Protein 8TQ2 (pdb70)

Sequence (672 aa):
AFGILSYEHRPLKRPRLGPPDVYPQDPKQKEDELTALNVKQGFNNQPAVSGDEHGSAKNVSFNPAKISSNFSSIIAEKLRCNTMDRDKVGIPTDGDSHMDYDFKVKLSSERERVEDLFEYEGCKVGRGTYGHVYKAKRKDYALKQIEGTGISMSACREIALLRELKHPNVISLQKVFLSHADRKVWLLFDYAEHDLWHIIKFHRLPRGMVKSLLYQILDGIHYLHANWVLHRDLKPANILVMGEGPERGRVKIADMGFARLFNSPLKPLADLDPVVVTFWYRAPELLLGARHYTKAIDIWAIGCIFAELLTSEPIFHCHDQLDRIFNVMGFPADMPEHSTLMCSLIKYMEKHKVKPDSKAFHLLQKLLTMDPIKRITSEQAMQDPYFLEDPLPTSDVFAGCQIPYPKREFLMAGNFWQSSHYLQWILDKQDLLKERQKDLKFLSEEEYWKLQIFFTNVIQALGEHLKLRQQVIATATVYFKFYARYSLKSIDPVLMAPTCVFLASKVEEFGVVSNTRLIAAATSVLKTRFSYAFPKEFPYRMNHILECEFYLLELMDCCLIVYHPYRPLLQYVVQDMGQEDMLLPLAWRIVNDTYRTDLCLLYPPFMIALACLHVACVVQQKDARQWFAELSVDMEKILEIIRVILKLYEQWKNFDERKEMATILSKMPKPKP

Foldseek 3Di:
DVVDDDQQQPADPVVPTGGDPDDDDDPDDPVPDDDPCCVVVNDDDDDPDPDDPPDDDDPDDDDVVVVVVVVVVVVVVVVVVD/DDDPVCPVDDDPDPDD/DDDVVVVVVVVVDDDPVQFKPQPDQWQDDDQQATWGQIDTCGKTKGWGDDAAADLLNVCQCVPLVPDDDLQAWHWDDKDADDVRRTIMTITHDFFFAQVLVLVVVCDDPLLLLQVLVSVLVVVVSVVVVQKALLEDDSRQWTAHPPDPAGGRIYGDPSSLMGGVPDDPDFPCVVPLRRYDPLQAALCSVQVDRHDDRLSVLSNSLQVSVCNVLSHRQQDWLRRVVSVCQQPHDDPVDPPPVVVVVNVLVSCVVSVHDCDDQVNVLSVLSHDNDRVSHDGSVVSNVRCNCVPPPHHDSHSCVPPDDPRDTRGGD/DDDDPCPAPCNVPLQDAVVLLVVQCVVVCVLPPPVLVLVVLLVLLVVLVLLCVLLVHDDQLSLLLLVLLVVCSNDPCQPDPSLLSRLLSSQLSCVLVPVDGDDFVRSQVSSQVSCVPPVCLLPVDTDPDHVVVSVVVNVVSCVPVVNRRDADALPVLLVVVCVVVPDDPQQPVQLVVLSVLLSSDCVSSHDDSNLLSVLSSVVSCVVVPHPCCVVVVPDDDDPVVSVVSNVVSVVSVVVVPPDDCNVPSNVSSVSDNHYDD

GO terms:
  GO:0005634 nucleus (C, IDA)
  GO:0005730 nucleolus (C, IDA)
  GO:0016592 mediator complex (C, IDA)
  GO:0032991 protein-containing complex (C, IDA)
  GO:0004672 protein kinase activity (F, IMP)
  GO:0016592 mediator complex (C, IMP)
  GO:0004672 protein kinase activity (F, TAS)
  GO:0005654 nucleoplasm (C, TAS)
  GO:0005515 protein binding (F, IPI)
  GO:0045944 positive regulation of transcription by RNA polymerase II (P, IDA)

Structure (mmCIF, N/CA/C/O backbone):
data_8TQ2
#
_entry.id   8TQ2
#
_cell.length_a   1.00
_cell.length_b   1.00
_cell.length_c   1.00
_cell.angle_alpha   90.00
_cell.angle_beta   90.00
_cell.angle_gamma   90.00
#
_symmetry.space_group_name_H-M   'P 1'
#
loop_
_entity.id
_entity.type
_entity.pdbx_description
1 polymer 'Mediator of RNA polymerase II transcription subunit 12'
2 polymer 'Mediator of RNA polymerase II transcription subunit 13'
3 polymer 'Cyclin-dependent kinase 8'
4 polymer Cyclin-C
#
loop_
_atom_site.group_PDB
_atom_site.id
_atom_site.type_symbol
_atom_site.label_atom_id
_atom_site.label_alt_id
_atom_site.label_comp_id
_atom_site.label_asym_id
_atom_site.label_entity_id
_atom_site.label_seq_id
_atom_site.pdbx_PDB_ins_code
_atom_site.Cartn_x
_atom_site.Cartn_y
_atom_site.Cartn_z
_atom_site.occupancy
_atom_site.B_iso_or_equiv
_atom_site.auth_seq_id
_atom_site.auth_comp_id
_atom_site.auth_asym_id
_atom_site.auth_atom_id
_atom_site.pdbx_PDB_model_num
ATOM 1 N N . ALA A 1 3 ? 189.880 178.916 236.024 1.00 57.77 3 ALA C N 1
ATOM 2 C CA . ALA A 1 3 ? 188.433 178.744 236.091 1.00 57.77 3 ALA C CA 1
ATOM 3 C C . ALA A 1 3 ? 187.775 179.163 234.781 1.00 57.77 3 ALA C C 1
ATOM 4 O O . ALA A 1 3 ? 186.651 179.664 234.773 1.00 57.77 3 ALA C O 1
ATOM 6 N N . PHE A 1 4 ? 188.486 178.952 233.672 1.00 56.73 4 PHE C N 1
ATOM 7 C CA . PHE A 1 4 ? 187.971 179.350 232.367 1.00 56.73 4 PHE C CA 1
ATOM 8 C C . PHE A 1 4 ? 186.900 178.397 231.847 1.00 56.73 4 PHE C C 1
ATOM 9 O O . PHE A 1 4 ? 186.019 178.819 231.090 1.00 56.73 4 PHE C O 1
ATOM 17 N N . GLY A 1 5 ? 186.960 177.122 232.233 1.00 50.01 5 GLY C N 1
ATOM 18 C CA . GLY A 1 5 ? 186.008 176.155 231.709 1.00 50.01 5 GLY C CA 1
ATOM 19 C C . GLY A 1 5 ? 184.584 176.406 232.167 1.00 50.01 5 GLY C C 1
ATOM 20 O O . GLY A 1 5 ? 183.632 176.159 231.423 1.00 50.01 5 GLY C O 1
ATOM 21 N N . ILE A 1 6 ? 184.414 176.886 233.399 1.00 43.63 6 ILE C N 1
ATOM 22 C CA . ILE A 1 6 ? 183.075 177.103 233.929 1.00 43.63 6 ILE C CA 1
ATOM 23 C C . ILE A 1 6 ? 182.522 178.427 233.410 1.00 43.63 6 ILE C C 1
ATOM 24 O O . ILE A 1 6 ? 183.242 179.427 233.289 1.00 43.63 6 ILE C O 1
ATOM 29 N N . LEU A 1 7 ? 181.230 178.433 233.094 1.00 35.92 7 LEU C N 1
ATOM 30 C CA . LEU A 1 7 ? 180.545 179.618 232.599 1.00 35.92 7 LEU C CA 1
ATOM 31 C C . LEU A 1 7 ? 179.817 180.312 233.743 1.00 35.92 7 LEU C C 1
ATOM 32 O O . LEU A 1 7 ? 179.211 179.657 234.596 1.00 35.92 7 LEU C O 1
ATOM 37 N N . SER A 1 8 ? 179.881 181.641 233.757 1.00 32.25 8 SER C N 1
ATOM 38 C CA . SER A 1 8 ? 179.300 182.451 234.818 1.00 32.25 8 SER C CA 1
ATOM 39 C C . SER A 1 8 ? 178.164 183.296 234.260 1.00 32.25 8 SER C C 1
ATOM 40 O O . SER A 1 8 ? 178.314 183.933 233.212 1.00 32.25 8 SER C O 1
ATOM 43 N N . TYR A 1 9 ? 177.032 183.303 234.966 1.00 31.61 9 TYR C N 1
ATOM 44 C CA . TYR A 1 9 ? 175.870 184.103 234.600 1.00 31.61 9 TYR C CA 1
ATOM 45 C C . TYR A 1 9 ? 175.791 185.401 235.396 1.00 31.61 9 TYR C C 1
ATOM 46 O O . TYR A 1 9 ? 174.696 185.931 235.611 1.00 31.61 9 TYR C O 1
ATOM 55 N N . GLU A 1 10 ? 176.936 185.920 235.845 1.00 37.05 10 GLU C N 1
ATOM 56 C CA . GLU A 1 10 ? 176.935 187.105 236.698 1.00 37.05 10 GLU C CA 1
ATOM 57 C C . GLU A 1 10 ? 176.365 188.316 235.969 1.00 37.05 10 GLU C C 1
ATOM 58 O O . GLU A 1 10 ? 175.561 189.070 236.529 1.00 37.05 10 GLU C O 1
ATOM 64 N N . HIS A 1 11 ? 176.767 188.516 234.717 1.00 36.55 11 HIS C N 1
ATOM 65 C CA . HIS A 1 11 ? 176.360 189.681 233.945 1.00 36.55 11 HIS C CA 1
ATOM 66 C C . HIS A 1 11 ? 175.206 189.390 232.995 1.00 36.55 11 HIS C C 1
ATOM 67 O O . HIS A 1 11 ? 174.851 190.253 232.186 1.00 36.55 11 HIS C O 1
ATOM 74 N N . ARG A 1 12 ? 174.611 188.201 233.074 1.00 32.77 12 ARG C N 1
ATOM 75 C CA . ARG A 1 12 ? 173.490 187.837 232.215 1.00 32.77 12 ARG C CA 1
ATOM 76 C C . ARG A 1 12 ? 172.214 187.777 233.042 1.00 32.77 12 ARG C C 1
ATOM 77 O O . ARG A 1 12 ? 172.003 186.808 233.787 1.00 32.77 12 ARG C O 1
ATOM 85 N N . PRO A 1 13 ? 171.340 188.779 232.957 1.00 27.74 13 PRO C N 1
ATOM 86 C CA . PRO A 1 13 ? 170.099 188.739 233.738 1.00 27.74 13 PRO C CA 1
ATOM 87 C C . PRO A 1 13 ? 169.195 187.599 233.296 1.00 27.74 13 PRO C C 1
ATOM 88 O O . PRO A 1 13 ? 169.147 187.230 232.121 1.00 27.74 13 PRO C O 1
ATOM 92 N N . LEU A 1 14 ? 168.471 187.043 234.262 1.00 26.20 14 LEU C N 1
ATOM 93 C CA . LEU A 1 14 ? 167.510 185.977 234.016 1.00 26.20 14 LEU C CA 1
ATOM 94 C C . LEU A 1 14 ? 166.108 186.565 234.104 1.00 26.20 14 LEU C C 1
ATOM 95 O O . LEU A 1 14 ? 165.739 187.133 235.137 1.00 26.20 14 LEU C O 1
ATOM 100 N N . LYS A 1 15 ? 165.337 186.427 233.028 1.00 29.06 15 LYS C N 1
ATOM 101 C CA . LYS A 1 15 ? 163.987 186.983 232.941 1.00 29.06 15 LYS C CA 1
ATOM 102 C C . LYS A 1 15 ? 164.001 188.485 233.227 1.00 29.06 15 LYS C C 1
ATOM 103 O O . LYS A 1 15 ? 163.450 188.968 234.217 1.00 29.06 15 LYS C O 1
ATOM 109 N N . ARG A 1 16 ? 164.655 189.218 232.322 1.00 31.45 16 ARG C N 1
ATOM 110 C CA . ARG A 1 16 ? 164.923 190.650 232.487 1.00 31.45 16 ARG C CA 1
ATOM 111 C C . ARG A 1 16 ? 163.714 191.494 232.884 1.00 31.45 16 ARG C C 1
ATOM 112 O O . ARG A 1 16 ? 163.871 192.366 233.749 1.00 31.45 16 ARG C O 1
ATOM 120 N N . PRO A 1 17 ? 162.514 191.320 232.307 1.00 31.17 17 PRO C N 1
ATOM 121 C CA . PRO A 1 17 ? 161.392 192.186 232.717 1.00 31.17 17 PRO C CA 1
ATOM 122 C C . PRO A 1 17 ? 161.079 192.142 234.205 1.00 31.17 17 PRO C C 1
ATOM 123 O O . PRO A 1 17 ? 160.718 193.175 234.782 1.00 31.17 17 PRO C O 1
ATOM 127 N N . ARG A 1 18 ? 161.207 190.980 234.849 1.00 29.71 18 ARG C N 1
ATOM 128 C CA . ARG A 1 18 ? 160.842 190.847 236.252 1.00 29.71 18 ARG C CA 1
ATOM 129 C C . ARG A 1 18 ? 161.997 190.498 237.179 1.00 29.71 18 ARG C C 1
ATOM 130 O O . ARG A 1 18 ? 161.937 190.856 238.360 1.00 29.71 18 ARG C O 1
ATOM 138 N N . LEU A 1 19 ? 163.036 189.822 236.693 1.00 27.75 19 LEU C N 1
ATOM 139 C CA . LEU A 1 19 ? 164.144 189.397 237.535 1.00 27.75 19 LEU C CA 1
ATOM 140 C C . LEU A 1 19 ? 165.465 189.822 236.912 1.00 27.75 19 LEU C C 1
ATOM 141 O O . LEU A 1 19 ? 165.583 189.957 235.692 1.00 27.75 19 LEU C O 1
ATOM 146 N N . GLY A 1 20 ? 166.460 190.036 237.769 1.00 24.36 20 GLY C N 1
ATOM 147 C CA . GLY A 1 20 ? 167.767 190.462 237.332 1.00 24.36 20 GLY C CA 1
ATOM 148 C C . GLY A 1 20 ? 168.735 189.306 237.194 1.00 24.36 20 GLY C C 1
ATOM 149 O O . GLY A 1 20 ? 168.420 188.267 236.605 1.00 24.36 20 GLY C O 1
ATOM 150 N N . PRO A 1 21 ? 169.945 189.476 237.724 1.00 23.74 21 PRO C N 1
ATOM 151 C CA . PRO A 1 21 ? 170.913 188.385 237.693 1.00 23.74 21 PRO C CA 1
ATOM 152 C C . PRO A 1 21 ? 170.384 187.184 238.449 1.00 23.74 21 PRO C C 1
ATOM 153 O O . PRO A 1 21 ? 169.584 187.325 239.393 1.00 23.74 21 PRO C O 1
ATOM 157 N N . PRO A 1 22 ? 170.790 185.971 238.055 1.00 23.76 22 PRO C N 1
ATOM 158 C CA . PRO A 1 22 ? 170.170 184.759 238.612 1.00 23.76 22 PRO C CA 1
ATOM 159 C C . PRO A 1 22 ? 170.260 184.644 240.126 1.00 23.76 22 PRO C C 1
ATOM 160 O O . PRO A 1 22 ? 169.230 184.547 240.801 1.00 23.76 22 PRO C O 1
ATOM 164 N N . ASP A 1 23 ? 171.474 184.658 240.675 1.00 27.40 23 ASP C N 1
ATOM 165 C CA . ASP A 1 23 ? 171.666 184.461 242.104 1.00 27.40 23 ASP C CA 1
ATOM 166 C C . ASP A 1 23 ? 172.391 185.630 242.766 1.00 27.40 23 ASP C C 1
ATOM 167 O O . ASP A 1 23 ? 172.728 185.545 243.951 1.00 27.40 23 ASP C O 1
ATOM 172 N N . VAL A 1 24 ? 172.621 186.724 242.049 1.00 29.92 24 VAL C N 1
ATOM 173 C CA . VAL A 1 24 ? 173.243 187.904 242.639 1.00 29.92 24 VAL C CA 1
ATOM 174 C C . VAL A 1 24 ? 172.156 188.763 243.270 1.00 29.92 24 VAL C C 1
ATOM 175 O O . VAL A 1 24 ? 171.161 189.104 242.618 1.00 29.92 24 VAL C O 1
ATOM 179 N N . TYR A 1 25 ? 172.343 189.121 244.543 1.00 34.84 25 TYR C N 1
ATOM 180 C CA . TYR A 1 25 ? 171.307 189.805 245.311 1.00 34.84 25 TYR C CA 1
ATOM 181 C C . TYR A 1 25 ? 171.703 191.254 245.566 1.00 34.84 25 TYR C C 1
ATOM 182 O O . TYR A 1 25 ? 172.532 191.524 246.449 1.00 34.84 25 TYR C O 1
ATOM 191 N N . PRO A 1 26 ? 171.148 192.221 244.829 1.00 45.25 26 PRO C N 1
ATOM 192 C CA . PRO A 1 26 ? 171.437 193.633 245.118 1.00 45.25 26 PRO C CA 1
ATOM 193 C C . PRO A 1 26 ? 170.858 194.090 246.448 1.00 45.25 26 PRO C C 1
ATOM 194 O O . PRO A 1 26 ? 170.165 193.329 247.131 1.00 45.25 26 PRO C O 1
ATOM 198 N N . GLN A 1 27 ? 171.132 195.339 246.818 1.00 58.21 27 GLN C N 1
ATOM 199 C CA . GLN A 1 27 ? 170.663 195.909 248.080 1.00 58.21 27 GLN C CA 1
ATOM 200 C C . GLN A 1 27 ? 169.291 196.531 247.853 1.00 58.21 27 GLN C C 1
ATOM 201 O O . GLN A 1 27 ? 169.181 197.680 247.418 1.00 58.21 27 GLN C O 1
ATOM 207 N N . ASP A 1 28 ? 168.240 195.774 248.145 1.00 76.24 28 ASP C N 1
ATOM 208 C CA . ASP A 1 28 ? 166.889 196.311 248.026 1.00 76.24 28 ASP C CA 1
ATOM 209 C C . ASP A 1 28 ? 166.654 197.358 249.110 1.00 76.24 28 ASP C C 1
ATOM 210 O O . ASP A 1 28 ? 167.064 197.156 250.260 1.00 76.24 28 ASP C O 1
ATOM 215 N N . PRO A 1 29 ? 166.001 198.478 248.793 1.00 80.38 29 PRO C N 1
ATOM 216 C CA . PRO A 1 29 ? 165.745 199.507 249.808 1.00 80.38 29 PRO C CA 1
ATOM 217 C C . PRO A 1 29 ? 164.469 199.297 250.608 1.00 80.38 29 PRO C C 1
ATOM 218 O O . PRO A 1 29 ? 164.212 200.070 251.538 1.00 80.38 29 PRO C O 1
ATOM 222 N N . LYS A 1 30 ? 163.668 198.288 250.281 1.00 82.73 30 LYS C N 1
ATOM 223 C CA . LYS A 1 30 ? 162.382 198.050 250.924 1.00 82.73 30 LYS C CA 1
ATOM 224 C C . LYS A 1 30 ? 162.258 196.602 251.382 1.00 82.73 30 LYS C C 1
ATOM 225 O O . LYS A 1 30 ? 161.238 195.945 251.162 1.00 82.73 30 LYS C O 1
ATOM 231 N N . GLN A 1 31 ? 163.299 196.090 252.027 1.00 84.29 31 GLN C N 1
ATOM 232 C CA . GLN A 1 31 ? 163.328 194.718 252.509 1.00 84.29 31 GLN C CA 1
ATOM 233 C C . GLN A 1 31 ? 162.943 194.658 253.984 1.00 84.29 31 GLN C C 1
ATOM 234 O O . GLN A 1 31 ? 162.694 195.676 254.634 1.00 84.29 31 GLN C O 1
ATOM 240 N N . LYS A 1 32 ? 162.898 193.434 254.512 1.00 91.10 32 LYS C N 1
ATOM 241 C CA . LYS A 1 32 ? 162.466 193.208 255.886 1.00 91.10 32 LYS C CA 1
ATOM 242 C C . LYS A 1 32 ? 163.588 193.359 256.904 1.00 91.10 32 LYS C C 1
ATOM 243 O O . LYS A 1 32 ? 163.312 193.334 258.109 1.00 91.10 32 LYS C O 1
ATOM 249 N N . GLU A 1 33 ? 164.832 193.513 256.462 1.00 88.19 33 GLU C N 1
ATOM 250 C CA . GLU A 1 33 ? 165.965 193.638 257.369 1.00 88.19 33 GLU C CA 1
ATOM 251 C C . GLU A 1 33 ? 166.301 195.085 257.705 1.00 88.19 33 GLU C C 1
ATOM 252 O O . GLU A 1 33 ? 167.272 195.327 258.430 1.00 88.19 33 GLU C O 1
ATOM 258 N N . ASP A 1 34 ? 165.530 196.045 257.202 1.00 92.87 34 ASP C N 1
ATOM 259 C CA . ASP A 1 34 ? 165.753 197.455 257.488 1.00 92.87 34 ASP C CA 1
ATOM 260 C C . ASP A 1 34 ? 164.602 198.119 258.227 1.00 92.87 34 ASP C C 1
ATOM 261 O O . ASP A 1 34 ? 164.839 199.070 258.975 1.00 92.87 34 ASP C O 1
ATOM 266 N N . GLU A 1 35 ? 163.371 197.651 258.039 1.00 101.18 35 GLU C N 1
ATOM 267 C CA . GLU A 1 35 ? 162.232 198.227 258.739 1.00 101.18 35 GLU C CA 1
ATOM 268 C C . GLU A 1 35 ? 162.311 197.932 260.234 1.00 101.18 35 GLU C C 1
ATOM 269 O O . GLU A 1 35 ? 162.797 196.881 260.660 1.00 101.18 35 GLU C O 1
ATOM 275 N N . LEU A 1 36 ? 161.835 198.885 261.035 1.00 97.03 36 LEU C N 1
ATOM 276 C CA . LEU A 1 36 ? 161.871 198.798 262.496 1.00 97.03 36 LEU C CA 1
ATOM 277 C C . LEU A 1 36 ? 160.475 199.096 263.036 1.00 97.03 36 LEU C C 1
ATOM 278 O O . LEU A 1 36 ? 160.131 200.254 263.283 1.00 97.03 36 LEU C O 1
ATOM 283 N N . THR A 1 37 ? 159.675 198.050 263.219 1.00 98.39 37 THR C N 1
ATOM 284 C CA . THR A 1 37 ? 158.375 198.216 263.847 1.00 98.39 37 THR C CA 1
ATOM 285 C C . THR A 1 37 ? 158.528 198.275 265.365 1.00 98.39 37 THR C C 1
ATOM 286 O O . THR A 1 37 ? 159.609 198.057 265.919 1.00 98.39 37 THR C O 1
ATOM 290 N N . ALA A 1 38 ? 157.422 198.588 266.042 1.00 99.94 38 ALA C N 1
ATOM 291 C CA . ALA A 1 38 ? 157.441 198.634 267.500 1.00 99.94 38 ALA C CA 1
ATOM 292 C C . ALA A 1 38 ? 157.740 197.262 268.090 1.00 99.94 38 ALA C C 1
ATOM 293 O O . ALA A 1 38 ? 158.500 197.146 269.058 1.00 99.94 38 ALA C O 1
ATOM 295 N N . LEU A 1 39 ? 157.153 196.210 267.518 1.00 98.91 39 LEU C N 1
ATOM 296 C CA . LEU A 1 39 ? 157.381 194.861 268.021 1.00 98.91 39 LEU C CA 1
ATOM 297 C C . LEU A 1 39 ? 158.747 194.317 267.619 1.00 98.91 39 LEU C C 1
ATOM 298 O O . LEU A 1 39 ? 159.325 193.508 268.353 1.00 98.91 39 LEU C O 1
ATOM 303 N N . ASN A 1 40 ? 159.276 194.742 266.468 1.00 96.62 40 ASN C N 1
ATOM 304 C CA . ASN A 1 40 ? 160.567 194.234 266.013 1.00 96.62 40 ASN C CA 1
ATOM 305 C C . ASN A 1 40 ? 161.689 194.634 266.963 1.00 96.62 40 ASN C C 1
ATOM 306 O O . ASN A 1 40 ? 162.599 193.842 267.227 1.00 96.62 40 ASN C O 1
ATOM 311 N N . VAL A 1 41 ? 161.653 195.866 267.473 1.00 93.37 41 VAL C N 1
ATOM 312 C CA . VAL A 1 41 ? 162.701 196.318 268.382 1.00 93.37 41 VAL C CA 1
ATOM 313 C C . VAL A 1 41 ? 162.592 195.605 269.725 1.00 93.37 41 VAL C C 1
ATOM 314 O O . VAL A 1 41 ? 163.605 195.215 270.320 1.00 93.37 41 VAL C O 1
ATOM 318 N N . LYS A 1 42 ? 161.369 195.418 270.223 1.00 92.60 42 LYS C N 1
ATOM 319 C CA . LYS A 1 42 ? 161.185 194.849 271.554 1.00 92.60 42 LYS C CA 1
ATOM 320 C C . LYS A 1 42 ? 161.445 193.346 271.558 1.00 92.60 42 LYS C C 1
ATOM 321 O O . LYS A 1 42 ? 162.300 192.853 272.303 1.00 92.60 42 LYS C O 1
ATOM 327 N N . GLN A 1 43 ? 160.715 192.600 270.733 1.00 90.67 43 GLN C N 1
ATOM 328 C CA . GLN A 1 43 ? 160.812 191.146 270.714 1.00 90.67 43 GLN C CA 1
ATOM 329 C C . GLN A 1 43 ? 161.903 190.635 269.779 1.00 90.67 43 GLN C C 1
ATOM 330 O O . GLN A 1 43 ? 162.090 189.419 269.672 1.00 90.67 43 GLN C O 1
ATOM 336 N N . GLY A 1 44 ? 162.630 191.526 269.110 1.00 87.79 44 GLY C N 1
ATOM 337 C CA . GLY A 1 44 ? 163.669 191.109 268.192 1.00 87.79 44 GLY C CA 1
ATOM 338 C C . GLY A 1 44 ? 163.117 190.752 266.827 1.00 87.79 44 GLY C C 1
ATOM 339 O O . GLY A 1 44 ? 161.935 190.924 266.523 1.00 87.79 44 GLY C O 1
ATOM 340 N N . PHE A 1 45 ? 164.010 190.248 265.979 1.00 80.84 45 PHE C N 1
ATOM 341 C CA . PHE A 1 45 ? 163.601 189.798 264.657 1.00 80.84 45 PHE C CA 1
ATOM 342 C C . PHE A 1 45 ? 162.681 188.592 264.781 1.00 80.84 45 PHE C C 1
ATOM 343 O O . PHE A 1 45 ? 163.004 187.616 265.464 1.00 80.84 45 PHE C O 1
ATOM 351 N N . ASN A 1 46 ? 161.533 188.661 264.115 1.00 83.69 46 ASN C N 1
ATOM 352 C CA . ASN A 1 46 ? 160.549 187.586 264.135 1.00 83.69 46 ASN C CA 1
ATOM 353 C C . ASN A 1 46 ? 160.720 186.756 262.870 1.00 83.69 46 ASN C C 1
ATOM 354 O O . ASN A 1 46 ? 160.330 187.186 261.779 1.00 83.69 46 ASN C O 1
ATOM 359 N N . ASN A 1 47 ? 161.301 185.570 263.017 1.00 76.82 47 ASN C N 1
ATOM 360 C CA . ASN A 1 47 ? 161.527 184.660 261.905 1.00 76.82 47 ASN C CA 1
ATOM 361 C C . ASN A 1 47 ? 160.581 183.478 262.040 1.00 76.82 47 ASN C C 1
ATOM 362 O O . ASN A 1 47 ? 160.577 182.792 263.068 1.00 76.82 47 ASN C O 1
ATOM 367 N N . GLN A 1 48 ? 159.785 183.248 261.007 1.00 73.53 48 GLN C N 1
ATOM 368 C CA . GLN A 1 48 ? 158.850 182.142 260.959 1.00 73.53 48 GLN C CA 1
ATOM 369 C C . GLN A 1 48 ? 159.249 181.148 259.871 1.00 73.53 48 GLN C C 1
ATOM 370 O O . GLN A 1 48 ? 159.843 181.533 258.858 1.00 73.53 48 GLN C O 1
ATOM 376 N N . PRO A 1 49 ? 158.984 179.857 260.075 1.00 64.14 49 PRO C N 1
ATOM 377 C CA . PRO A 1 49 ? 159.452 178.849 259.115 1.00 64.14 49 PRO C CA 1
ATOM 378 C C . PRO A 1 49 ? 158.865 179.078 257.731 1.00 64.14 49 PRO C C 1
ATOM 379 O O . PRO A 1 49 ? 157.687 179.407 257.583 1.00 64.14 49 PRO C O 1
ATOM 383 N N . ALA A 1 50 ? 159.702 178.875 256.710 1.00 53.99 50 ALA C N 1
ATOM 384 C CA . ALA A 1 50 ? 159.286 179.158 255.340 1.00 53.99 50 ALA C CA 1
ATOM 385 C C . ALA A 1 50 ? 158.085 178.312 254.941 1.00 53.99 50 ALA C C 1
ATOM 386 O O . ALA A 1 50 ? 157.199 178.780 254.216 1.00 53.99 50 ALA C O 1
ATOM 388 N N . VAL A 1 51 ? 158.033 177.068 255.407 1.00 54.40 51 VAL C N 1
ATOM 389 C CA . VAL A 1 51 ? 156.915 176.169 255.153 1.00 54.40 51 VAL C CA 1
ATOM 390 C C . VAL A 1 51 ? 156.255 175.843 256.484 1.00 54.40 51 VAL C C 1
ATOM 391 O O . VAL A 1 51 ? 156.932 175.440 257.437 1.00 54.40 51 VAL C O 1
ATOM 395 N N . SER A 1 52 ? 154.939 176.026 256.549 1.00 65.12 52 SER C N 1
ATOM 396 C CA . SER A 1 52 ? 154.202 175.720 257.766 1.00 65.12 52 SER C CA 1
ATOM 397 C C . SER A 1 52 ? 154.254 174.225 258.060 1.00 65.12 52 SER C C 1
ATOM 398 O O . SER A 1 52 ? 154.195 173.387 257.157 1.00 65.12 52 SER C O 1
ATOM 401 N N . GLY A 1 53 ? 154.362 173.897 259.344 1.00 62.14 53 GLY C N 1
ATOM 402 C CA . GLY A 1 53 ? 154.490 172.514 259.756 1.00 62.14 53 GLY C CA 1
ATOM 403 C C . GLY A 1 53 ? 155.933 172.073 259.886 1.00 62.14 53 GLY C C 1
ATOM 404 O O . GLY A 1 53 ? 156.740 172.751 260.528 1.00 62.14 53 GLY C O 1
ATOM 405 N N . ASP A 1 54 ? 156.271 170.938 259.279 1.00 58.27 54 ASP C N 1
ATOM 406 C CA . ASP A 1 54 ? 157.611 170.368 259.363 1.00 58.27 54 ASP C CA 1
ATOM 407 C C . ASP A 1 54 ? 158.402 170.776 258.125 1.00 58.27 54 ASP C C 1
ATOM 408 O O . ASP A 1 54 ? 158.182 170.240 257.034 1.00 58.27 54 ASP C O 1
ATOM 413 N N . GLU A 1 55 ? 159.323 171.728 258.296 1.00 46.61 55 GLU C N 1
ATOM 414 C CA . GLU A 1 55 ? 160.192 172.119 257.191 1.00 46.61 55 GLU C CA 1
ATOM 415 C C . GLU A 1 55 ? 161.293 171.090 256.965 1.00 46.61 55 GLU C C 1
ATOM 416 O O . GLU A 1 55 ? 161.710 170.860 255.824 1.00 46.61 55 GLU C O 1
ATOM 422 N N . HIS A 1 56 ? 161.782 170.469 258.041 1.00 44.87 56 HIS C N 1
ATOM 423 C CA . HIS A 1 56 ? 162.835 169.468 257.905 1.00 44.87 56 HIS C CA 1
ATOM 424 C C . HIS A 1 56 ? 162.344 168.250 257.135 1.00 44.87 56 HIS C C 1
ATOM 425 O O . HIS A 1 56 ? 163.074 167.694 256.306 1.00 44.87 56 HIS C O 1
ATOM 432 N N . GLY A 1 57 ? 161.114 167.817 257.401 1.00 50.34 57 GLY C N 1
ATOM 433 C CA . GLY A 1 57 ? 160.568 166.621 256.791 1.00 50.34 57 GLY C CA 1
ATOM 434 C C . GLY A 1 57 ? 160.544 166.641 255.278 1.00 50.34 57 GLY C C 1
ATOM 435 O O . GLY A 1 57 ? 160.122 167.626 254.665 1.00 50.34 57 GLY C O 1
ATOM 436 N N . SER A 1 58 ? 161.001 165.552 254.666 1.00 47.34 58 SER C N 1
ATOM 437 C CA . SER A 1 58 ? 160.995 165.390 253.220 1.00 47.34 58 SER C CA 1
ATOM 438 C C . SER A 1 58 ? 160.168 164.163 252.868 1.00 47.34 58 SER C C 1
ATOM 439 O O . SER A 1 58 ? 160.381 163.085 253.433 1.00 47.34 58 SER C O 1
ATOM 442 N N . ALA A 1 59 ? 159.233 164.327 251.938 1.00 47.95 59 ALA C N 1
ATOM 443 C CA . ALA A 1 59 ? 158.304 163.268 251.566 1.00 47.95 59 ALA C CA 1
ATOM 444 C C . ALA A 1 59 ? 158.794 162.585 250.296 1.00 47.95 59 ALA C C 1
ATOM 445 O O . ALA A 1 59 ? 159.036 163.247 249.281 1.00 47.95 59 ALA C O 1
ATOM 447 N N . LYS A 1 60 ? 158.943 161.263 250.359 1.00 50.83 60 LYS C N 1
ATOM 448 C CA . LYS A 1 60 ? 159.292 160.457 249.201 1.00 50.83 60 LYS C CA 1
ATOM 449 C C . LYS A 1 60 ? 158.256 159.386 248.896 1.00 50.83 60 LYS C C 1
ATOM 450 O O . LYS A 1 60 ? 158.424 158.642 247.923 1.00 50.83 60 LYS C O 1
ATOM 456 N N . ASN A 1 61 ? 157.191 159.287 249.695 1.00 54.34 61 ASN C N 1
ATOM 457 C CA . ASN A 1 61 ? 156.173 158.270 249.464 1.00 54.34 61 ASN C CA 1
ATOM 458 C C . ASN A 1 61 ? 155.189 158.669 248.374 1.00 54.34 61 ASN C C 1
ATOM 459 O O . ASN A 1 61 ? 154.449 157.811 247.882 1.00 54.34 61 ASN C O 1
ATOM 464 N N . VAL A 1 62 ? 155.157 159.946 247.990 1.00 56.15 62 VAL C N 1
ATOM 465 C CA . VAL A 1 62 ? 154.271 160.381 246.919 1.00 56.15 62 VAL C CA 1
ATOM 466 C C . VAL A 1 62 ? 154.788 159.853 245.586 1.00 56.15 62 VAL C C 1
ATOM 467 O O . VAL A 1 62 ? 156.000 159.816 245.335 1.00 56.15 62 VAL C O 1
ATOM 471 N N . SER A 1 63 ? 153.866 159.407 244.736 1.00 58.73 63 SER C N 1
ATOM 472 C CA . SER A 1 63 ? 154.245 158.767 243.484 1.00 58.73 63 SER C CA 1
ATOM 473 C C . SER A 1 63 ? 154.766 159.786 242.479 1.00 58.73 63 SER C C 1
ATOM 474 O O . SER A 1 63 ? 154.295 160.925 242.419 1.00 58.73 63 SER C O 1
ATOM 477 N N . PHE A 1 64 ? 155.747 159.364 241.683 1.00 56.87 64 PHE C N 1
ATOM 478 C CA . PHE A 1 64 ? 156.290 160.162 240.593 1.00 56.87 64 PHE C CA 1
ATOM 479 C C . PHE A 1 64 ? 156.152 159.390 239.291 1.00 56.87 64 PHE C C 1
ATOM 480 O O . PHE A 1 64 ? 156.325 158.168 239.264 1.00 56.87 64 PHE C O 1
ATOM 488 N N . ASN A 1 65 ? 155.838 160.106 238.214 1.00 57.10 65 ASN C N 1
ATOM 489 C CA . ASN A 1 65 ? 155.749 159.505 236.887 1.00 57.10 65 ASN C CA 1
ATOM 490 C C . ASN A 1 65 ? 156.828 160.105 235.996 1.00 57.10 65 ASN C C 1
ATOM 491 O O . ASN A 1 65 ? 156.635 161.196 235.438 1.00 57.10 65 ASN C O 1
ATOM 496 N N . PRO A 1 66 ? 157.978 159.445 235.840 1.00 52.94 66 PRO C N 1
ATOM 497 C CA . PRO A 1 66 ? 159.056 160.031 235.021 1.00 52.94 66 PRO C CA 1
ATOM 498 C C . PRO A 1 66 ? 158.660 160.280 233.577 1.00 52.94 66 PRO C C 1
ATOM 499 O O . PRO A 1 66 ? 159.148 161.242 232.971 1.00 52.94 66 PRO C O 1
ATOM 503 N N . ALA A 1 67 ? 157.798 159.438 233.002 1.00 51.71 67 ALA C N 1
ATOM 504 C CA . ALA A 1 67 ? 157.395 159.631 231.613 1.00 51.71 67 ALA C CA 1
ATOM 505 C C . ALA A 1 67 ? 156.631 160.936 231.433 1.00 51.71 67 ALA C C 1
ATOM 506 O O . ALA A 1 67 ? 156.867 161.676 230.470 1.00 51.71 67 ALA C O 1
ATOM 508 N N . LYS A 1 68 ? 155.710 161.237 232.352 1.00 49.44 68 LYS C N 1
ATOM 509 C CA . LYS A 1 68 ? 154.956 162.483 232.262 1.00 49.44 68 LYS C CA 1
ATOM 510 C C . LYS A 1 68 ? 155.871 163.693 232.399 1.00 49.44 68 LYS C C 1
ATOM 511 O O . LYS A 1 68 ? 155.726 164.677 231.664 1.00 49.44 68 LYS C O 1
ATOM 517 N N . ILE A 1 69 ? 156.820 163.638 233.337 1.00 48.06 69 ILE C N 1
ATOM 518 C CA . ILE A 1 69 ? 157.752 164.747 233.523 1.00 48.06 69 ILE C CA 1
ATOM 519 C C . ILE A 1 69 ? 158.606 164.942 232.278 1.00 48.06 69 ILE C C 1
ATOM 520 O O . ILE A 1 69 ? 158.847 166.075 231.843 1.00 48.06 69 ILE C O 1
ATOM 525 N N . SER A 1 70 ? 159.085 163.842 231.691 1.00 50.46 70 SER C N 1
ATOM 526 C CA . SER A 1 70 ? 159.882 163.942 230.473 1.00 50.46 70 SER C CA 1
ATOM 527 C C . SER A 1 70 ? 159.070 164.535 229.329 1.00 50.46 70 SER C C 1
ATOM 528 O O . SER A 1 70 ? 159.571 165.375 228.573 1.00 50.46 70 SER C O 1
ATOM 531 N N . SER A 1 71 ? 157.813 164.107 229.184 1.00 51.44 71 SER C N 1
ATOM 532 C CA . SER A 1 71 ? 156.964 164.654 228.130 1.00 51.44 71 SER C CA 1
ATOM 533 C C . SER A 1 71 ? 156.723 166.145 228.332 1.00 51.44 71 SER C C 1
ATOM 534 O O . SER A 1 71 ? 156.772 166.925 227.373 1.00 51.44 71 SER C O 1
ATOM 537 N N . ASN A 1 72 ? 156.464 166.561 229.575 1.00 47.18 72 ASN C N 1
ATOM 538 C CA . ASN A 1 72 ? 156.249 167.979 229.845 1.00 47.18 72 ASN C CA 1
ATOM 539 C C . ASN A 1 72 ? 157.507 168.794 229.571 1.00 47.18 72 ASN C C 1
ATOM 540 O O . ASN A 1 72 ? 157.428 169.893 229.011 1.00 47.18 72 ASN C O 1
ATOM 545 N N . PHE A 1 73 ? 158.676 168.278 229.956 1.00 40.10 73 PHE C N 1
ATOM 546 C CA . PHE A 1 73 ? 159.917 168.996 229.685 1.00 40.10 73 PHE C CA 1
ATOM 547 C C . PHE A 1 73 ? 160.183 169.097 228.188 1.00 40.10 73 PHE C C 1
ATOM 548 O O . PHE A 1 73 ? 160.654 170.134 227.702 1.00 40.10 73 PHE C O 1
ATOM 556 N N . SER A 1 74 ? 159.896 168.027 227.442 1.00 44.09 74 SER C N 1
ATOM 557 C CA . SER A 1 74 ? 160.040 168.081 225.992 1.00 44.09 74 SER C CA 1
ATOM 558 C C . SER A 1 74 ? 159.098 169.113 225.389 1.00 44.09 74 SER C C 1
ATOM 559 O O . SER A 1 74 ? 159.479 169.857 224.478 1.00 44.09 74 SER C O 1
ATOM 562 N N . SER A 1 75 ? 157.862 169.176 225.889 1.00 42.68 75 SER C N 1
ATOM 563 C CA . SER A 1 75 ? 156.928 170.193 225.417 1.00 42.68 75 SER C CA 1
ATOM 564 C C . SER A 1 75 ? 157.449 171.594 225.709 1.00 42.68 75 SER C C 1
ATOM 565 O O . SER A 1 75 ? 157.363 172.486 224.857 1.00 42.68 75 SER C O 1
ATOM 568 N N . ILE A 1 76 ? 158.001 171.804 226.907 1.00 39.64 76 ILE C N 1
ATOM 569 C CA . ILE A 1 76 ? 158.517 173.122 227.274 1.00 39.64 76 ILE C CA 1
ATOM 570 C C . ILE A 1 76 ? 159.664 173.523 226.355 1.00 39.64 76 ILE C C 1
ATOM 571 O O . ILE A 1 76 ? 159.709 174.650 225.847 1.00 39.64 76 ILE C O 1
ATOM 576 N N . ILE A 1 77 ? 160.610 172.610 226.127 1.00 38.99 77 ILE C N 1
ATOM 577 C CA . ILE A 1 77 ? 161.770 172.964 225.313 1.00 38.99 77 ILE C CA 1
ATOM 578 C C . ILE A 1 77 ? 161.360 173.173 223.857 1.00 38.99 77 ILE C C 1
ATOM 579 O O . ILE A 1 77 ? 161.873 174.074 223.181 1.00 38.99 77 ILE C O 1
ATOM 584 N N . ALA A 1 78 ? 160.416 172.370 223.356 1.00 39.82 78 ALA C N 1
ATOM 585 C CA . ALA A 1 78 ? 159.941 172.559 221.989 1.00 39.82 78 ALA C CA 1
ATOM 586 C C . ALA A 1 78 ? 159.230 173.896 221.831 1.00 39.82 78 ALA C C 1
ATOM 587 O O . ALA A 1 78 ? 159.432 174.602 220.836 1.00 39.82 78 ALA C O 1
ATOM 589 N N . GLU A 1 79 ? 158.391 174.263 222.803 1.00 40.14 79 GLU C N 1
ATOM 590 C CA . GLU A 1 79 ? 157.696 175.542 222.732 1.00 40.14 79 GLU C CA 1
ATOM 591 C C . GLU A 1 79 ? 158.678 176.704 222.822 1.00 40.14 79 GLU C C 1
ATOM 592 O O . GLU A 1 79 ? 158.512 177.718 222.134 1.00 40.14 79 GLU C O 1
ATOM 598 N N . LYS A 1 80 ? 159.704 176.580 223.669 1.00 38.10 80 LYS C N 1
ATOM 599 C CA . LYS A 1 80 ? 160.708 177.634 223.765 1.00 38.10 80 LYS C CA 1
ATOM 600 C C . LYS A 1 80 ? 161.482 177.777 222.461 1.00 38.10 80 LYS C C 1
ATOM 601 O O . LYS A 1 80 ? 161.790 178.895 222.032 1.00 38.10 80 LYS C O 1
ATOM 607 N N . LEU A 1 81 ? 161.815 176.653 221.820 1.00 41.18 81 LEU C N 1
ATOM 608 C CA . LEU A 1 81 ? 162.478 176.714 220.522 1.00 41.18 81 LEU C CA 1
ATOM 609 C C . LEU A 1 81 ? 161.577 177.364 219.478 1.00 41.18 81 LEU C C 1
ATOM 610 O O . LEU A 1 81 ? 162.043 178.156 218.651 1.00 41.18 81 LEU C O 1
ATOM 615 N N . ARG A 1 82 ? 160.284 177.031 219.497 1.00 41.61 82 ARG C N 1
ATOM 616 C CA . ARG A 1 82 ? 159.349 177.624 218.546 1.00 41.61 82 ARG C CA 1
ATOM 617 C C . ARG A 1 82 ? 159.231 179.130 218.747 1.00 41.61 82 ARG C C 1
ATOM 618 O O . ARG A 1 82 ? 159.197 179.893 217.775 1.00 41.61 82 ARG C O 1
ATOM 626 N N . CYS A 1 83 ? 159.161 179.575 220.004 1.00 43.19 83 CYS C N 1
ATOM 627 C CA . CYS A 1 83 ? 159.006 181.001 220.279 1.00 43.19 83 CYS C CA 1
ATOM 628 C C . CYS A 1 83 ? 160.219 181.795 219.808 1.00 43.19 83 CYS C C 1
ATOM 629 O O . CYS A 1 83 ? 160.071 182.873 219.221 1.00 43.19 83 CYS C O 1
ATOM 632 N N . ASN A 1 84 ? 161.419 181.282 220.052 1.00 41.85 84 ASN C N 1
ATOM 633 C CA . ASN A 1 84 ? 162.638 181.975 219.654 1.00 41.85 84 ASN C CA 1
ATOM 634 C C . ASN A 1 84 ? 162.889 181.826 218.157 1.00 41.85 84 ASN C C 1
ATOM 635 O O . ASN A 1 84 ? 164.010 181.551 217.731 1.00 41.85 84 ASN C O 1
ATOM 640 N N . THR B 2 1616 ? 196.773 212.977 240.675 1.00 112.00 1616 THR D N 1
ATOM 641 C CA . THR B 2 1616 ? 195.871 212.207 241.523 1.00 112.00 1616 THR D CA 1
ATOM 642 C C . THR B 2 1616 ? 194.473 212.822 241.539 1.00 112.00 1616 THR D C 1
ATOM 643 O O . THR B 2 1616 ? 193.664 212.527 242.419 1.00 112.00 1616 THR D O 1
ATOM 647 N N . MET B 2 1617 ? 194.198 213.680 240.560 1.00 116.98 1617 MET D N 1
ATOM 648 C CA . MET B 2 1617 ? 192.889 214.306 240.439 1.00 116.98 1617 MET D CA 1
ATOM 649 C C . MET B 2 1617 ? 191.954 213.426 239.619 1.00 116.98 1617 MET D C 1
ATOM 650 O O . MET B 2 1617 ? 192.290 213.015 238.504 1.00 116.98 1617 MET D O 1
ATOM 655 N N . ASP B 2 1618 ? 190.774 213.144 240.172 1.00 104.75 1618 ASP D N 1
ATOM 656 C CA . ASP B 2 1618 ? 189.731 212.370 239.497 1.00 104.75 1618 ASP D CA 1
ATOM 657 C C . ASP B 2 1618 ? 188.398 213.100 239.673 1.00 104.75 1618 ASP D C 1
ATOM 658 O O . ASP B 2 1618 ? 187.646 212.841 240.615 1.00 104.75 1618 ASP D O 1
ATOM 663 N N . ARG B 2 1619 ? 188.106 214.014 238.745 1.00 99.73 1619 ARG D N 1
ATOM 664 C CA . ARG B 2 1619 ? 186.916 214.852 238.868 1.00 99.73 1619 ARG D CA 1
ATOM 665 C C . ARG B 2 1619 ? 185.639 214.030 238.731 1.00 99.73 1619 ARG D C 1
ATOM 666 O O . ARG B 2 1619 ? 184.735 214.126 239.569 1.00 99.73 1619 ARG D O 1
ATOM 674 N N . ASP B 2 1620 ? 185.545 213.217 237.679 1.00 101.74 1620 ASP D N 1
ATOM 675 C CA . ASP B 2 1620 ? 184.309 212.490 237.412 1.00 101.74 1620 ASP D CA 1
ATOM 676 C C . ASP B 2 1620 ? 184.146 211.278 238.322 1.00 101.74 1620 ASP D C 1
ATOM 677 O O . ASP B 2 1620 ? 183.030 210.768 238.474 1.00 101.74 1620 ASP D O 1
ATOM 682 N N . LYS B 2 1621 ? 185.232 210.810 238.937 1.00 96.74 1621 LYS D N 1
ATOM 683 C CA . LYS B 2 1621 ? 185.187 209.579 239.717 1.00 96.74 1621 LYS D CA 1
ATOM 684 C C . LYS B 2 1621 ? 184.649 209.782 241.128 1.00 96.74 1621 LYS D C 1
ATOM 685 O O . LYS B 2 1621 ? 184.397 208.793 241.825 1.00 96.74 1621 LYS D O 1
ATOM 691 N N . VAL B 2 1622 ? 184.472 211.031 241.566 1.00 86.81 1622 VAL D N 1
ATOM 692 C CA . VAL B 2 1622 ? 184.014 211.280 242.930 1.00 86.81 1622 VAL D CA 1
ATOM 693 C C . VAL B 2 1622 ? 182.595 210.769 243.138 1.00 86.81 1622 VAL D C 1
ATOM 694 O O . VAL B 2 1622 ? 182.271 210.236 244.207 1.00 86.81 1622 VAL D O 1
ATOM 698 N N . GLY B 2 1623 ? 181.729 210.916 242.135 1.00 83.70 1623 GLY D N 1
ATOM 699 C CA . GLY B 2 1623 ? 180.329 210.568 242.320 1.00 83.70 1623 GLY D CA 1
ATOM 700 C C . GLY B 2 1623 ? 180.101 209.084 242.537 1.00 83.70 1623 GLY D C 1
ATOM 701 O O . GLY B 2 1623 ? 179.267 208.690 243.356 1.00 83.70 1623 GLY D O 1
ATOM 702 N N . ILE B 2 1624 ? 180.833 208.242 241.814 1.00 75.89 1624 ILE D N 1
ATOM 703 C CA . ILE B 2 1624 ? 180.602 206.801 241.857 1.00 75.89 1624 ILE D CA 1
ATOM 704 C C . ILE B 2 1624 ? 181.620 206.129 242.773 1.00 75.89 1624 ILE D C 1
ATOM 705 O O . ILE B 2 1624 ? 182.816 206.451 242.723 1.00 75.89 1624 ILE D O 1
ATOM 710 N N . PRO B 2 1625 ? 181.189 205.220 243.644 1.00 69.71 1625 PRO D N 1
ATOM 711 C CA . PRO B 2 1625 ? 182.145 204.450 244.443 1.00 69.71 1625 PRO D CA 1
ATOM 712 C C . PRO B 2 1625 ? 182.817 203.370 243.610 1.00 69.71 1625 PRO D C 1
ATOM 713 O O . PRO B 2 1625 ? 182.293 202.910 242.593 1.00 69.71 1625 PRO D O 1
ATOM 717 N N . THR B 2 1626 ? 184.002 202.966 244.060 1.00 74.41 1626 THR D N 1
ATOM 718 C CA . THR B 2 1626 ? 184.725 201.896 243.388 1.00 74.41 1626 THR D CA 1
ATOM 719 C C . THR B 2 1626 ? 183.987 200.571 243.546 1.00 74.41 1626 THR D C 1
ATOM 720 O O . THR B 2 1626 ? 183.450 200.261 244.614 1.00 74.41 1626 THR D O 1
ATOM 724 N N . ASP B 2 1627 ? 183.944 199.795 242.462 1.00 78.37 1627 ASP D N 1
ATOM 725 C CA . ASP B 2 1627 ? 183.230 198.522 242.490 1.00 78.37 1627 ASP D CA 1
ATOM 726 C C . ASP B 2 1627 ? 183.947 197.507 243.372 1.00 78.37 1627 ASP D C 1
ATOM 727 O O . ASP B 2 1627 ? 183.312 196.789 244.153 1.00 78.37 1627 ASP D O 1
ATOM 732 N N . GLY B 2 1628 ? 185.260 197.430 243.259 1.00 78.10 1628 GLY D N 1
ATOM 733 C CA . GLY B 2 1628 ? 186.035 196.501 244.056 1.00 78.10 1628 GLY D CA 1
ATOM 734 C C . GLY B 2 1628 ? 187.133 195.873 243.222 1.00 78.10 1628 GLY D C 1
ATOM 735 O O . GLY B 2 1628 ? 187.289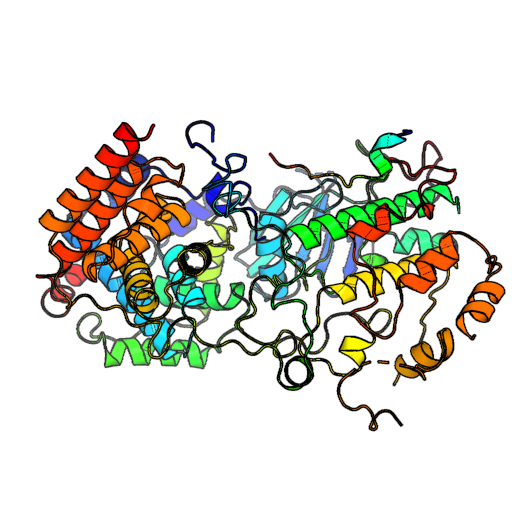 196.156 242.038 1.00 78.10 1628 GLY D O 1
ATOM 736 N N . ASP B 2 1629 ? 187.903 195.006 243.883 1.00 76.17 1629 ASP D N 1
ATOM 737 C CA . ASP B 2 1629 ? 188.972 194.293 243.191 1.00 76.17 1629 ASP D CA 1
ATOM 738 C C . ASP B 2 1629 ? 188.409 193.312 242.171 1.00 76.17 1629 ASP D C 1
ATOM 739 O O . ASP B 2 1629 ? 189.007 193.103 241.108 1.00 76.17 1629 ASP D O 1
ATOM 744 N N . SER B 2 1630 ? 187.266 192.701 242.479 1.00 80.37 1630 SER D N 1
ATOM 745 C CA . SER B 2 1630 ? 186.577 191.743 241.601 1.00 80.37 1630 SER D CA 1
ATOM 746 C C . SER B 2 1630 ? 187.529 190.574 241.356 1.00 80.37 1630 SER D C 1
ATOM 747 O O . SER B 2 1630 ? 188.148 190.087 242.315 1.00 80.37 1630 SER D O 1
ATOM 750 N N . HIS B 2 1631 ? 187.682 190.099 240.124 1.00 84.29 1631 HIS D N 1
ATOM 751 C CA . HIS B 2 1631 ? 188.552 188.965 239.841 1.00 84.29 1631 HIS D CA 1
ATOM 752 C C . HIS B 2 1631 ? 189.713 189.379 238.943 1.00 84.29 1631 HIS D C 1
ATOM 753 O O . HIS B 2 1631 ? 189.595 189.376 237.718 1.00 84.29 1631 HIS D O 1
ATOM 760 N N . MET C 3 1 ? 190.970 157.886 261.804 1.00 73.14 1 MET A N 1
ATOM 761 C CA . MET C 3 1 ? 192.011 158.742 262.357 1.00 73.14 1 MET A CA 1
ATOM 762 C C . MET C 3 1 ? 193.255 157.913 262.662 1.00 73.14 1 MET A C 1
ATOM 763 O O . MET C 3 1 ? 193.416 157.405 263.771 1.00 73.14 1 MET A O 1
ATOM 768 N N . ASP C 3 2 ? 194.133 157.781 261.671 1.00 81.91 2 ASP A N 1
ATOM 769 C CA . ASP C 3 2 ? 195.289 156.903 261.755 1.00 81.91 2 ASP A CA 1
ATOM 770 C C . ASP C 3 2 ? 196.587 157.686 261.589 1.00 81.91 2 ASP A C 1
ATOM 771 O O . ASP C 3 2 ? 196.591 158.853 261.189 1.00 81.91 2 ASP A O 1
ATOM 776 N N . TYR C 3 3 ? 197.697 157.013 261.908 1.00 82.23 3 TYR A N 1
ATOM 777 C CA . TYR C 3 3 ? 198.997 157.678 261.967 1.00 82.23 3 TYR A CA 1
ATOM 778 C C . TYR C 3 3 ? 199.446 158.175 260.597 1.00 82.23 3 TYR A C 1
ATOM 779 O O . TYR C 3 3 ? 200.043 159.254 260.490 1.00 82.23 3 TYR A O 1
ATOM 788 N N . ASP C 3 4 ? 199.194 157.394 259.543 1.00 81.97 4 ASP A N 1
ATOM 789 C CA . ASP C 3 4 ? 199.713 157.748 258.225 1.00 81.97 4 ASP A CA 1
ATOM 790 C C . ASP C 3 4 ? 199.109 159.052 257.720 1.00 81.97 4 ASP A C 1
ATOM 791 O O . ASP C 3 4 ? 199.807 159.876 257.119 1.00 81.97 4 ASP A O 1
ATOM 796 N N . PHE C 3 5 ? 197.810 159.257 257.949 1.00 75.97 5 PHE A N 1
ATOM 797 C CA . PHE C 3 5 ? 197.185 160.512 257.545 1.00 75.97 5 PHE A CA 1
ATOM 798 C C . PHE C 3 5 ? 197.811 161.696 258.271 1.00 75.97 5 PHE A C 1
ATOM 799 O O . PHE C 3 5 ? 198.094 162.732 257.656 1.00 75.97 5 PHE A O 1
ATOM 807 N N . LYS C 3 6 ? 198.047 161.555 259.578 1.00 78.43 6 LYS A N 1
ATOM 808 C CA . LYS C 3 6 ? 198.657 162.639 260.341 1.00 78.43 6 LYS A CA 1
ATOM 809 C C . LYS C 3 6 ? 200.067 162.940 259.849 1.00 78.43 6 LYS A C 1
ATOM 810 O O . LYS C 3 6 ? 200.446 164.109 259.712 1.00 78.43 6 LYS A O 1
ATOM 816 N N . VAL C 3 7 ? 200.862 161.901 259.582 1.00 81.11 7 VAL A N 1
ATOM 817 C CA . VAL C 3 7 ? 202.236 162.135 259.146 1.00 81.11 7 VAL A CA 1
ATOM 818 C C . VAL C 3 7 ? 202.259 162.744 257.747 1.00 81.11 7 VAL A C 1
ATOM 819 O O . VAL C 3 7 ? 203.096 163.603 257.446 1.00 81.11 7 VAL A O 1
ATOM 823 N N . LYS C 3 8 ? 201.333 162.331 256.876 1.00 79.42 8 LYS A N 1
ATOM 824 C CA . LYS C 3 8 ? 201.250 162.936 255.551 1.00 79.42 8 LYS A CA 1
ATOM 825 C C . LYS C 3 8 ? 200.856 164.405 255.640 1.00 79.42 8 LYS A C 1
ATOM 826 O O . LYS C 3 8 ? 201.420 165.251 254.936 1.00 79.42 8 LYS A O 1
ATOM 832 N N . LEU C 3 9 ? 199.891 164.729 256.505 1.00 81.53 9 LEU A N 1
ATOM 833 C CA . LEU C 3 9 ? 199.506 166.125 256.689 1.00 81.53 9 LEU A CA 1
ATOM 834 C C . LEU C 3 9 ? 200.661 166.946 257.250 1.00 81.53 9 LEU A C 1
ATOM 835 O O . LEU C 3 9 ? 200.882 168.088 256.830 1.00 81.53 9 LEU A O 1
ATOM 840 N N . SER C 3 10 ? 201.407 166.381 258.203 1.00 83.48 10 SER A N 1
ATOM 841 C CA . SER C 3 10 ? 202.560 167.084 258.756 1.00 83.48 10 SER A CA 1
ATOM 842 C C . SER C 3 10 ? 203.623 167.321 257.691 1.00 83.48 10 SER A C 1
ATOM 843 O O . SER C 3 10 ? 204.256 168.383 257.660 1.00 83.48 10 SER A O 1
ATOM 846 N N . SER C 3 11 ? 203.841 166.337 256.816 1.00 83.22 11 SER A N 1
ATOM 847 C CA . SER C 3 11 ? 204.775 166.525 255.711 1.00 83.22 11 SER A CA 1
ATOM 848 C C . SER C 3 11 ? 204.298 167.625 254.771 1.00 83.22 11 SER A C 1
ATOM 849 O O . SER C 3 11 ? 205.099 168.441 254.300 1.00 83.22 11 SER A O 1
ATOM 852 N N . GLU C 3 12 ? 202.995 167.661 254.483 1.00 81.61 12 GLU A N 1
ATOM 853 C CA . GLU C 3 12 ? 202.460 168.702 253.611 1.00 81.61 12 GLU A CA 1
ATOM 854 C C . GLU C 3 12 ? 202.472 170.069 254.285 1.00 81.61 12 GLU A C 1
ATOM 855 O O . GLU C 3 12 ? 202.647 171.089 253.610 1.00 81.61 12 GLU A O 1
ATOM 861 N N . ARG C 3 13 ? 202.285 170.111 255.601 1.00 75.04 13 ARG A N 1
ATOM 862 C CA . ARG C 3 13 ? 202.236 171.375 256.317 1.00 75.04 13 ARG A CA 1
ATOM 863 C C . ARG C 3 13 ? 203.617 172.020 256.387 1.00 75.04 13 ARG A C 1
ATOM 864 O O . ARG C 3 13 ? 204.650 171.380 256.173 1.00 75.04 13 ARG A O 1
ATOM 872 N N . GLU C 3 14 ? 203.620 173.315 256.693 1.00 72.48 14 GLU A N 1
ATOM 873 C CA . GLU C 3 14 ? 204.840 174.069 256.938 1.00 72.48 14 GLU A CA 1
ATOM 874 C C . GLU C 3 14 ? 204.701 174.821 258.253 1.00 72.48 14 GLU A C 1
ATOM 875 O O . GLU C 3 14 ? 203.632 175.355 258.564 1.00 72.48 14 GLU A O 1
ATOM 881 N N . ARG C 3 15 ? 205.780 174.846 259.030 1.00 72.42 15 ARG A N 1
ATOM 882 C CA . ARG C 3 15 ? 205.749 175.469 260.345 1.00 72.42 15 ARG A CA 1
ATOM 883 C C . ARG C 3 15 ? 205.908 176.980 260.231 1.00 72.42 15 ARG A C 1
ATOM 884 O O . ARG C 3 15 ? 206.711 177.478 259.437 1.00 72.42 15 ARG A O 1
ATOM 892 N N . VAL C 3 16 ? 205.128 177.708 261.033 1.00 67.65 16 VAL A N 1
ATOM 893 C CA . VAL C 3 16 ? 205.190 179.166 261.005 1.00 67.65 16 VAL A CA 1
ATOM 894 C C . VAL C 3 16 ? 206.519 179.661 261.565 1.00 67.65 16 VAL A C 1
ATOM 895 O O . VAL C 3 16 ? 207.121 180.600 261.030 1.00 67.65 16 VAL A O 1
ATOM 899 N N . GLU C 3 17 ? 207.004 179.039 262.642 1.00 73.17 17 GLU A N 1
ATOM 900 C CA . GLU C 3 17 ? 208.278 179.446 263.223 1.00 73.17 17 GLU A CA 1
ATOM 901 C C . GLU C 3 17 ? 209.461 179.054 262.349 1.00 73.17 17 GLU A C 1
ATOM 902 O O . GLU C 3 17 ? 210.556 179.596 262.531 1.00 73.17 17 GLU A O 1
ATOM 908 N N . ASP C 3 18 ? 209.268 178.131 261.410 1.00 74.03 18 ASP A N 1
ATOM 909 C CA . ASP C 3 18 ? 210.318 177.717 260.490 1.00 74.03 18 ASP A CA 1
ATOM 910 C C . ASP C 3 18 ? 210.383 178.583 259.239 1.00 74.03 18 ASP A C 1
ATOM 911 O O . ASP C 3 18 ? 211.243 178.345 258.385 1.00 74.03 18 ASP A O 1
ATOM 916 N N . LEU C 3 19 ? 209.503 179.574 259.109 1.00 70.28 19 LEU A N 1
ATOM 917 C CA . LEU C 3 19 ? 209.460 180.398 257.907 1.00 70.28 19 LEU A CA 1
ATOM 918 C C . LEU C 3 19 ? 209.535 181.882 258.243 1.00 70.28 19 LEU A C 1
ATOM 919 O O . LEU C 3 19 ? 210.046 182.677 257.448 1.00 70.28 19 LEU A O 1
ATOM 924 N N . PHE C 3 20 ? 209.037 182.266 259.415 1.00 67.40 20 PHE A N 1
ATOM 925 C CA . PHE C 3 20 ? 208.959 183.664 259.807 1.00 67.40 20 PHE A CA 1
ATOM 926 C C . PHE C 3 20 ? 209.664 183.886 261.139 1.00 67.40 20 PHE A C 1
ATOM 927 O O . PHE C 3 20 ? 209.666 183.015 262.014 1.00 67.40 20 PHE A O 1
ATOM 935 N N . GLU C 3 21 ? 210.264 185.066 261.281 1.00 74.16 21 GLU A N 1
ATOM 936 C CA . GLU C 3 21 ? 210.923 185.464 262.525 1.00 74.16 21 GLU A CA 1
ATOM 937 C C . GLU C 3 21 ? 209.944 186.218 263.427 1.00 74.16 21 GLU A C 1
ATOM 938 O O . GLU C 3 21 ? 210.172 187.354 263.843 1.00 74.16 21 GLU A O 1
ATOM 944 N N . TYR C 3 22 ? 208.827 185.551 263.725 1.00 73.48 22 TYR A N 1
ATOM 945 C CA . TYR C 3 22 ? 207.783 186.162 264.538 1.00 73.48 22 TYR A CA 1
ATOM 946 C C . TYR C 3 22 ? 208.201 186.340 265.991 1.00 73.48 22 TYR A C 1
ATOM 947 O O . TYR C 3 22 ? 207.570 187.122 266.710 1.00 73.48 22 TYR A O 1
ATOM 956 N N . GLU C 3 23 ? 209.235 185.633 266.440 1.00 80.47 23 GLU A N 1
ATOM 957 C CA . GLU C 3 23 ? 209.657 185.728 267.831 1.00 80.47 23 GLU A CA 1
ATOM 958 C C . GLU C 3 23 ? 210.168 187.129 268.145 1.00 80.47 23 GLU A C 1
ATOM 959 O O . GLU C 3 23 ? 210.880 187.745 267.348 1.00 80.47 23 GLU A O 1
ATOM 965 N N . GLY C 3 24 ? 209.788 187.634 269.315 1.00 85.09 24 GLY A N 1
ATOM 966 C CA . GLY C 3 24 ? 210.202 188.956 269.729 1.00 85.09 24 GLY A CA 1
ATOM 967 C C . GLY C 3 24 ? 209.544 190.053 268.905 1.00 85.09 24 GLY A C 1
ATOM 968 O O . GLY C 3 24 ? 208.628 189.826 268.114 1.00 85.09 24 GLY A O 1
ATOM 969 N N . CYS C 3 25 ? 210.045 191.271 269.124 1.00 84.92 25 CYS A N 1
ATOM 970 C CA . CYS C 3 25 ? 209.627 192.479 268.404 1.00 84.92 25 CYS A CA 1
ATOM 971 C C . CYS C 3 25 ? 208.106 192.568 268.269 1.00 84.92 25 CYS A C 1
ATOM 972 O O . CYS C 3 25 ? 207.565 192.855 267.198 1.00 84.92 25 CYS A O 1
ATOM 975 N N . LYS C 3 26 ? 207.412 192.317 269.378 1.00 82.88 26 LYS A N 1
ATOM 976 C CA . LYS C 3 26 ? 205.966 192.489 269.404 1.00 82.88 26 LYS A CA 1
ATOM 977 C C . LYS C 3 26 ? 205.612 193.944 269.134 1.00 82.88 26 LYS A C 1
ATOM 978 O O . LYS C 3 26 ? 206.188 194.856 269.734 1.00 82.88 26 LYS A O 1
ATOM 984 N N . VAL C 3 27 ? 204.657 194.164 268.233 1.00 79.56 27 VAL A N 1
ATOM 985 C CA . VAL C 3 27 ? 204.311 195.513 267.796 1.00 79.56 27 VAL A CA 1
ATOM 986 C C . VAL C 3 27 ? 202.917 195.935 268.239 1.00 79.56 27 VAL A C 1
ATOM 987 O O . VAL C 3 27 ? 202.620 197.142 268.226 1.00 79.56 27 VAL A O 1
ATOM 991 N N . GLY C 3 28 ? 202.064 195.003 268.657 1.00 83.79 28 GLY A N 1
ATOM 992 C CA . GLY C 3 28 ? 200.742 195.384 269.116 1.00 83.79 28 GLY A CA 1
ATOM 993 C C . GLY C 3 28 ? 200.098 194.393 270.064 1.00 83.79 28 GLY A C 1
ATOM 994 O O . GLY C 3 28 ? 200.102 193.186 269.809 1.00 83.79 28 GLY A O 1
ATOM 995 N N . ARG C 3 29 ? 199.533 194.893 271.159 1.00 89.98 29 ARG A N 1
ATOM 996 C CA . ARG C 3 29 ? 198.829 194.071 272.133 1.00 89.98 29 ARG A CA 1
ATOM 997 C C . ARG C 3 29 ? 197.409 194.592 272.291 1.00 89.98 29 ARG A C 1
ATOM 998 O O . ARG C 3 29 ? 197.194 195.807 272.365 1.00 89.98 29 ARG A O 1
ATOM 1006 N N . GLY C 3 30 ? 196.446 193.677 272.339 1.00 82.62 30 GLY A N 1
ATOM 1007 C CA . GLY C 3 30 ? 195.055 194.055 272.492 1.00 82.62 30 GLY A CA 1
ATOM 1008 C C . GLY C 3 30 ? 194.218 192.850 272.860 1.00 82.62 30 GLY A C 1
ATOM 1009 O O . GLY C 3 30 ? 194.717 191.729 272.976 1.00 82.62 30 GLY A O 1
ATOM 1010 N N . THR C 3 31 ? 192.920 193.100 273.047 1.00 81.91 31 THR A N 1
ATOM 1011 C CA . THR C 3 31 ? 192.001 192.021 273.386 1.00 81.91 31 THR A CA 1
ATOM 1012 C C . THR C 3 31 ? 191.790 191.056 272.227 1.00 81.91 31 THR A C 1
ATOM 1013 O O . THR C 3 31 ? 191.401 189.906 272.458 1.00 81.91 31 THR A O 1
ATOM 1017 N N . TYR C 3 32 ? 192.034 191.494 270.989 1.00 73.18 32 TYR A N 1
ATOM 1018 C CA . TYR C 3 32 ? 191.903 190.595 269.847 1.00 73.18 32 TYR A CA 1
ATOM 1019 C C . TYR C 3 32 ? 193.025 189.565 269.824 1.00 73.18 32 TYR A C 1
ATOM 1020 O O . TYR C 3 32 ? 192.799 188.399 269.483 1.00 73.18 32 TYR A O 1
ATOM 1029 N N . GLY C 3 33 ? 194.235 189.975 270.182 0.00 71.24 33 GLY A N 1
ATOM 1030 C CA . GLY C 3 33 ? 195.372 189.075 270.161 1.00 71.24 33 GLY A CA 1
ATOM 1031 C C . GLY C 3 33 ? 196.670 189.864 270.156 1.00 71.24 33 GLY A C 1
ATOM 1032 O O . GLY C 3 33 ? 196.707 191.026 270.553 1.00 71.24 33 GLY A O 1
ATOM 1033 N N . HIS C 3 34 ? 197.725 189.198 269.695 1.00 65.45 34 HIS A N 1
ATOM 1034 C CA . HIS C 3 34 ? 199.054 189.791 269.616 1.00 65.45 34 HIS A CA 1
ATOM 1035 C C . HIS C 3 34 ? 199.459 189.943 268.158 1.00 65.45 34 HIS A C 1
ATOM 1036 O O . HIS C 3 34 ? 199.357 188.990 267.380 1.00 65.45 34 HIS A O 1
ATOM 1043 N N . VAL C 3 35 ? 199.929 191.132 267.792 1.00 65.67 35 VAL A N 1
ATOM 1044 C CA . VAL C 3 35 ? 200.390 191.425 266.440 1.00 65.67 35 VAL A CA 1
ATOM 1045 C C . VAL C 3 35 ? 201.896 191.638 266.483 1.00 65.67 35 VAL A C 1
ATOM 1046 O O . VAL C 3 35 ? 202.391 192.458 267.266 1.00 65.67 35 VAL A O 1
ATOM 1050 N N . TYR C 3 36 ? 202.618 190.902 265.641 1.00 63.89 36 TYR A N 1
ATOM 1051 C CA . TYR C 3 36 ? 204.065 191.000 265.532 1.00 63.89 36 TYR A CA 1
ATOM 1052 C C . TYR C 3 36 ? 204.454 191.363 264.106 1.00 63.89 36 TYR A C 1
ATOM 1053 O O . TYR C 3 36 ? 203.724 191.074 263.153 1.00 63.89 36 TYR A O 1
ATOM 1062 N N . LYS C 3 37 ? 205.609 192.006 263.967 1.00 61.65 37 LYS A N 1
ATOM 1063 C CA . LYS C 3 37 ? 206.210 192.199 262.656 1.00 61.65 37 LYS A CA 1
ATOM 1064 C C . LYS C 3 37 ? 207.009 190.959 262.279 1.00 61.65 37 LYS A C 1
ATOM 1065 O O . LYS C 3 37 ? 207.803 190.452 263.076 1.00 61.65 37 LYS A O 1
ATOM 1071 N N . ALA C 3 38 ? 206.800 190.469 261.059 1.00 61.46 38 ALA A N 1
ATOM 1072 C CA . ALA C 3 38 ? 207.430 189.231 260.629 1.00 61.46 38 ALA A CA 1
ATOM 1073 C C . ALA C 3 38 ? 207.931 189.372 259.200 1.00 61.46 38 ALA A C 1
ATOM 1074 O O . ALA C 3 38 ? 207.448 190.201 258.425 1.00 61.46 38 ALA A O 1
ATOM 1076 N N . LYS C 3 39 ? 208.917 188.542 258.864 1.00 66.84 39 LYS A N 1
ATOM 1077 C CA . LYS C 3 39 ? 209.474 188.497 257.521 1.00 66.84 39 LYS A CA 1
ATOM 1078 C C . LYS C 3 39 ? 209.938 187.076 257.237 1.00 66.84 39 LYS A C 1
ATOM 1079 O O . LYS C 3 39 ? 210.175 186.285 258.153 1.00 66.84 39 LYS A O 1
ATOM 1085 N N . ARG C 3 40 ? 210.061 186.760 255.951 1.00 68.48 40 ARG A N 1
ATOM 1086 C CA . ARG C 3 40 ? 210.453 185.418 255.545 1.00 68.48 40 ARG A CA 1
ATOM 1087 C C . ARG C 3 40 ? 211.889 185.122 255.963 1.00 68.48 40 ARG A C 1
ATOM 1088 O O . ARG C 3 40 ? 212.746 186.009 256.010 1.00 68.48 40 ARG A O 1
ATOM 1096 N N . LYS C 3 41 ? 212.146 183.854 256.269 1.00 70.83 41 LYS A N 1
ATOM 1097 C CA . LYS C 3 41 ? 213.475 183.416 256.677 1.00 70.83 41 LYS A CA 1
ATOM 1098 C C . LYS C 3 41 ? 214.303 182.987 255.471 1.00 70.83 41 LYS A C 1
ATOM 1099 O O . LYS C 3 41 ? 214.049 181.942 254.872 1.00 70.83 41 LYS A O 1
ATOM 1105 N N . ASP C 3 48 ? 207.585 192.817 254.562 1.00 50.76 48 ASP A N 1
ATOM 1106 C CA . ASP C 3 48 ? 207.205 192.710 255.966 1.00 50.76 48 ASP A CA 1
ATOM 1107 C C . ASP C 3 48 ? 205.705 192.486 256.109 1.00 50.76 48 ASP A C 1
ATOM 1108 O O . ASP C 3 48 ? 204.907 193.097 255.400 1.00 50.76 48 ASP A O 1
ATOM 1113 N N . TYR C 3 49 ? 205.328 191.608 257.035 1.00 47.40 49 TYR A N 1
ATOM 1114 C CA . TYR C 3 49 ? 203.935 191.259 257.265 1.00 47.40 49 TYR A CA 1
ATOM 1115 C C . TYR C 3 49 ? 203.598 191.424 258.740 1.00 47.40 49 TYR A C 1
ATOM 1116 O O . TYR C 3 49 ? 204.479 191.458 259.604 1.00 47.40 49 TYR A O 1
ATOM 1125 N N . ALA C 3 50 ? 202.301 191.532 259.018 1.00 47.40 50 ALA A N 1
ATOM 1126 C CA . ALA C 3 50 ? 201.782 191.576 260.378 1.00 47.40 50 ALA A CA 1
ATOM 1127 C C . ALA C 3 50 ? 201.193 190.207 260.700 1.00 47.40 50 ALA A C 1
ATOM 1128 O O . ALA C 3 50 ? 200.196 189.792 260.099 1.00 47.40 50 ALA A O 1
ATOM 1130 N N . LEU C 3 51 ? 201.817 189.507 261.641 1.00 49.06 51 LEU A N 1
ATOM 1131 C CA . LEU C 3 51 ? 201.385 188.180 262.056 1.00 49.06 51 LEU A CA 1
ATOM 1132 C C . LEU C 3 51 ? 200.577 188.310 263.341 1.00 49.06 51 LEU A C 1
ATOM 1133 O O . LEU C 3 51 ? 201.079 188.826 264.344 1.00 49.06 51 LEU A O 1
ATOM 1138 N N . LYS C 3 52 ? 199.332 187.847 263.305 1.00 49.36 52 LYS A N 1
ATOM 1139 C CA . LYS C 3 52 ? 198.396 188.009 264.408 1.00 49.36 52 LYS A CA 1
ATOM 1140 C C . LYS C 3 52 ? 198.072 186.654 265.022 1.00 49.36 52 LYS A C 1
ATOM 1141 O O . LYS C 3 52 ? 197.648 185.731 264.319 1.00 49.36 52 LYS A O 1
ATOM 1147 N N . GLN C 3 53 ? 198.276 186.546 266.330 1.00 56.35 53 GLN A N 1
ATOM 1148 C CA . GLN C 3 53 ? 197.910 185.368 267.104 1.00 56.35 53 GLN A CA 1
ATOM 1149 C C . GLN C 3 53 ? 196.664 185.696 267.916 1.00 56.35 53 GLN A C 1
ATOM 1150 O O . GLN C 3 53 ? 196.649 186.682 268.662 1.00 56.35 53 GLN A O 1
ATOM 1156 N N . ILE C 3 54 ? 195.631 184.872 267.769 1.00 57.94 54 ILE A N 1
ATOM 1157 C CA . ILE C 3 54 ? 194.333 185.134 268.381 1.00 57.94 54 ILE A CA 1
ATOM 1158 C C . ILE C 3 54 ? 194.309 184.570 269.795 1.00 57.94 54 ILE A C 1
ATOM 1159 O O . ILE C 3 54 ? 194.873 183.504 270.068 1.00 57.94 54 ILE A O 1
ATOM 1164 N N . GLU C 3 55 ? 193.657 185.295 270.702 1.00 66.94 55 GLU A N 1
ATOM 1165 C CA . GLU C 3 55 ? 193.512 184.845 272.079 1.00 66.94 55 GLU A CA 1
ATOM 1166 C C . GLU C 3 55 ? 192.678 183.571 272.150 1.00 66.94 55 GLU A C 1
ATOM 1167 O O . GLU C 3 55 ? 191.753 183.359 271.360 1.00 66.94 55 GLU A O 1
ATOM 1173 N N . GLY C 3 56 ? 193.016 182.715 273.111 1.00 66.12 56 GLY A N 1
ATOM 1174 C CA . GLY C 3 56 ? 192.217 181.537 273.388 1.00 66.12 56 GLY A CA 1
ATOM 1175 C C . GLY C 3 56 ? 192.652 180.286 272.654 1.00 66.12 56 GLY A C 1
ATOM 1176 O O . GLY C 3 56 ? 192.940 180.326 271.454 1.00 66.12 56 GLY A O 1
ATOM 1177 N N . THR C 3 57 ? 192.703 179.166 273.371 1.00 63.65 57 THR A N 1
ATOM 1178 C CA . THR C 3 57 ? 193.027 177.889 272.752 1.00 63.65 57 THR A CA 1
ATOM 1179 C C . THR C 3 57 ? 191.893 177.449 271.832 1.00 63.65 57 THR A C 1
ATOM 1180 O O . THR C 3 57 ? 190.712 177.608 272.155 1.00 63.65 57 THR A O 1
ATOM 1184 N N . GLY C 3 58 ? 192.257 176.892 270.680 1.00 61.57 58 GLY A N 1
ATOM 1185 C CA . GLY C 3 58 ? 191.266 176.498 269.703 1.00 61.57 58 GLY A CA 1
ATOM 1186 C C . GLY C 3 58 ? 190.703 177.703 268.965 1.00 61.57 58 GLY A C 1
ATOM 1187 O O . GLY C 3 58 ? 191.224 178.817 269.027 1.00 61.57 58 GLY A O 1
ATOM 1188 N N . ILE C 3 59 ? 189.607 177.454 268.255 1.00 50.58 59 ILE A N 1
ATOM 1189 C CA . ILE C 3 59 ? 188.908 178.491 267.506 1.00 50.58 59 ILE A CA 1
ATOM 1190 C C . ILE C 3 59 ? 187.696 178.935 268.309 1.00 50.58 59 ILE A C 1
ATOM 1191 O O . ILE C 3 59 ? 186.936 178.103 268.820 1.00 50.58 59 ILE A O 1
ATOM 1196 N N . SER C 3 60 ? 187.527 180.244 268.443 1.00 49.23 60 SER A N 1
ATOM 1197 C CA . SER C 3 60 ? 186.384 180.834 269.118 1.00 49.23 60 SER A CA 1
ATOM 1198 C C . SER C 3 60 ? 185.448 181.449 268.083 1.00 49.23 60 SER A C 1
ATOM 1199 O O . SER C 3 60 ? 185.662 181.338 266.872 1.00 49.23 60 SER A O 1
ATOM 1202 N N . MET C 3 61 ? 184.393 182.101 268.574 1.00 51.49 61 MET A N 1
ATOM 1203 C CA . MET C 3 61 ? 183.460 182.769 267.673 1.00 51.49 61 MET A CA 1
ATOM 1204 C C . MET C 3 61 ? 184.150 183.881 266.895 1.00 51.49 61 MET A C 1
ATOM 1205 O O . MET C 3 61 ? 183.912 184.049 265.693 1.00 51.49 61 MET A O 1
ATOM 1210 N N . SER C 3 62 ? 185.014 184.649 267.564 1.00 50.15 62 SER A N 1
ATOM 1211 C CA . SER C 3 62 ? 185.724 185.729 266.888 1.00 50.15 62 SER A CA 1
ATOM 1212 C C . SER C 3 62 ? 186.628 185.188 265.787 1.00 50.15 62 SER A C 1
ATOM 1213 O O . SER C 3 62 ? 186.648 185.716 264.670 1.00 50.15 62 SER A O 1
ATOM 1216 N N . ALA C 3 63 ? 187.381 184.125 266.084 1.00 47.40 63 ALA A N 1
ATOM 1217 C CA . ALA C 3 63 ? 188.276 183.547 265.085 1.00 47.40 63 ALA A CA 1
ATOM 1218 C C . ALA C 3 63 ? 187.497 182.959 263.915 1.00 47.40 63 ALA A C 1
ATOM 1219 O O . ALA C 3 63 ? 187.884 183.130 262.752 1.00 47.40 63 ALA A O 1
ATOM 1221 N N . CYS C 3 64 ? 186.402 182.252 264.206 1.00 47.40 64 CYS A N 1
ATOM 1222 C CA . CYS C 3 64 ? 185.594 181.668 263.141 1.00 47.40 64 CYS A CA 1
ATOM 1223 C C . CYS C 3 64 ? 185.001 182.747 262.247 1.00 47.40 64 CYS A C 1
ATOM 1224 O O . CYS C 3 64 ? 185.025 182.625 261.017 1.00 47.40 64 CYS A O 1
ATOM 1227 N N . ARG C 3 65 ? 184.468 183.815 262.847 1.00 47.40 65 ARG A N 1
ATOM 1228 C CA . ARG C 3 65 ? 183.936 184.921 262.058 1.00 47.40 65 ARG A CA 1
ATOM 1229 C C . ARG C 3 65 ? 185.023 185.588 261.227 1.00 47.40 65 ARG A C 1
ATOM 1230 O O . ARG C 3 65 ? 184.804 185.890 260.049 1.00 47.40 65 ARG A O 1
ATOM 1238 N N . GLU C 3 66 ? 186.200 185.803 261.816 1.00 47.40 66 GLU A N 1
ATOM 1239 C CA . GLU C 3 66 ? 187.315 186.411 261.100 1.00 47.40 66 GLU A CA 1
ATOM 1240 C C . GLU C 3 66 ? 187.684 185.592 259.868 1.00 47.40 66 GLU A C 1
ATOM 1241 O O . GLU C 3 66 ? 187.782 186.127 258.752 1.00 47.40 66 GLU A O 1
ATOM 1247 N N . ILE C 3 67 ? 187.871 184.282 260.054 1.00 47.40 67 ILE A N 1
ATOM 1248 C CA . ILE C 3 67 ? 188.276 183.413 258.953 1.00 47.40 67 ILE A CA 1
ATOM 1249 C C . ILE C 3 67 ? 187.182 183.329 257.895 1.00 47.40 67 ILE A C 1
ATOM 1250 O O . ILE C 3 67 ? 187.458 183.419 256.693 1.00 47.40 67 ILE A O 1
ATOM 1255 N N . ALA C 3 68 ? 185.927 183.164 258.316 1.00 47.40 68 ALA A N 1
ATOM 1256 C CA . ALA C 3 68 ? 184.834 183.012 257.366 1.00 47.40 68 ALA A CA 1
ATOM 1257 C C . ALA C 3 68 ? 184.463 184.313 256.670 1.00 47.40 68 ALA A C 1
ATOM 1258 O O . ALA C 3 68 ? 183.756 184.270 255.658 1.00 47.40 68 ALA A O 1
ATOM 1260 N N . LEU C 3 69 ? 184.911 185.460 257.178 1.00 47.40 69 LEU A N 1
ATOM 1261 C CA . LEU C 3 69 ? 184.642 186.737 256.533 1.00 47.40 69 LEU A CA 1
ATOM 1262 C C . LEU C 3 69 ? 185.765 187.196 255.617 1.00 47.40 69 LEU A C 1
ATOM 1263 O O . LEU C 3 69 ? 185.504 187.547 254.465 1.00 47.40 69 LEU A O 1
ATOM 1268 N N . LEU C 3 70 ? 187.017 187.196 256.075 1.00 47.40 70 LEU A N 1
ATOM 1269 C CA . LEU C 3 70 ? 188.066 187.675 255.181 1.00 47.40 70 LEU A CA 1
ATOM 1270 C C . LEU C 3 70 ? 188.532 186.638 254.171 1.00 47.40 70 LEU A C 1
ATOM 1271 O O . LEU C 3 70 ? 189.449 186.928 253.394 1.00 47.40 70 LEU A O 1
ATOM 1276 N N . ARG C 3 71 ? 187.938 185.446 254.154 1.00 47.40 71 ARG A N 1
ATOM 1277 C CA . ARG C 3 71 ? 188.269 184.496 253.100 1.00 47.40 71 ARG A CA 1
ATOM 1278 C C . ARG C 3 71 ? 187.736 184.966 251.751 1.00 47.40 71 ARG A C 1
ATOM 1279 O O . ARG C 3 71 ? 188.400 184.798 250.721 1.00 47.40 71 ARG A O 1
ATOM 1287 N N . GLU C 3 72 ? 186.547 185.571 251.737 1.00 47.40 72 GLU A N 1
ATOM 1288 C CA . GLU C 3 72 ? 185.850 185.895 250.499 1.00 47.40 72 GLU A CA 1
ATOM 1289 C C . GLU C 3 72 ? 185.725 187.390 250.226 1.00 47.40 72 GLU A C 1
ATOM 1290 O O . GLU C 3 72 ? 185.191 187.765 249.178 1.00 47.40 72 GLU A O 1
ATOM 1296 N N . LEU C 3 73 ? 186.196 188.250 251.124 1.00 47.40 73 LEU A N 1
ATOM 1297 C CA . LEU C 3 73 ? 186.139 189.694 250.924 1.00 47.40 73 LEU A CA 1
ATOM 1298 C C . LEU C 3 73 ? 187.464 190.201 250.372 1.00 47.40 73 LEU A C 1
ATOM 1299 O O . LEU C 3 73 ? 188.529 189.907 250.926 1.00 47.40 73 LEU A O 1
ATOM 1304 N N . LYS C 3 74 ? 187.392 190.963 249.282 1.00 53.78 74 LYS A N 1
ATOM 1305 C CA . LYS C 3 74 ? 188.567 191.530 248.633 1.00 53.78 74 LYS A CA 1
ATOM 1306 C C . LYS C 3 74 ? 188.250 192.947 248.185 1.00 53.78 74 LYS A C 1
ATOM 1307 O O . LYS C 3 74 ? 187.235 193.175 247.521 1.00 53.78 74 LYS A O 1
ATOM 1313 N N . HIS C 3 75 ? 189.122 193.893 248.541 1.00 51.35 75 HIS A N 1
ATOM 1314 C CA . HIS C 3 75 ? 188.932 195.297 248.197 1.00 51.35 75 HIS A CA 1
ATOM 1315 C C . HIS C 3 75 ? 190.206 196.087 248.467 1.00 51.35 75 HIS A C 1
ATOM 1316 O O . HIS C 3 75 ? 190.951 195.763 249.401 1.00 51.35 75 HIS A O 1
ATOM 1323 N N . PRO C 3 76 ? 190.498 197.119 247.671 1.00 51.16 76 PRO A N 1
ATOM 1324 C CA . PRO C 3 76 ? 191.679 197.950 247.959 1.00 51.16 76 PRO A CA 1
ATOM 1325 C C . PRO C 3 76 ? 191.622 198.642 249.310 1.00 51.16 76 PRO A C 1
ATOM 1326 O O . PRO C 3 76 ? 192.677 198.954 249.878 1.00 51.16 76 PRO A O 1
ATOM 1330 N N . ASN C 3 77 ? 190.428 198.897 249.843 1.00 47.40 77 ASN A N 1
ATOM 1331 C CA . ASN C 3 77 ? 190.267 199.566 251.126 1.00 47.40 77 ASN A CA 1
ATOM 1332 C C . ASN C 3 77 ? 189.921 198.605 252.256 1.00 47.40 77 ASN A C 1
ATOM 1333 O O . ASN C 3 77 ? 189.566 199.054 253.350 1.00 47.40 77 ASN A O 1
ATOM 1338 N N . VAL C 3 78 ? 190.015 197.300 252.020 1.00 47.40 78 VAL A N 1
ATOM 1339 C CA . VAL C 3 78 ? 189.710 196.288 253.023 1.00 47.40 78 VAL A CA 1
ATOM 1340 C C . VAL C 3 78 ? 190.923 195.382 253.175 1.00 47.40 78 VAL A C 1
ATOM 1341 O O . VAL C 3 78 ? 191.521 194.958 252.179 1.00 47.40 78 VAL A O 1
ATOM 1345 N N . ILE C 3 79 ? 191.292 195.098 254.427 1.00 47.40 79 ILE A N 1
ATOM 1346 C CA . ILE C 3 79 ? 192.443 194.246 254.685 1.00 47.40 79 ILE A CA 1
ATOM 1347 C C . ILE C 3 79 ? 192.181 192.846 254.131 1.00 47.40 79 ILE A C 1
ATOM 1348 O O . ILE C 3 79 ? 191.032 192.401 254.012 1.00 47.40 79 ILE A O 1
ATOM 1353 N N . SER C 3 80 ? 193.258 192.154 253.766 1.00 47.40 80 SER A N 1
ATOM 1354 C CA . SER C 3 80 ? 193.160 190.824 253.169 1.00 47.40 80 SER A CA 1
ATOM 1355 C C . SER C 3 80 ? 194.316 189.975 253.678 1.00 47.40 80 SER A C 1
ATOM 1356 O O . SER C 3 80 ? 195.482 190.320 253.467 1.00 47.40 80 SER A O 1
ATOM 1359 N N . LEU C 3 81 ? 193.993 188.870 254.345 1.00 47.40 81 LEU A N 1
ATOM 1360 C CA . LEU C 3 81 ? 195.010 187.945 254.821 1.00 47.40 81 LEU A CA 1
ATOM 1361 C C . LEU C 3 81 ? 195.607 187.168 253.655 1.00 47.40 81 LEU A C 1
ATOM 1362 O O . LEU C 3 81 ? 194.909 186.820 252.699 1.00 47.40 81 LEU A O 1
ATOM 1367 N N . GLN C 3 82 ? 196.910 186.902 253.736 1.00 47.40 82 GLN A N 1
ATOM 1368 C CA . GLN C 3 82 ? 197.607 186.180 252.681 1.00 47.40 82 GLN A CA 1
ATOM 1369 C C . GLN C 3 82 ? 197.708 184.687 252.957 1.00 47.40 82 GLN A C 1
ATOM 1370 O O . GLN C 3 82 ? 197.654 183.886 252.017 1.00 47.40 82 GLN A O 1
ATOM 1376 N N . LYS C 3 83 ? 197.851 184.297 254.221 1.00 47.40 83 LYS A N 1
ATOM 1377 C CA . LYS C 3 83 ? 197.979 182.893 254.586 1.00 47.40 83 LYS A CA 1
ATOM 1378 C C . LYS C 3 83 ? 197.600 182.740 256.051 1.00 47.40 83 LYS A C 1
ATOM 1379 O O . LYS C 3 83 ? 197.703 183.683 256.839 1.00 47.40 83 LYS A O 1
ATOM 1385 N N . VAL C 3 84 ? 197.158 181.536 256.406 1.00 47.40 84 VAL A N 1
ATOM 1386 C CA . VAL C 3 84 ? 196.801 181.199 257.778 1.00 47.40 84 VAL A CA 1
ATOM 1387 C C . VAL C 3 84 ? 197.571 179.953 258.190 1.00 47.40 84 VAL A C 1
ATOM 1388 O O . VAL C 3 84 ? 197.789 179.047 257.378 1.00 47.40 84 VAL A O 1
ATOM 1392 N N . PHE C 3 85 ? 198.002 179.920 259.448 1.00 47.40 85 PHE A N 1
ATOM 1393 C CA . PHE C 3 85 ? 198.718 178.783 260.006 1.00 47.40 85 PHE A CA 1
ATOM 1394 C C . PHE C 3 85 ? 197.940 178.239 261.192 1.00 47.40 85 PHE A C 1
ATOM 1395 O O . PHE C 3 85 ? 197.348 179.003 261.960 1.00 47.40 85 PHE A O 1
ATOM 1403 N N . LEU C 3 86 ? 197.943 176.917 261.337 1.00 51.46 86 LEU A N 1
ATOM 1404 C CA . LEU C 3 86 ? 197.166 176.238 262.369 1.00 51.46 86 LEU A CA 1
ATOM 1405 C C . LEU C 3 86 ? 198.057 175.218 263.063 1.00 51.46 86 LEU A C 1
ATOM 1406 O O . LEU C 3 86 ? 198.372 174.170 262.489 1.00 51.46 86 LEU A O 1
ATOM 1411 N N . SER C 3 87 ? 198.460 175.523 264.294 1.00 61.59 87 SER A N 1
ATOM 1412 C CA . SER C 3 87 ? 199.352 174.663 265.061 1.00 61.59 87 SER A CA 1
ATOM 1413 C C . SER C 3 87 ? 198.528 173.727 265.938 1.00 61.59 87 SER A C 1
ATOM 1414 O O . SER C 3 87 ? 197.581 174.163 266.601 1.00 61.59 87 SER A O 1
ATOM 1417 N N . HIS C 3 88 ? 198.889 172.443 265.939 1.00 60.60 88 HIS A N 1
ATOM 1418 C CA . HIS C 3 88 ? 198.175 171.439 266.716 1.00 60.60 88 HIS A CA 1
ATOM 1419 C C . HIS C 3 88 ? 198.778 171.193 268.092 1.00 60.60 88 HIS A C 1
ATOM 1420 O O . HIS C 3 88 ? 198.086 170.653 268.962 1.00 60.60 88 HIS A O 1
ATOM 1427 N N . ALA C 3 89 ? 200.043 171.562 268.304 1.00 63.23 89 ALA A N 1
ATOM 1428 C CA . ALA C 3 89 ? 200.671 171.337 269.602 1.00 63.23 89 ALA A CA 1
ATOM 1429 C C . ALA C 3 89 ? 199.977 172.135 270.698 1.00 63.23 89 ALA A C 1
ATOM 1430 O O . ALA C 3 89 ? 199.755 171.626 271.803 1.00 63.23 89 ALA A O 1
ATOM 1432 N N . ASP C 3 90 ? 199.626 173.387 270.412 1.00 65.63 90 ASP A N 1
ATOM 1433 C CA . ASP C 3 90 ? 198.981 174.261 271.380 1.00 65.63 90 ASP A CA 1
ATOM 1434 C C . ASP C 3 90 ? 197.567 174.658 270.978 1.00 65.63 90 ASP A C 1
ATOM 1435 O O . ASP C 3 90 ? 196.873 175.304 271.771 1.00 65.63 90 ASP A O 1
ATOM 1440 N N . ARG C 3 91 ? 197.126 174.288 269.774 1.00 62.58 91 ARG A N 1
ATOM 1441 C CA . ARG C 3 91 ? 195.753 174.505 269.314 1.00 62.58 91 ARG A CA 1
ATOM 1442 C C . ARG C 3 91 ? 195.373 175.987 269.355 1.00 62.58 91 ARG A C 1
ATOM 1443 O O . ARG C 3 91 ? 194.477 176.410 270.087 1.00 62.58 91 ARG A O 1
ATOM 1451 N N . LYS C 3 92 ? 196.082 176.778 268.553 1.00 55.72 92 LYS A N 1
ATOM 1452 C CA . LYS C 3 92 ? 195.769 178.189 268.387 1.00 55.72 92 LYS A CA 1
ATOM 1453 C C . LYS C 3 92 ? 195.925 178.564 266.920 1.00 55.72 92 LYS A C 1
ATOM 1454 O O . LYS C 3 92 ? 196.440 177.791 266.108 1.00 55.72 92 LYS A O 1
ATOM 1460 N N . VAL C 3 93 ? 195.472 179.769 266.584 1.00 49.16 93 VAL A N 1
ATOM 1461 C CA . VAL C 3 93 ? 195.330 180.199 265.200 1.00 49.16 93 VAL A CA 1
ATOM 1462 C C . VAL C 3 93 ? 196.267 181.369 264.938 1.00 49.16 93 VAL A C 1
ATOM 1463 O O . VAL C 3 93 ? 196.439 182.254 265.782 1.00 49.16 93 VAL A O 1
ATOM 1467 N N . TRP C 3 94 ? 196.875 181.369 263.753 1.00 47.40 94 TRP A N 1
ATOM 1468 C CA . TRP C 3 94 ? 197.788 182.423 263.334 1.00 47.40 94 TRP A CA 1
ATOM 1469 C C . TRP C 3 94 ? 197.357 182.942 261.971 1.00 47.40 94 TRP A C 1
ATOM 1470 O O . TRP C 3 94 ? 197.110 182.153 261.054 1.00 47.40 94 TRP A O 1
ATOM 1481 N N . LEU C 3 95 ? 197.270 184.264 261.841 1.00 47.40 95 LEU A N 1
ATOM 1482 C CA . LEU C 3 95 ? 196.903 184.916 260.592 1.00 47.40 95 LEU A CA 1
ATOM 1483 C C . LEU C 3 95 ? 198.047 185.812 260.139 1.00 47.40 95 LEU A C 1
ATOM 1484 O O . LEU C 3 95 ? 198.853 186.268 260.953 1.00 47.40 95 LEU A O 1
ATOM 1489 N N . LEU C 3 96 ? 198.115 186.066 258.833 1.00 47.40 96 LEU A N 1
ATOM 1490 C CA . LEU C 3 96 ? 199.209 186.840 258.241 1.00 47.40 96 LEU A CA 1
ATOM 1491 C C . LEU C 3 96 ? 198.636 187.906 257.310 1.00 47.40 96 LEU A C 1
ATOM 1492 O O . LEU C 3 96 ? 198.339 187.627 256.146 1.00 47.40 96 LEU A O 1
ATOM 1497 N N . PHE C 3 97 ? 198.498 189.127 257.814 1.00 47.40 97 PHE A N 1
ATOM 1498 C CA . PHE C 3 97 ? 198.084 190.242 256.977 1.00 47.40 97 PHE A CA 1
ATOM 1499 C C . PHE C 3 97 ? 199.308 190.985 256.451 1.00 47.40 97 PHE A C 1
ATOM 1500 O O . PHE C 3 97 ? 200.423 190.827 256.949 1.00 47.40 97 PHE A O 1
ATOM 1508 N N . ASP C 3 98 ? 199.088 191.800 255.424 1.00 47.40 98 ASP A N 1
ATOM 1509 C CA . ASP C 3 98 ? 200.138 192.697 254.967 1.00 47.40 98 ASP A CA 1
ATOM 1510 C C . ASP C 3 98 ? 200.355 193.803 255.993 1.00 47.40 98 ASP A C 1
ATOM 1511 O O . ASP C 3 98 ? 199.407 194.291 256.613 1.00 47.40 98 ASP A O 1
ATOM 1516 N N . TYR C 3 99 ? 201.615 194.190 256.178 1.00 52.57 99 TYR A N 1
ATOM 1517 C CA . TYR C 3 99 ? 201.959 195.134 257.233 1.00 52.57 99 TYR A CA 1
ATOM 1518 C C . TYR C 3 99 ? 201.414 196.521 256.920 1.00 52.57 99 TYR A C 1
ATOM 1519 O O . TYR C 3 99 ? 201.574 197.029 255.806 1.00 52.57 99 TYR A O 1
ATOM 1528 N N . ALA C 3 100 ? 200.772 197.134 257.913 1.00 58.20 100 ALA A N 1
ATOM 1529 C CA . ALA C 3 100 ? 200.267 198.500 257.821 1.00 58.20 100 ALA A CA 1
ATOM 1530 C C . ALA C 3 100 ? 200.995 199.334 258.867 1.00 58.20 100 ALA A C 1
ATOM 1531 O O . ALA C 3 100 ? 200.747 199.184 260.069 1.00 58.20 100 ALA A O 1
ATOM 1533 N N . GLU C 3 101 ? 201.892 200.207 258.408 1.00 59.58 101 GLU A N 1
ATOM 1534 C CA . GLU C 3 101 ? 202.791 200.905 259.323 1.00 59.58 101 GLU A CA 1
ATOM 1535 C C . GLU C 3 101 ? 202.036 201.868 260.233 1.00 59.58 101 GLU A C 1
ATOM 1536 O O . GLU C 3 101 ? 202.284 201.915 261.443 1.00 59.58 101 GLU A O 1
ATOM 1542 N N . HIS C 3 102 ? 201.109 202.640 259.674 1.00 58.55 102 HIS A N 1
ATOM 1543 C CA . HIS C 3 102 ? 200.497 203.760 260.377 1.00 58.55 102 HIS A CA 1
ATOM 1544 C C . HIS C 3 102 ? 199.061 203.435 260.764 1.00 58.55 102 HIS A C 1
ATOM 1545 O O . HIS C 3 102 ? 198.279 202.959 259.935 1.00 58.55 102 HIS A O 1
ATOM 1552 N N . ASP C 3 103 ? 198.724 203.700 262.023 1.00 55.61 103 ASP A N 1
ATOM 1553 C CA . ASP C 3 103 ? 197.376 203.548 262.550 1.00 55.61 103 ASP A CA 1
ATOM 1554 C C . ASP C 3 103 ? 196.791 204.925 262.827 1.00 55.61 103 ASP A C 1
ATOM 1555 O O . ASP C 3 103 ? 197.483 205.806 263.345 1.00 55.61 103 ASP A O 1
ATOM 1560 N N . LEU C 3 104 ? 195.507 205.100 262.495 1.00 54.05 104 LEU A N 1
ATOM 1561 C CA . LEU C 3 104 ? 194.861 206.402 262.651 1.00 54.05 104 LEU A CA 1
ATOM 1562 C C . LEU C 3 104 ? 194.956 206.918 264.081 1.00 54.05 104 LEU A C 1
ATOM 1563 O O . LEU C 3 104 ? 195.029 208.134 264.300 1.00 54.05 104 LEU A O 1
ATOM 1568 N N . TRP C 3 105 ? 194.958 206.014 265.063 1.00 53.54 105 TRP A N 1
ATOM 1569 C CA . TRP C 3 105 ? 195.165 206.425 266.447 1.00 53.54 105 TRP A CA 1
ATOM 1570 C C . TRP C 3 105 ? 196.509 207.122 266.612 1.00 53.54 105 TRP A C 1
ATOM 1571 O O . TRP C 3 105 ? 196.624 208.093 267.368 1.00 53.54 105 TRP A O 1
ATOM 1582 N N . HIS C 3 106 ? 197.540 206.638 265.914 1.00 58.28 106 HIS A N 1
ATOM 1583 C CA . HIS C 3 106 ? 198.851 207.276 265.992 1.00 58.28 106 HIS A CA 1
ATOM 1584 C C . HIS C 3 106 ? 198.823 208.684 265.408 1.00 58.28 106 HIS A C 1
ATOM 1585 O O . HIS C 3 106 ? 199.435 209.602 265.967 1.00 58.28 106 HIS A O 1
ATOM 1592 N N . ILE C 3 107 ? 198.129 208.876 264.283 1.00 57.03 107 ILE A N 1
ATOM 1593 C CA . ILE C 3 107 ? 198.000 210.218 263.717 1.00 57.03 107 ILE A CA 1
ATOM 1594 C C . ILE C 3 107 ? 197.258 211.135 264.680 1.00 57.03 107 ILE A C 1
ATOM 1595 O O . ILE C 3 107 ? 197.645 212.294 264.879 1.00 57.03 107 ILE A O 1
ATOM 1600 N N . ILE C 3 108 ? 196.184 210.635 265.294 1.00 59.88 108 ILE A N 1
ATOM 1601 C CA . ILE C 3 108 ? 195.424 211.455 266.235 1.00 59.88 108 ILE A CA 1
ATOM 1602 C C . ILE C 3 108 ? 196.290 211.845 267.428 1.00 59.88 108 ILE A C 1
ATOM 1603 O O . ILE C 3 108 ? 196.294 213.004 267.859 1.00 59.88 108 ILE A O 1
ATOM 1608 N N . LYS C 3 109 ? 197.045 210.887 267.971 1.00 58.82 109 LYS A N 1
ATOM 1609 C CA . LYS C 3 109 ? 197.867 211.161 269.145 1.00 58.82 109 LYS A CA 1
ATOM 1610 C C . LYS C 3 109 ? 199.021 212.101 268.816 1.00 58.82 109 LYS A C 1
ATOM 1611 O O . LYS C 3 109 ? 199.386 212.952 269.636 1.00 58.82 109 LYS A O 1
ATOM 1617 N N . PHE C 3 110 ? 199.610 211.962 267.626 1.00 65.12 110 PHE A N 1
ATOM 1618 C CA . PHE C 3 110 ? 200.760 212.787 267.268 1.00 65.12 110 PHE A CA 1
ATOM 1619 C C . PHE C 3 110 ? 200.377 214.256 267.149 1.00 65.12 110 PHE A C 1
ATOM 1620 O O . PHE C 3 110 ? 201.148 215.139 267.542 1.00 65.12 110 PHE A O 1
ATOM 1628 N N . HIS C 3 111 ? 199.192 214.540 266.610 1.00 61.51 111 HIS A N 1
ATOM 1629 C CA . HIS C 3 111 ? 198.709 215.907 266.465 1.00 61.51 111 HIS A CA 1
ATOM 1630 C C . HIS C 3 111 ? 198.075 216.449 267.740 1.00 61.51 111 HIS A C 1
ATOM 1631 O O . HIS C 3 111 ? 197.384 217.473 267.688 1.00 61.51 111 HIS A O 1
ATOM 1638 N N . ARG C 3 112 ? 198.293 215.792 268.874 1.00 64.12 112 ARG A N 1
ATOM 1639 C CA . ARG C 3 112 ? 197.709 216.223 270.138 1.00 64.12 112 ARG A CA 1
ATOM 1640 C C . ARG C 3 112 ? 198.725 216.129 271.271 1.00 64.12 112 ARG A C 1
ATOM 1641 O O . ARG C 3 112 ? 199.933 216.167 271.038 1.00 64.12 112 ARG A O 1
ATOM 1649 N N . LEU C 3 123 ? 197.725 219.609 260.101 1.00 67.90 123 LEU A N 1
ATOM 1650 C CA . LEU C 3 123 ? 196.634 218.732 259.693 1.00 67.90 123 LEU A CA 1
ATOM 1651 C C . LEU C 3 123 ? 195.981 219.272 258.423 1.00 67.90 123 LEU A C 1
ATOM 1652 O O . LEU C 3 123 ? 195.120 220.148 258.487 1.00 67.90 123 LEU A O 1
ATOM 1657 N N . PRO C 3 124 ? 196.415 218.767 257.269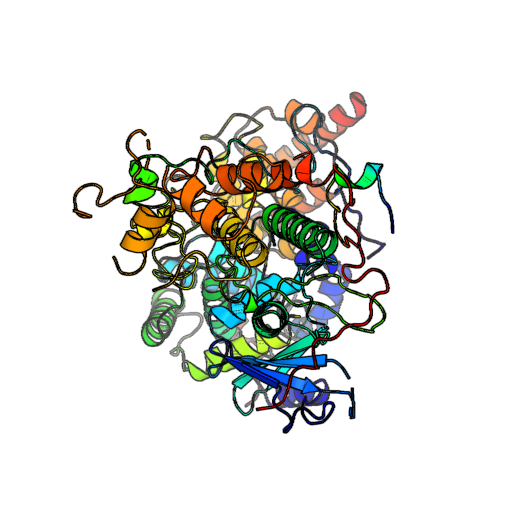 1.00 71.20 124 PRO A N 1
ATOM 1658 C CA . PRO C 3 124 ? 195.818 219.208 256.003 1.00 71.20 124 PRO A CA 1
ATOM 1659 C C . PRO C 3 124 ? 194.347 218.827 255.919 1.00 71.20 124 PRO A C 1
ATOM 1660 O O . PRO C 3 124 ? 193.929 217.774 256.404 1.00 71.20 124 PRO A O 1
ATOM 1664 N N . ARG C 3 125 ? 193.559 219.701 255.290 1.00 71.57 125 ARG A N 1
ATOM 1665 C CA . ARG C 3 125 ? 192.139 219.421 255.109 1.00 71.57 125 ARG A CA 1
ATOM 1666 C C . ARG C 3 125 ? 191.900 218.391 254.013 1.00 71.57 125 ARG A C 1
ATOM 1667 O O . ARG C 3 125 ? 190.976 217.575 254.124 1.00 71.57 125 ARG A O 1
ATOM 1675 N N . GLY C 3 126 ? 192.712 218.412 252.955 1.00 67.93 126 GLY A N 1
ATOM 1676 C CA . GLY C 3 126 ? 192.595 217.394 251.927 1.00 67.93 126 GLY A CA 1
ATOM 1677 C C . GLY C 3 126 ? 192.862 215.998 252.450 1.00 67.93 126 GLY A C 1
ATOM 1678 O O . GLY C 3 126 ? 192.258 215.029 251.982 1.00 67.93 126 GLY A O 1
ATOM 1679 N N . MET C 3 127 ? 193.762 215.876 253.429 1.00 66.09 127 MET A N 1
ATOM 1680 C CA . MET C 3 127 ? 194.055 214.572 254.012 1.00 66.09 127 MET A CA 1
ATOM 1681 C C . MET C 3 127 ? 192.815 213.970 254.660 1.00 66.09 127 MET A C 1
ATOM 1682 O O . MET C 3 127 ? 192.446 212.825 254.376 1.00 66.09 127 MET A O 1
ATOM 1687 N N . VAL C 3 128 ? 192.149 214.735 255.531 1.00 64.58 128 VAL A N 1
ATOM 1688 C CA . VAL C 3 128 ? 190.947 214.221 256.180 1.00 64.58 128 VAL A CA 1
ATOM 1689 C C . VAL C 3 128 ? 189.821 214.046 255.169 1.00 64.58 128 VAL A C 1
ATOM 1690 O O . VAL C 3 128 ? 189.018 213.113 255.286 1.00 64.58 128 VAL A O 1
ATOM 1694 N N . LYS C 3 129 ? 189.745 214.920 254.161 1.00 65.04 129 LYS A N 1
ATOM 1695 C CA . LYS C 3 129 ? 188.748 214.759 253.105 1.00 65.04 129 LYS A CA 1
ATOM 1696 C C . LYS C 3 129 ? 188.888 213.401 252.427 1.00 65.04 129 LYS A C 1
ATOM 1697 O O . LYS C 3 129 ? 187.926 212.623 252.344 1.00 65.04 129 LYS A O 1
ATOM 1703 N N . SER C 3 130 ? 190.099 213.091 251.959 1.00 62.56 130 SER A N 1
ATOM 1704 C CA . SER C 3 130 ? 190.335 211.835 251.257 1.00 62.56 130 SER A CA 1
ATOM 1705 C C . SER C 3 130 ? 190.178 210.641 252.187 1.00 62.56 130 SER A C 1
ATOM 1706 O O . SER C 3 130 ? 189.674 209.591 251.775 1.00 62.56 130 SER A O 1
ATOM 1709 N N . LEU C 3 131 ? 190.608 210.779 253.443 1.00 59.89 131 LEU A N 1
ATOM 1710 C CA . LEU C 3 131 ? 190.474 209.685 254.398 1.00 59.89 131 LEU A CA 1
ATOM 1711 C C . LEU C 3 131 ? 189.007 209.351 254.645 1.00 59.89 131 LEU A C 1
ATOM 1712 O O . LEU C 3 131 ? 188.614 208.176 254.645 1.00 59.89 131 LEU A O 1
ATOM 1717 N N . LEU C 3 132 ? 188.175 210.379 254.837 1.00 58.80 132 LEU A N 1
ATOM 1718 C CA . LEU C 3 132 ? 186.746 210.147 255.004 1.00 58.80 132 LEU A CA 1
ATOM 1719 C C . LEU C 3 132 ? 186.139 209.527 253.755 1.00 58.80 132 LEU A C 1
ATOM 1720 O O . LEU C 3 132 ? 185.328 208.599 253.849 1.00 58.80 132 LEU A O 1
ATOM 1725 N N . TYR C 3 133 ? 186.518 210.025 252.575 1.00 58.76 133 TYR A N 1
ATOM 1726 C CA . TYR C 3 133 ? 185.978 209.471 251.336 1.00 58.76 133 TYR A CA 1
ATOM 1727 C C . TYR C 3 133 ? 186.316 207.989 251.210 1.00 58.76 133 TYR A C 1
ATOM 1728 O O . TYR C 3 133 ? 185.457 207.165 250.864 1.00 58.76 133 TYR A O 1
ATOM 1737 N N . GLN C 3 134 ? 187.567 207.630 251.505 1.00 53.61 134 GLN A N 1
ATOM 1738 C CA . GLN C 3 134 ? 187.989 206.240 251.382 1.00 53.61 134 GLN A CA 1
ATOM 1739 C C . GLN C 3 134 ? 187.285 205.349 252.398 1.00 53.61 134 GLN A C 1
ATOM 1740 O O . GLN C 3 134 ? 186.861 204.237 252.062 1.00 53.61 134 GLN A O 1
ATOM 1746 N N . ILE C 3 135 ? 187.139 205.813 253.642 1.00 51.52 135 ILE A N 1
ATOM 1747 C CA . ILE C 3 135 ? 186.442 204.973 254.612 1.00 51.52 135 ILE A CA 1
ATOM 1748 C C . ILE C 3 135 ? 184.973 204.819 254.238 1.00 51.52 135 ILE A C 1
ATOM 1749 O O . ILE C 3 135 ? 184.392 203.741 254.415 1.00 51.52 135 ILE A O 1
ATOM 1754 N N . LEU C 3 136 ? 184.346 205.875 253.712 1.00 54.02 136 LEU A N 1
ATOM 1755 C CA . LEU C 3 136 ? 182.954 205.760 253.290 1.00 54.02 136 LEU A CA 1
ATOM 1756 C C . LEU C 3 136 ? 182.799 204.767 252.146 1.00 54.02 136 LEU A C 1
ATOM 1757 O O . LEU C 3 136 ? 181.875 203.946 252.154 1.00 54.02 136 LEU A O 1
ATOM 1762 N N . ASP C 3 137 ? 183.693 204.814 251.153 1.00 53.48 137 ASP A N 1
ATOM 1763 C CA . ASP C 3 137 ? 183.566 203.854 250.059 1.00 53.48 137 ASP A CA 1
ATOM 1764 C C . ASP C 3 137 ? 183.837 202.429 250.536 1.00 53.48 137 ASP A C 1
ATOM 1765 O O . ASP C 3 137 ? 183.166 201.489 250.091 1.00 53.48 137 ASP A O 1
ATOM 1770 N N . GLY C 3 138 ? 184.791 202.254 251.454 1.00 49.50 138 GLY A N 1
ATOM 1771 C CA . GLY C 3 138 ? 185.048 200.927 251.992 1.00 49.50 138 GLY A CA 1
ATOM 1772 C C . GLY C 3 138 ? 183.867 200.367 252.763 1.00 49.50 138 GLY A C 1
ATOM 1773 O O . GLY C 3 138 ? 183.500 199.200 252.602 1.00 49.50 138 GLY A O 1
ATOM 1774 N N . ILE C 3 139 ? 183.255 201.192 253.616 1.00 49.43 139 ILE A N 1
ATOM 1775 C CA . ILE C 3 139 ? 182.109 200.715 254.384 1.00 49.43 139 ILE A CA 1
ATOM 1776 C C . ILE C 3 139 ? 180.908 200.490 253.472 1.00 49.43 139 ILE A C 1
ATOM 1777 O O . ILE C 3 139 ? 180.094 199.594 253.722 1.00 49.43 139 ILE A O 1
ATOM 1782 N N . HIS C 3 140 ? 180.781 201.274 252.397 1.00 52.76 140 HIS A N 1
ATOM 1783 C CA . HIS C 3 140 ? 179.726 201.015 251.423 1.00 52.76 140 HIS A CA 1
ATOM 1784 C C . HIS C 3 140 ? 179.934 199.671 250.738 1.00 52.76 140 HIS A C 1
ATOM 1785 O O . HIS C 3 140 ? 178.978 198.912 250.537 1.00 52.76 140 HIS A O 1
ATOM 1792 N N . TYR C 3 141 ? 181.180 199.360 250.371 1.00 48.99 141 TYR A N 1
ATOM 1793 C CA . TYR C 3 141 ? 181.466 198.055 249.784 1.00 48.99 141 TYR A CA 1
ATOM 1794 C C . TYR C 3 141 ? 181.164 196.934 250.769 1.00 48.99 141 TYR A C 1
ATOM 1795 O O . TYR C 3 141 ? 180.617 195.892 250.389 1.00 48.99 141 TYR A O 1
ATOM 1804 N N . LEU C 3 142 ? 181.525 197.127 252.040 1.00 47.40 142 LEU A N 1
ATOM 1805 C CA . LEU C 3 142 ? 181.235 196.117 253.053 1.00 47.40 142 LEU A CA 1
ATOM 1806 C C . LEU C 3 142 ? 179.735 195.898 253.199 1.00 47.40 142 LEU A C 1
ATOM 1807 O O . LEU C 3 142 ? 179.270 194.755 253.279 1.00 47.40 142 LEU A O 1
ATOM 1812 N N . HIS C 3 143 ? 178.959 196.983 253.227 1.00 49.02 143 HIS A N 1
ATOM 1813 C CA . HIS C 3 143 ? 177.509 196.862 253.309 1.00 49.02 143 HIS A CA 1
ATOM 1814 C C . HIS C 3 143 ? 176.910 196.255 252.049 1.00 49.02 143 HIS A C 1
ATOM 1815 O O . HIS C 3 143 ? 175.826 195.666 252.115 1.00 49.02 143 HIS A O 1
ATOM 1822 N N . ALA C 3 144 ? 177.586 196.389 250.905 1.00 47.66 144 ALA A N 1
ATOM 1823 C CA . ALA C 3 144 ? 177.086 195.786 249.674 1.00 47.66 144 ALA A CA 1
ATOM 1824 C C . ALA C 3 144 ? 177.075 194.265 249.764 1.00 47.66 144 ALA A C 1
ATOM 1825 O O . ALA C 3 144 ? 176.142 193.616 249.279 1.00 47.66 144 ALA A O 1
ATOM 1827 N N . ASN C 3 145 ? 178.099 193.679 250.381 1.00 47.40 145 ASN A N 1
ATOM 1828 C CA . ASN C 3 145 ? 178.189 192.233 250.533 1.00 47.40 145 ASN A CA 1
ATOM 1829 C C . ASN C 3 145 ? 177.343 191.702 251.682 1.00 47.40 145 ASN A C 1
ATOM 1830 O O . ASN C 3 145 ? 177.521 190.544 252.075 1.00 47.40 145 ASN A O 1
ATOM 1835 N N . TRP C 3 146 ? 176.445 192.522 252.227 1.00 47.69 146 TRP A N 1
ATOM 1836 C CA . TRP C 3 146 ? 175.463 192.097 253.223 1.00 47.69 146 TRP A CA 1
ATOM 1837 C C . TRP C 3 146 ? 176.149 191.583 254.491 1.00 47.69 146 TRP A C 1
ATOM 1838 O O . TRP C 3 146 ? 175.968 190.440 254.913 1.00 47.69 146 TRP A O 1
ATOM 1849 N N . VAL C 3 147 ? 176.947 192.462 255.101 1.00 47.40 147 VAL A N 1
ATOM 1850 C CA . VAL C 3 147 ? 177.637 192.150 256.347 1.00 47.40 147 VAL A CA 1
ATOM 1851 C C . VAL C 3 147 ? 177.752 193.427 257.170 1.00 47.40 147 VAL A C 1
ATOM 1852 O O . VAL C 3 147 ? 177.841 194.532 256.628 1.00 47.40 147 VAL A O 1
ATOM 1856 N N . LEU C 3 148 ? 177.736 193.268 258.491 1.00 49.84 148 LEU A N 1
ATOM 1857 C CA . LEU C 3 148 ? 177.840 194.375 259.433 1.00 49.84 148 LEU A CA 1
ATOM 1858 C C . LEU C 3 148 ? 179.177 194.311 260.158 1.00 49.84 148 LEU A C 1
ATOM 1859 O O . LEU C 3 148 ? 179.548 193.260 260.688 1.00 49.84 148 LEU A O 1
ATOM 1864 N N . HIS C 3 149 ? 179.896 195.437 260.180 1.00 48.12 149 HIS A N 1
ATOM 1865 C CA . HIS C 3 149 ? 181.166 195.485 260.897 1.00 48.12 149 HIS A CA 1
ATOM 1866 C C . HIS C 3 149 ? 180.954 195.454 262.406 1.00 48.12 149 HIS A C 1
ATOM 1867 O O . HIS C 3 149 ? 181.677 194.755 263.125 1.00 48.12 149 HIS A O 1
ATOM 1874 N N . ARG C 3 150 ? 179.979 196.218 262.901 1.00 55.11 150 ARG A N 1
ATOM 1875 C CA . ARG C 3 150 ? 179.616 196.280 264.318 1.00 55.11 150 ARG A CA 1
ATOM 1876 C C . ARG C 3 150 ? 180.751 196.793 265.202 1.00 55.11 150 ARG A C 1
ATOM 1877 O O . ARG C 3 150 ? 180.677 196.684 266.429 1.00 55.11 150 ARG A O 1
ATOM 1885 N N . ASP C 3 151 ? 181.804 197.356 264.612 1.00 55.92 151 ASP A N 1
ATOM 1886 C CA . ASP C 3 151 ? 182.902 197.916 265.398 1.00 55.92 151 ASP A CA 1
ATOM 1887 C C . ASP C 3 151 ? 183.675 198.866 264.497 1.00 55.92 151 ASP A C 1
ATOM 1888 O O . ASP C 3 151 ? 184.305 198.425 263.533 1.00 55.92 151 ASP A O 1
ATOM 1893 N N . LEU C 3 152 ? 183.643 200.160 264.813 1.00 57.08 152 LEU A N 1
ATOM 1894 C CA . LEU C 3 152 ? 184.431 201.163 264.093 1.00 57.08 152 LEU A CA 1
ATOM 1895 C C . LEU C 3 152 ? 185.132 202.030 265.134 1.00 57.08 152 LEU A C 1
ATOM 1896 O O . LEU C 3 152 ? 184.485 202.807 265.842 1.00 57.08 152 LEU A O 1
ATOM 1901 N N . LYS C 3 153 ? 186.451 201.893 265.222 1.00 58.80 153 LYS A N 1
ATOM 1902 C CA . LYS C 3 153 ? 187.262 202.667 266.143 1.00 58.80 153 LYS A CA 1
ATOM 1903 C C . LYS C 3 153 ? 188.440 203.291 265.405 1.00 58.80 153 LYS A C 1
ATOM 1904 O O . LYS C 3 153 ? 188.877 202.769 264.375 1.00 58.80 153 LYS A O 1
ATOM 1910 N N . PRO C 3 154 ? 188.971 204.413 265.899 1.00 53.42 154 PRO A N 1
ATOM 1911 C CA . PRO C 3 154 ? 190.152 205.006 265.252 1.00 53.42 154 PRO A CA 1
ATOM 1912 C C . PRO C 3 154 ? 191.368 204.100 265.273 1.00 53.42 154 PRO A C 1
ATOM 1913 O O . PRO C 3 154 ? 192.274 204.285 264.452 1.00 53.42 154 PRO A O 1
ATOM 1917 N N . ALA C 3 155 ? 191.420 203.127 266.183 1.00 51.65 155 ALA A N 1
ATOM 1918 C CA . ALA C 3 155 ? 192.511 202.163 266.205 1.00 51.65 155 ALA A CA 1
ATOM 1919 C C . ALA C 3 155 ? 192.333 201.043 265.189 1.00 51.65 155 ALA A C 1
ATOM 1920 O O . ALA C 3 155 ? 193.275 200.276 264.967 1.00 51.65 155 ALA A O 1
ATOM 1922 N N . ASN C 3 156 ? 191.158 200.927 264.574 1.00 48.89 156 ASN A N 1
ATOM 1923 C CA . ASN C 3 156 ? 190.898 199.894 263.581 1.00 48.89 156 ASN A CA 1
ATOM 1924 C C . ASN C 3 156 ? 191.118 200.372 262.152 1.00 48.89 156 ASN A C 1
ATOM 1925 O O . ASN C 3 156 ? 190.880 199.603 261.216 1.00 48.89 156 ASN A O 1
ATOM 1930 N N . ILE C 3 157 ? 191.560 201.611 261.961 1.00 48.50 157 ILE A N 1
ATOM 1931 C CA . ILE C 3 157 ? 191.822 202.168 260.639 1.00 48.50 157 ILE A CA 1
ATOM 1932 C C . ILE C 3 157 ? 193.329 202.300 260.480 1.00 48.50 157 ILE A C 1
ATOM 1933 O O . ILE C 3 157 ? 193.984 203.001 261.261 1.00 48.50 157 ILE A O 1
ATOM 1938 N N . LEU C 3 158 ? 193.878 201.638 259.467 1.00 51.05 158 LEU A N 1
ATOM 1939 C CA . LEU C 3 158 ? 195.315 201.589 259.247 1.00 51.05 158 LEU A CA 1
ATOM 1940 C C . LEU C 3 158 ? 195.658 202.221 257.907 1.00 51.05 158 LEU A C 1
AT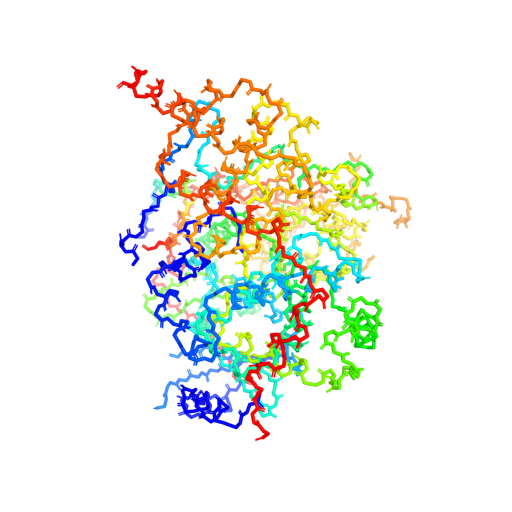OM 1941 O O . LEU C 3 158 ? 194.861 202.191 2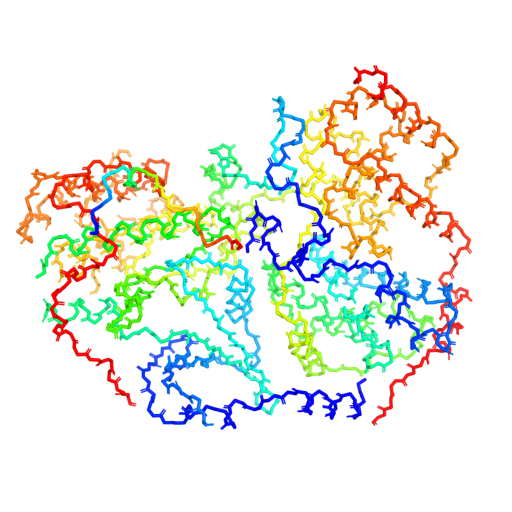56.966 1.00 51.05 158 LEU A O 1
ATOM 1946 N N . VAL C 3 159 ? 196.857 202.795 257.826 1.00 55.36 159 VAL A N 1
ATOM 1947 C CA . VAL C 3 159 ? 197.308 203.527 256.649 1.00 55.36 159 VAL A CA 1
ATOM 1948 C C . VAL C 3 159 ? 198.654 202.968 256.211 1.00 55.36 159 VAL A C 1
ATOM 1949 O O . VAL C 3 159 ? 199.561 202.805 257.035 1.00 55.36 159 VAL A O 1
ATOM 1953 N N . MET C 3 160 ? 198.781 202.673 254.920 1.00 60.25 160 MET A N 1
ATOM 1954 C CA . MET C 3 160 ? 200.051 202.216 254.373 1.00 60.25 160 MET A CA 1
ATOM 1955 C C . MET C 3 160 ? 201.025 203.383 254.259 1.00 60.25 160 MET A C 1
ATOM 1956 O O . MET C 3 160 ? 200.621 204.530 254.049 1.00 60.25 160 MET A O 1
ATOM 1961 N N . GLY C 3 161 ? 202.316 203.089 254.396 1.00 69.43 161 GLY A N 1
ATOM 1962 C CA . GLY C 3 161 ? 203.317 204.137 254.349 1.00 69.43 161 GLY A CA 1
ATOM 1963 C C . GLY C 3 161 ? 204.608 203.773 253.644 1.00 69.43 161 GLY A C 1
ATOM 1964 O O . GLY C 3 161 ? 205.232 202.756 253.961 1.00 69.43 161 GLY A O 1
ATOM 1965 N N . GLU C 3 162 ? 205.013 204.610 252.686 1.00 79.72 162 GLU A N 1
ATOM 1966 C CA . GLU C 3 162 ? 206.301 204.487 251.998 1.00 79.72 162 GLU A CA 1
ATOM 1967 C C . GLU C 3 162 ? 206.478 203.104 251.374 1.00 79.72 162 GLU A C 1
ATOM 1968 O O . GLU C 3 162 ? 207.566 202.526 251.384 1.00 79.72 162 GLU A O 1
ATOM 1974 N N . GLY C 3 163 ? 205.393 202.566 250.826 1.00 81.12 163 GLY A N 1
ATOM 1975 C CA . GLY C 3 163 ? 205.435 201.282 250.171 1.00 81.12 163 GLY A CA 1
ATOM 1976 C C . GLY C 3 163 ? 205.034 201.376 248.714 1.00 81.12 163 GLY A C 1
ATOM 1977 O O . GLY C 3 163 ? 205.058 202.451 248.107 1.00 81.12 163 GLY A O 1
ATOM 1978 N N . PRO C 3 164 ? 204.666 200.239 248.118 1.00 81.28 164 PRO A N 1
ATOM 1979 C CA . PRO C 3 164 ? 204.153 200.275 246.739 1.00 81.28 164 PRO A CA 1
ATOM 1980 C C . PRO C 3 164 ? 202.893 201.107 246.599 1.00 81.28 164 PRO A C 1
ATOM 1981 O O . PRO C 3 164 ? 202.663 201.698 245.536 1.00 81.28 164 PRO A O 1
ATOM 1985 N N . GLU C 3 165 ? 202.069 201.170 247.641 1.00 72.04 165 GLU A N 1
ATOM 1986 C CA . GLU C 3 165 ? 200.858 201.978 247.654 1.00 72.04 165 GLU A CA 1
ATOM 1987 C C . GLU C 3 165 ? 200.910 202.918 248.852 1.00 72.04 165 GLU A C 1
ATOM 1988 O O . GLU C 3 165 ? 201.156 202.481 249.981 1.00 72.04 165 GLU A O 1
ATOM 1994 N N . ARG C 3 166 ? 200.715 204.207 248.598 1.00 69.26 166 ARG A N 1
ATOM 1995 C CA . ARG C 3 166 ? 200.713 205.210 249.651 1.00 69.26 166 ARG A CA 1
ATOM 1996 C C . ARG C 3 166 ? 199.285 205.494 250.100 1.00 69.26 166 ARG A C 1
ATOM 1997 O O . ARG C 3 166 ? 198.339 205.419 249.311 1.00 69.26 166 ARG A O 1
ATOM 2005 N N . GLY C 3 167 ? 199.139 205.831 251.375 1.00 61.50 167 GLY A N 1
ATOM 2006 C CA . GLY C 3 167 ? 197.809 206.032 251.925 1.00 61.50 167 GLY A CA 1
ATOM 2007 C C . GLY C 3 167 ? 197.029 204.733 251.891 1.00 61.50 167 GLY A C 1
ATOM 2008 O O . GLY C 3 167 ? 197.443 203.723 252.474 1.00 61.50 167 GLY A O 1
ATOM 2009 N N . ARG C 3 168 ? 195.885 204.750 251.202 1.00 56.31 168 ARG A N 1
ATOM 2010 C CA . ARG C 3 168 ? 195.073 203.556 250.967 1.00 56.31 168 ARG A CA 1
ATOM 2011 C C . ARG C 3 168 ? 194.661 202.907 252.293 1.00 56.31 168 ARG A C 1
ATOM 2012 O O . ARG C 3 168 ? 195.082 201.802 252.643 1.00 56.31 168 ARG A O 1
ATOM 2020 N N . VAL C 3 169 ? 193.840 203.653 253.037 1.00 49.66 169 VAL A N 1
ATOM 2021 C CA . VAL C 3 169 ? 193.400 203.200 254.351 1.00 49.66 169 VAL A CA 1
ATOM 2022 C C . VAL C 3 169 ? 192.720 201.841 254.240 1.00 49.66 169 VAL A C 1
ATOM 2023 O O . VAL C 3 169 ? 192.023 201.544 253.261 1.00 49.66 169 VAL A O 1
ATOM 2027 N N . LYS C 3 170 ? 192.942 200.996 255.245 1.00 47.40 170 LYS A N 1
ATOM 2028 C CA . LYS C 3 170 ? 192.447 199.625 255.248 1.00 47.40 170 LYS A CA 1
ATOM 2029 C C . LYS C 3 170 ? 191.661 199.381 256.526 1.00 47.40 170 LYS A C 1
ATOM 2030 O O . LYS C 3 170 ? 192.144 199.682 257.622 1.00 47.40 170 LYS A O 1
ATOM 2036 N N . ILE C 3 171 ? 190.456 198.839 256.384 1.00 47.40 171 ILE A N 1
ATOM 2037 C CA . ILE C 3 171 ? 189.641 198.459 257.532 1.00 47.40 171 ILE A CA 1
ATOM 2038 C C . ILE C 3 171 ? 190.007 197.040 257.946 1.00 47.40 171 ILE A C 1
ATOM 2039 O O . ILE C 3 171 ? 190.099 196.140 257.103 1.00 47.40 171 ILE A O 1
ATOM 2044 N N . ALA C 3 172 ? 190.216 196.832 259.244 1.00 47.40 172 ALA A N 1
ATOM 2045 C CA . ALA C 3 172 ? 190.656 195.538 259.745 1.00 47.40 172 ALA A CA 1
ATOM 2046 C C . ALA C 3 172 ? 190.111 195.327 261.151 1.00 47.40 172 ALA A C 1
ATOM 2047 O O . ALA C 3 172 ? 189.327 196.130 261.665 1.00 47.40 172 ALA A O 1
ATOM 2049 N N . ASP C 3 173 ? 190.538 194.221 261.767 1.00 47.94 173 ASP A N 1
ATOM 2050 C CA . ASP C 3 173 ? 190.154 193.855 263.132 1.00 47.94 173 ASP A CA 1
ATOM 2051 C C . ASP C 3 173 ? 188.636 193.741 263.274 1.00 47.94 173 ASP A C 1
ATOM 2052 O O . ASP C 3 173 ? 188.042 194.189 264.257 1.00 47.94 173 ASP A O 1
ATOM 2057 N N . MET C 3 174 ? 188.006 193.129 262.274 1.00 47.29 174 MET A N 1
ATOM 2058 C CA . MET C 3 174 ? 186.560 192.898 262.287 1.00 47.29 174 MET A CA 1
ATOM 2059 C C . MET C 3 174 ? 186.220 191.503 262.829 1.00 47.29 174 MET A C 1
ATOM 2060 O O . MET C 3 174 ? 185.524 190.688 262.223 1.00 47.29 174 MET A O 1
ATOM 2065 N N . GLY C 3 175 ? 186.698 191.259 264.049 1.00 52.50 175 GLY A N 1
ATOM 2066 C CA . GLY C 3 175 ? 186.337 190.033 264.742 1.00 52.50 175 GLY A CA 1
ATOM 2067 C C . GLY C 3 175 ? 184.860 189.970 265.081 1.00 52.50 175 GLY A C 1
ATOM 2068 O O . GLY C 3 175 ? 184.261 188.891 265.091 1.00 52.50 175 GLY A O 1
ATOM 2069 N N . PHE C 3 176 ? 184.253 191.121 265.363 1.00 52.79 176 PHE A N 1
ATOM 2070 C CA . PHE C 3 176 ? 182.840 191.202 265.708 1.00 52.79 176 PHE A CA 1
ATOM 2071 C C . PHE C 3 176 ? 181.931 191.277 264.488 1.00 52.79 176 PHE A C 1
ATOM 2072 O O . PHE C 3 176 ? 180.708 191.337 264.652 1.00 52.79 176 PHE A O 1
ATOM 2080 N N . ALA C 3 177 ? 182.491 191.283 263.280 1.00 47.05 177 ALA A N 1
ATOM 2081 C CA . ALA C 3 177 ? 181.675 191.397 262.079 1.00 47.05 177 ALA A CA 1
ATOM 2082 C C . ALA C 3 177 ? 180.775 190.178 261.919 1.00 47.05 177 ALA A C 1
ATOM 2083 O O . ALA C 3 177 ? 181.207 189.038 262.101 1.00 47.05 177 ALA A O 1
ATOM 2085 N N . ARG C 3 178 ? 179.515 190.425 261.565 1.00 47.71 178 ARG A N 1
ATOM 2086 C CA . ARG C 3 178 ? 178.528 189.364 261.426 1.00 47.71 178 ARG A CA 1
ATOM 2087 C C . ARG C 3 178 ? 177.691 189.596 260.179 1.00 47.71 178 ARG A C 1
ATOM 2088 O O . ARG C 3 178 ? 177.337 190.735 259.861 1.00 47.71 178 ARG A O 1
ATOM 2096 N N . LEU C 3 179 ? 177.379 188.510 259.475 1.00 44.62 179 LEU A N 1
ATOM 2097 C CA . LEU C 3 179 ? 176.471 188.583 258.339 1.00 44.62 179 LEU A CA 1
ATOM 2098 C C . LEU C 3 179 ? 175.051 188.844 258.824 1.00 44.62 179 LEU A C 1
ATOM 2099 O O . LEU C 3 179 ? 174.587 188.218 259.783 1.00 44.62 179 LEU A O 1
ATOM 2104 N N . PHE C 3 180 ? 174.356 189.768 258.161 1.00 46.87 180 PHE A N 1
ATOM 2105 C CA . PHE C 3 180 ? 172.961 190.059 258.469 1.00 46.87 180 PHE A CA 1
ATOM 2106 C C . PHE C 3 180 ? 172.031 189.709 257.312 1.00 46.87 180 PHE A C 1
ATOM 2107 O O . PHE C 3 180 ? 170.941 190.280 257.201 1.00 46.87 180 PHE A O 1
ATOM 2115 N N . ASN C 3 181 ? 172.435 188.763 256.460 1.00 53.83 181 ASN A N 1
ATOM 2116 C CA . ASN C 3 181 ? 171.610 188.380 255.318 1.00 53.83 181 ASN A CA 1
ATOM 2117 C C . ASN C 3 181 ? 170.245 187.873 255.768 1.00 53.83 181 ASN A C 1
ATOM 2118 O O . ASN C 3 181 ? 169.209 188.290 255.240 1.00 53.83 181 ASN A O 1
ATOM 2123 N N . SER C 3 182 ? 170.228 186.971 256.743 1.00 60.25 182 SER A N 1
ATOM 2124 C CA . SER C 3 182 ? 168.988 186.488 257.334 1.00 60.25 182 SER A CA 1
ATOM 2125 C C . SER C 3 182 ? 169.271 186.009 258.751 1.00 60.25 182 SER A C 1
ATOM 2126 O O . SER C 3 182 ? 169.980 185.013 258.940 1.00 60.25 182 SER A O 1
ATOM 2129 N N . PRO C 3 183 ? 168.741 186.684 259.768 1.00 64.40 183 PRO A N 1
ATOM 2130 C CA . PRO C 3 183 ? 169.052 186.288 261.146 1.00 64.40 183 PRO A CA 1
ATOM 2131 C C . PRO C 3 183 ? 168.162 185.165 261.650 1.00 64.40 183 PRO A C 1
ATOM 2132 O O . PRO C 3 183 ? 166.938 185.312 261.722 1.00 64.40 183 PRO A O 1
ATOM 2136 N N . LEU C 3 184 ? 168.773 184.035 262.003 1.00 61.70 184 LEU A N 1
ATOM 2137 C CA . LEU C 3 184 ? 168.050 182.942 262.636 1.00 61.70 184 LEU A CA 1
ATOM 2138 C C . LEU C 3 184 ? 167.691 183.247 264.081 1.00 61.70 184 LEU A C 1
ATOM 2139 O O . LEU C 3 184 ? 166.702 182.709 264.590 1.00 61.70 184 LEU A O 1
ATOM 2144 N N . LYS C 3 185 ? 168.471 184.094 264.744 1.00 68.52 185 LYS A N 1
ATOM 2145 C CA . LYS C 3 185 ? 168.226 184.567 266.094 1.00 68.52 185 LYS A CA 1
ATOM 2146 C C . LYS C 3 185 ? 168.410 186.076 266.134 1.00 68.52 185 LYS A C 1
ATOM 2147 O O . LYS C 3 185 ? 169.118 186.638 265.291 1.00 68.52 185 LYS A O 1
ATOM 2153 N N . PRO C 3 186 ? 167.773 186.760 267.084 1.00 74.83 186 PRO A N 1
ATOM 2154 C CA . PRO C 3 186 ? 167.964 188.212 267.193 1.00 74.83 186 PRO A CA 1
ATOM 2155 C C . PRO C 3 186 ? 169.428 188.562 267.423 1.00 74.83 186 PRO A C 1
ATOM 2156 O O . PRO C 3 186 ? 170.160 187.841 268.104 1.00 74.83 186 PRO A O 1
ATOM 2160 N N . LEU C 3 187 ? 169.849 189.686 266.839 1.00 73.31 187 LEU A N 1
ATOM 2161 C CA . LEU C 3 187 ? 171.257 190.067 266.858 1.00 73.31 187 LEU A CA 1
ATOM 2162 C C . LEU C 3 187 ? 171.759 190.408 268.255 1.00 73.31 187 LEU A C 1
ATOM 2163 O O . LEU C 3 187 ? 172.974 190.390 268.482 1.00 73.31 187 LEU A O 1
ATOM 2168 N N . ALA C 3 188 ? 170.866 190.721 269.191 1.00 85.24 188 ALA A N 1
ATOM 2169 C CA . ALA C 3 188 ? 171.257 191.048 270.554 1.00 85.24 188 ALA A CA 1
ATOM 2170 C C . ALA C 3 188 ? 171.090 189.881 271.518 1.00 85.24 188 ALA A C 1
ATOM 2171 O O . ALA C 3 188 ? 171.405 190.025 272.703 1.00 85.24 188 ALA A O 1
ATOM 2173 N N . ASP C 3 189 ? 170.603 188.734 271.043 1.00 86.89 189 ASP A N 1
ATOM 2174 C CA . ASP C 3 189 ? 170.471 187.565 271.902 1.00 86.89 189 ASP A CA 1
ATOM 2175 C C . ASP C 3 189 ? 171.792 186.837 272.108 1.00 86.89 189 ASP A C 1
ATOM 2176 O O . ASP C 3 189 ? 171.909 186.050 273.054 1.00 86.89 189 ASP A O 1
ATOM 2181 N N . LEU C 3 190 ? 172.783 187.079 271.251 1.00 85.60 190 LEU A N 1
ATOM 2182 C CA . LEU C 3 190 ? 174.078 186.417 271.347 1.00 85.60 190 LEU A CA 1
ATOM 2183 C C . LEU C 3 190 ? 175.229 187.399 271.523 1.00 85.60 190 LEU A C 1
ATOM 2184 O O . LEU C 3 190 ? 176.389 186.973 271.572 1.00 85.60 190 LEU A O 1
ATOM 2189 N N . ASP C 3 191 ? 174.945 188.696 271.621 1.00 89.29 191 ASP A N 1
ATOM 2190 C CA . ASP C 3 191 ? 175.991 189.696 271.785 1.00 89.29 191 ASP A CA 1
ATOM 2191 C C . ASP C 3 191 ? 175.418 190.958 272.419 1.00 89.29 191 ASP A C 1
ATOM 2192 O O . ASP C 3 191 ? 175.065 191.906 271.706 1.00 89.29 191 ASP A O 1
ATOM 2197 N N . PRO C 3 192 ? 175.294 191.000 273.750 1.00 96.59 192 PRO A N 1
ATOM 2198 C CA . PRO C 3 192 ? 174.755 192.212 274.393 1.00 96.59 192 PRO A CA 1
ATOM 2199 C C . PRO C 3 192 ? 175.568 193.465 274.111 1.00 96.59 192 PRO A C 1
ATOM 2200 O O . PRO C 3 192 ? 174.993 194.550 273.966 1.00 96.59 192 PRO A O 1
ATOM 2204 N N . VAL C 3 193 ? 176.891 193.347 274.029 1.00 99.30 193 VAL A N 1
ATOM 2205 C CA . VAL C 3 193 ? 177.775 194.475 273.761 1.00 99.30 193 VAL A CA 1
ATOM 2206 C C . VAL C 3 193 ? 178.463 194.232 272.426 1.00 99.30 193 VAL A C 1
ATOM 2207 O O . VAL C 3 193 ? 179.072 193.176 272.219 1.00 99.30 193 VAL A O 1
ATOM 2211 N N . VAL C 3 194 ? 178.368 195.208 271.524 1.00 85.69 194 VAL A N 1
ATOM 2212 C CA . VAL C 3 194 ? 178.907 195.064 270.183 1.00 85.69 194 VAL A CA 1
ATOM 2213 C C . VAL C 3 194 ? 180.107 195.971 269.927 1.00 85.69 194 VAL A C 1
ATOM 2214 O O . VAL C 3 194 ? 180.954 195.631 269.092 1.00 85.69 194 VAL A O 1
ATOM 2218 N N . VAL C 3 195 ? 180.212 197.109 270.616 1.00 84.22 195 VAL A N 1
ATOM 2219 C CA . VAL C 3 195 ? 181.284 198.069 270.381 1.00 84.22 195 VAL A CA 1
ATOM 2220 C C . VAL C 3 195 ? 181.520 198.837 271.675 1.00 84.22 195 VAL A C 1
ATOM 2221 O O . VAL C 3 195 ? 180.672 198.861 272.569 1.00 84.22 195 VAL A O 1
ATOM 2225 N N . THR C 3 196 ? 182.694 199.459 271.777 1.00 84.15 196 THR A N 1
ATOM 2226 C CA . THR C 3 196 ? 183.043 200.217 272.970 1.00 84.15 196 THR A CA 1
ATOM 2227 C C . THR C 3 196 ? 182.072 201.375 273.177 1.00 84.15 196 THR A C 1
ATOM 2228 O O . THR C 3 196 ? 181.511 201.926 272.226 1.00 84.15 196 THR A O 1
ATOM 2232 N N . PHE C 3 197 ? 181.869 201.734 274.447 1.00 86.38 197 PHE A N 1
ATOM 2233 C CA . PHE C 3 197 ? 180.874 202.744 274.793 1.00 86.38 197 PHE A CA 1
ATOM 2234 C C . PHE C 3 197 ? 181.224 204.122 274.248 1.00 86.38 197 PHE A C 1
ATOM 2235 O O . PHE C 3 197 ? 180.355 204.999 274.211 1.00 86.38 197 PHE A O 1
ATOM 2243 N N . TRP C 3 198 ? 182.473 204.336 273.827 1.00 83.23 198 TRP A N 1
ATOM 2244 C CA . TRP C 3 198 ? 182.842 205.620 273.240 1.00 83.23 198 TRP A CA 1
ATOM 2245 C C . TRP C 3 198 ? 182.120 205.868 271.922 1.00 83.23 198 TRP A C 1
ATOM 2246 O O . TRP C 3 198 ? 181.894 207.024 271.549 1.00 83.23 198 TRP A O 1
ATOM 2257 N N . TYR C 3 199 ? 181.754 204.805 271.202 1.00 72.26 199 TYR A N 1
ATOM 2258 C CA . TYR C 3 199 ? 181.125 204.936 269.893 1.00 72.26 199 TYR A CA 1
ATOM 2259 C C . TYR C 3 199 ? 179.870 204.077 269.778 1.00 72.26 199 TYR A C 1
ATOM 2260 O O . TYR C 3 199 ? 179.463 203.713 268.672 1.00 72.26 199 TYR A O 1
ATOM 2269 N N . ARG C 3 200 ? 179.247 203.742 270.905 1.00 78.99 200 ARG A N 1
ATOM 2270 C CA . ARG C 3 200 ? 178.000 202.990 270.863 1.00 78.99 200 ARG A CA 1
ATOM 2271 C C . ARG C 3 200 ? 176.875 203.874 270.339 1.00 78.99 200 ARG A C 1
ATOM 2272 O O . ARG C 3 200 ? 176.694 205.005 270.800 1.00 78.99 200 ARG A O 1
ATOM 2280 N N . ALA C 3 201 ? 176.124 203.358 269.371 1.00 78.68 201 ALA A N 1
ATOM 2281 C CA . ALA C 3 201 ? 175.029 204.118 268.796 1.00 78.68 201 ALA A CA 1
ATOM 2282 C C . ALA C 3 201 ? 173.899 204.277 269.812 1.00 78.68 201 ALA A C 1
ATOM 2283 O O . ALA C 3 201 ? 173.695 203.411 270.667 1.00 78.68 201 ALA A O 1
ATOM 2285 N N . PRO C 3 202 ? 173.158 205.387 269.748 1.00 77.52 202 PRO A N 1
ATOM 2286 C CA . PRO C 3 202 ? 172.035 205.568 270.683 1.00 77.52 202 PRO A CA 1
ATOM 2287 C C . PRO C 3 202 ? 170.979 204.483 270.577 1.00 77.52 202 PRO A C 1
ATOM 2288 O O . PRO C 3 202 ? 170.362 204.132 271.590 1.00 77.52 202 PRO A O 1
ATOM 2292 N N . GLU C 3 203 ? 170.756 203.939 269.378 1.00 77.27 203 GLU A N 1
ATOM 2293 C CA . GLU C 3 203 ? 169.721 202.926 269.198 1.00 77.27 203 GLU A CA 1
ATOM 2294 C C . GLU C 3 203 ? 169.997 201.700 270.058 1.00 77.27 203 GLU A C 1
ATOM 2295 O O . GLU C 3 203 ? 169.136 201.261 270.829 1.00 77.27 203 GLU A O 1
ATOM 2301 N N . LEU C 3 204 ? 171.203 201.140 269.948 1.00 77.17 204 LEU A N 1
ATOM 2302 C CA . LEU C 3 204 ? 171.571 199.997 270.772 1.00 77.17 204 LEU A CA 1
ATOM 2303 C C . LEU C 3 204 ? 171.792 200.383 272.228 1.00 77.17 204 LEU A C 1
ATOM 2304 O O . LEU C 3 204 ? 171.608 199.541 273.113 1.00 77.17 204 LEU A O 1
ATOM 2309 N N . LEU C 3 205 ? 172.181 201.632 272.497 1.00 80.81 205 LEU A N 1
ATOM 2310 C CA . LEU C 3 205 ? 172.311 202.088 273.876 1.00 80.81 205 LEU A CA 1
ATOM 2311 C C . LEU C 3 205 ? 170.962 202.214 274.569 1.00 80.81 205 LEU A C 1
ATOM 2312 O O . LEU C 3 205 ? 170.912 202.221 275.804 1.00 80.81 205 LEU A O 1
ATOM 2317 N N . LEU C 3 206 ? 169.875 202.313 273.808 1.00 84.45 206 LEU A N 1
ATOM 2318 C CA . LEU C 3 206 ? 168.532 202.359 274.367 1.00 84.45 206 LEU A CA 1
ATOM 2319 C C . LEU C 3 206 ? 167.909 200.977 274.514 1.00 84.45 206 LEU A C 1
ATOM 2320 O O . LEU C 3 206 ? 166.700 200.877 274.744 1.00 84.45 206 LEU A O 1
ATOM 2325 N N . GLY C 3 207 ? 168.700 199.916 274.379 1.00 81.26 207 GLY A N 1
ATOM 2326 C CA . GLY C 3 207 ? 168.203 198.571 274.576 1.00 81.26 207 GLY A CA 1
ATOM 2327 C C . GLY C 3 207 ? 167.575 197.920 273.368 1.00 81.26 207 GLY A C 1
ATOM 2328 O O . GLY C 3 207 ? 166.837 196.941 273.528 1.00 81.26 207 GLY A O 1
ATOM 2329 N N . ALA C 3 208 ? 167.835 198.427 272.165 1.00 79.49 208 ALA A N 1
ATOM 2330 C CA . ALA C 3 208 ? 167.278 197.819 270.965 1.00 79.49 208 ALA A CA 1
ATOM 2331 C C . ALA C 3 208 ? 167.877 196.436 270.751 1.00 79.49 208 ALA A C 1
ATOM 2332 O O . ALA C 3 208 ? 169.090 196.245 270.880 1.00 79.49 208 ALA A O 1
ATOM 2334 N N . ARG C 3 209 ? 167.023 195.469 270.419 1.00 81.19 209 ARG A N 1
ATOM 2335 C CA . ARG C 3 209 ? 167.458 194.098 270.201 1.00 81.19 209 ARG A CA 1
ATOM 2336 C C . ARG C 3 209 ? 167.592 193.755 268.722 1.00 81.19 209 ARG A C 1
ATOM 2337 O O . ARG C 3 209 ? 168.340 192.834 268.376 1.00 81.19 209 ARG A O 1
ATOM 2345 N N . HIS C 3 210 ? 166.922 194.499 267.842 1.00 76.25 210 HIS A N 1
ATOM 2346 C CA . HIS C 3 210 ? 167.060 194.331 266.395 1.00 76.25 210 HIS A CA 1
ATOM 2347 C C . HIS C 3 210 ? 167.465 195.683 265.818 1.00 76.25 210 HIS A C 1
ATOM 2348 O O . HIS C 3 210 ? 166.635 196.589 265.703 1.00 76.25 210 HIS A O 1
ATOM 2355 N N . TYR C 3 211 ? 168.738 195.815 265.461 1.00 69.43 211 TYR A N 1
ATOM 2356 C CA . TYR C 3 211 ? 169.297 197.064 264.962 1.00 69.43 211 TYR A CA 1
ATOM 2357 C C . TYR C 3 211 ? 169.662 196.916 263.492 1.00 69.43 211 TYR A C 1
ATOM 2358 O O . TYR C 3 211 ? 170.126 195.854 263.065 1.00 69.43 211 TYR A O 1
ATOM 2367 N N . THR C 3 212 ? 169.446 197.982 262.725 1.00 68.97 212 THR A N 1
ATOM 2368 C CA . THR C 3 212 ? 169.747 197.971 261.303 1.00 68.97 212 THR A CA 1
ATOM 2369 C C . THR C 3 212 ? 171.235 198.222 261.064 1.00 68.97 212 THR A C 1
ATOM 2370 O O . THR C 3 212 ? 172.064 198.175 261.976 1.00 68.97 212 THR A O 1
ATOM 2374 N N . LYS C 3 213 ? 171.565 198.491 259.800 1.00 61.21 213 LYS A N 1
ATOM 2375 C CA . LYS C 3 213 ? 172.947 198.705 259.390 1.00 61.21 213 LYS A CA 1
ATOM 2376 C C . LYS C 3 213 ? 173.428 200.131 259.620 1.00 61.21 213 LYS A C 1
ATOM 2377 O O . LYS C 3 213 ? 174.580 200.435 259.293 1.00 61.21 213 LYS A O 1
ATOM 2383 N N . ALA C 3 214 ? 172.586 201.009 260.167 1.00 61.81 214 ALA A N 1
ATOM 2384 C CA . ALA C 3 214 ? 172.936 202.416 260.308 1.00 61.81 214 ALA A CA 1
ATOM 2385 C C . ALA C 3 214 ? 173.869 202.697 261.479 1.00 61.81 214 ALA A C 1
ATOM 2386 O O . ALA C 3 214 ? 174.326 203.836 261.620 1.00 61.81 214 ALA A O 1
ATOM 2388 N N . ILE C 3 215 ? 174.157 201.703 262.322 1.00 61.41 215 ILE A N 1
ATOM 2389 C CA . ILE C 3 215 ? 175.041 201.928 263.464 1.00 61.41 215 ILE A CA 1
ATOM 2390 C C . ILE C 3 215 ? 176.443 202.297 262.993 1.00 61.41 215 ILE A C 1
ATOM 2391 O O . ILE C 3 215 ? 177.096 203.183 263.563 1.00 61.41 215 ILE A O 1
ATOM 2396 N N . ASP C 3 216 ? 176.929 201.622 261.948 1.00 57.07 216 ASP A N 1
ATOM 2397 C CA . ASP C 3 216 ? 178.250 201.934 261.416 1.00 57.07 216 ASP A CA 1
ATOM 2398 C C . ASP C 3 216 ? 178.298 203.355 260.869 1.00 57.07 216 ASP A C 1
ATOM 2399 O O . ASP C 3 216 ? 179.347 204.008 260.907 1.00 57.07 216 ASP A O 1
ATOM 2404 N N . ILE C 3 217 ? 177.168 203.851 260.361 1.00 58.64 217 ILE A N 1
ATOM 2405 C CA . ILE C 3 217 ? 177.101 205.237 259.904 1.00 58.64 217 ILE A CA 1
ATOM 2406 C C . ILE C 3 217 ? 177.305 206.188 261.077 1.00 58.64 217 ILE A C 1
ATOM 2407 O O . ILE C 3 217 ? 178.036 207.182 260.980 1.00 58.64 217 ILE A O 1
ATOM 2412 N N . TRP C 3 218 ? 176.667 205.892 262.210 1.00 63.59 218 TRP A N 1
ATOM 2413 C CA . TRP C 3 218 ? 176.863 206.704 263.405 1.00 63.59 218 TRP A CA 1
ATOM 2414 C C . TRP C 3 218 ? 178.320 206.663 263.849 1.00 63.59 218 TRP A C 1
ATOM 2415 O O . TRP C 3 218 ? 178.895 207.685 264.240 1.00 63.59 218 TRP A O 1
ATOM 2426 N N . ALA C 3 219 ? 178.933 205.479 263.793 1.00 58.08 219 ALA A N 1
ATOM 2427 C CA . ALA C 3 219 ? 180.326 205.342 264.211 1.00 58.08 219 ALA A CA 1
ATOM 2428 C C . ALA C 3 219 ? 181.267 206.150 263.319 1.00 58.08 219 ALA A C 1
ATOM 2429 O O . ALA C 3 219 ? 182.169 206.842 263.811 1.00 58.08 219 ALA A O 1
ATOM 2431 N N . ILE C 3 220 ? 181.078 206.068 261.998 1.00 57.00 220 ILE A N 1
ATOM 2432 C CA . ILE C 3 220 ? 181.948 206.817 261.093 1.00 57.00 220 ILE A CA 1
ATOM 2433 C C . ILE C 3 220 ? 181.718 208.313 261.253 1.00 57.00 220 ILE A C 1
ATOM 2434 O O . ILE C 3 220 ? 182.660 209.107 261.172 1.00 57.00 220 ILE A O 1
ATOM 2439 N N . GLY C 3 221 ? 180.475 208.724 261.516 1.00 56.77 221 GLY A N 1
ATOM 2440 C CA . GLY C 3 221 ? 180.229 210.129 261.802 1.00 56.77 221 GLY A CA 1
ATOM 2441 C C . GLY C 3 221 ? 180.945 210.598 263.052 1.00 56.77 221 GLY A C 1
ATOM 2442 O O . GLY C 3 221 ? 181.538 211.681 263.080 1.00 56.77 221 GLY A O 1
ATOM 2443 N N . CYS C 3 222 ? 180.909 209.779 264.107 1.00 59.49 222 CYS A N 1
ATOM 2444 C CA . CYS C 3 222 ? 181.585 210.133 265.351 1.00 59.49 222 CYS A CA 1
ATOM 2445 C C . CYS C 3 222 ? 183.089 210.267 265.146 1.00 59.49 222 CYS A C 1
ATOM 2446 O O . CYS C 3 222 ? 183.709 211.236 265.602 1.00 59.49 222 CYS A O 1
ATOM 2449 N N . ILE C 3 223 ? 183.698 209.304 264.450 1.00 59.92 223 ILE A N 1
ATOM 2450 C CA . ILE C 3 223 ? 185.145 209.373 264.258 1.00 59.92 223 ILE A CA 1
ATOM 2451 C C . ILE C 3 223 ? 185.510 210.510 263.306 1.00 59.92 223 ILE A C 1
ATOM 2452 O O . ILE C 3 223 ? 186.571 211.132 263.442 1.00 59.92 223 ILE A O 1
ATOM 2457 N N . PHE C 3 224 ? 184.639 210.816 262.341 1.00 60.73 224 PHE A N 1
ATOM 2458 C CA . PHE C 3 224 ? 184.879 211.957 261.466 1.00 60.73 224 PHE A CA 1
ATOM 2459 C C . PHE C 3 224 ? 184.865 213.257 262.257 1.00 60.73 224 PHE A C 1
ATOM 2460 O O . PHE C 3 224 ? 185.698 214.142 262.035 1.00 60.73 224 PHE A O 1
ATOM 2468 N N . ALA C 3 225 ? 183.926 213.386 263.197 1.00 66.51 225 ALA A N 1
ATOM 2469 C CA . ALA C 3 225 ? 183.932 214.546 264.084 1.00 66.51 225 ALA A CA 1
ATOM 2470 C C . ALA C 3 225 ? 185.198 214.578 264.931 1.00 66.51 225 ALA A C 1
ATOM 2471 O O . ALA C 3 225 ? 185.761 215.652 265.187 1.00 66.51 225 ALA A O 1
ATOM 2473 N N . GLU C 3 226 ? 185.655 213.406 265.380 1.00 71.62 226 GLU A N 1
ATOM 2474 C CA . GLU C 3 226 ? 186.881 213.335 266.170 1.00 71.62 226 GLU A CA 1
ATOM 2475 C C . GLU C 3 226 ? 188.070 213.878 265.386 1.00 71.62 226 GLU A C 1
ATOM 2476 O O . GLU C 3 226 ? 188.858 214.673 265.911 1.00 71.62 226 GLU A O 1
ATOM 2482 N N . LEU C 3 227 ? 188.217 213.460 264.126 1.00 66.26 227 LEU A N 1
ATOM 2483 C CA . LEU C 3 227 ? 189.274 214.026 263.290 1.00 66.26 227 LEU A CA 1
ATOM 2484 C C . LEU C 3 227 ? 189.045 215.497 262.966 1.00 66.26 227 LEU A C 1
ATOM 2485 O O . LEU C 3 227 ? 190.021 216.236 262.798 1.00 66.26 227 LEU A O 1
ATOM 2490 N N . LEU C 3 228 ? 187.790 215.940 262.866 1.00 65.02 228 LEU A N 1
ATOM 2491 C CA . LEU C 3 228 ? 187.528 217.356 262.637 1.00 65.02 228 LEU A CA 1
ATOM 2492 C C . LEU C 3 228 ? 188.010 218.222 263.791 1.00 65.02 228 LEU A C 1
ATOM 2493 O O . LEU C 3 228 ? 188.598 219.284 263.559 1.00 65.02 228 LEU A O 1
ATOM 2498 N N . THR C 3 229 ? 187.775 217.793 265.030 1.00 74.48 229 THR A N 1
ATOM 2499 C CA . THR C 3 229 ? 188.174 218.572 266.193 1.00 74.48 229 THR A CA 1
ATOM 2500 C C . THR C 3 229 ? 189.496 218.128 266.804 1.00 74.48 229 THR A C 1
ATOM 2501 O O . THR C 3 229 ? 189.958 218.767 267.756 1.00 74.48 229 THR A O 1
ATOM 2505 N N . SER C 3 230 ? 190.114 217.063 266.285 1.00 75.56 230 SER A N 1
ATOM 2506 C CA . SER C 3 230 ? 191.368 216.527 266.819 1.00 75.56 230 SER A CA 1
ATOM 2507 C C . SER C 3 230 ? 191.255 216.203 268.307 1.00 75.56 230 SER A C 1
ATOM 2508 O O . SER C 3 230 ? 192.235 216.295 269.051 1.00 75.56 230 SER A O 1
ATOM 2511 N N . GLU C 3 231 ? 190.055 215.819 268.747 1.00 76.77 231 GLU A N 1
ATOM 2512 C CA . GLU C 3 231 ? 189.781 215.532 270.146 1.00 76.77 231 GLU A CA 1
ATOM 2513 C C . GLU C 3 231 ? 188.513 214.701 270.204 1.00 76.77 231 GLU A C 1
ATOM 2514 O O . GLU C 3 231 ? 187.589 214.961 269.420 1.00 76.77 231 GLU A O 1
ATOM 2520 N N . PRO C 3 232 ? 188.427 213.705 271.085 1.00 82.67 232 PRO A N 1
ATOM 2521 C CA . PRO C 3 232 ? 187.214 212.874 271.147 1.00 82.67 232 PRO A CA 1
ATOM 2522 C C . PRO C 3 232 ? 185.990 213.702 271.502 1.00 82.67 232 PRO A C 1
ATOM 2523 O O . PRO C 3 232 ? 185.943 214.363 272.543 1.00 82.67 232 PRO A O 1
ATOM 2527 N N . ILE C 3 233 ? 184.992 213.666 270.616 1.00 86.31 233 ILE A N 1
ATOM 2528 C CA . ILE C 3 233 ? 183.749 214.389 270.861 1.00 86.31 233 ILE A CA 1
ATOM 2529 C C . ILE C 3 233 ? 183.027 213.811 272.070 1.00 86.31 233 ILE A C 1
ATOM 2530 O O . ILE C 3 233 ? 182.521 214.551 272.923 1.00 86.31 233 ILE A O 1
ATOM 2535 N N . PHE C 3 234 ? 182.970 212.487 272.167 1.00 91.58 234 PHE A N 1
ATOM 2536 C CA . PHE C 3 234 ? 182.302 211.799 273.263 1.00 91.58 234 PHE A CA 1
ATOM 2537 C C . PHE C 3 234 ? 183.365 211.255 274.207 1.00 91.58 234 PHE A C 1
ATOM 2538 O O . PHE C 3 234 ? 184.195 210.433 273.804 1.00 91.58 234 PHE A O 1
ATOM 2546 N N . HIS C 3 235 ? 183.339 211.715 275.455 1.00 98.99 235 HIS A N 1
ATOM 2547 C CA . HIS C 3 235 ? 184.320 211.309 276.449 1.00 98.99 235 HIS A CA 1
ATOM 2548 C C . HIS C 3 235 ? 183.614 211.013 277.762 1.00 98.99 235 HIS A C 1
ATOM 2549 O O . HIS C 3 235 ? 182.583 211.610 278.080 1.00 98.99 235 HIS A O 1
ATOM 2556 N N . CYS C 3 236 ? 184.181 210.082 278.522 1.00 103.95 236 CYS A N 1
ATOM 2557 C CA . CYS C 3 236 ? 183.619 209.701 279.811 1.00 103.95 236 CYS A CA 1
ATOM 2558 C C . CYS C 3 236 ? 184.675 209.780 280.909 1.00 103.95 236 CYS A C 1
ATOM 2559 O O . CYS C 3 236 ? 185.523 210.673 280.904 1.00 103.95 236 CYS A O 1
ATOM 2562 N N . HIS C 3 249 ? 174.133 205.215 281.076 1.00 113.54 249 HIS A N 1
ATOM 2563 C CA . HIS C 3 249 ? 174.124 206.525 281.715 1.00 113.54 249 HIS A CA 1
ATOM 2564 C C . HIS C 3 249 ? 175.503 207.173 281.645 1.00 113.54 249 HIS A C 1
ATOM 2565 O O . HIS C 3 249 ? 175.623 208.399 281.623 1.00 113.54 249 HIS A O 1
ATOM 2572 N N . ASP C 3 250 ? 176.544 206.337 281.609 1.00 112.21 250 ASP A N 1
ATOM 2573 C CA . ASP C 3 250 ? 177.907 206.853 281.539 1.00 112.21 250 ASP A CA 1
ATOM 2574 C C . ASP C 3 250 ? 178.129 207.657 280.264 1.00 112.21 250 ASP A C 1
ATOM 2575 O O . ASP C 3 250 ? 178.754 208.724 280.295 1.00 112.21 250 ASP A O 1
ATOM 2580 N N . GLN C 3 251 ? 177.625 207.163 279.133 1.00 103.93 251 GLN A N 1
ATOM 2581 C CA . GLN C 3 251 ? 177.720 207.881 277.870 1.00 103.93 251 GLN A CA 1
ATOM 2582 C C . GLN C 3 251 ? 176.414 208.545 277.459 1.00 103.93 251 GLN A C 1
ATOM 2583 O O . GLN C 3 251 ? 176.437 209.444 276.611 1.00 103.93 251 GLN A O 1
ATOM 2589 N N . LEU C 3 252 ? 175.284 208.129 278.036 1.00 108.29 252 LEU A N 1
ATOM 2590 C CA . LEU C 3 252 ? 174.008 208.752 277.701 1.00 108.29 252 LEU A CA 1
ATOM 2591 C C . LEU C 3 252 ? 173.993 210.223 278.094 1.00 108.29 252 LEU A C 1
ATOM 2592 O O . LEU C 3 252 ? 173.448 211.062 277.367 1.00 108.29 252 LEU A O 1
ATOM 2597 N N . ASP C 3 253 ? 174.580 210.553 279.247 1.00 109.34 253 ASP A N 1
ATOM 2598 C CA . ASP C 3 253 ? 174.667 211.951 279.656 1.00 109.34 253 ASP A CA 1
ATOM 2599 C C . ASP C 3 253 ? 175.474 212.767 278.654 1.00 109.34 253 ASP A C 1
ATOM 2600 O O . ASP C 3 253 ? 175.068 213.869 278.270 1.00 109.34 253 ASP A O 1
ATOM 2605 N N . ARG C 3 254 ? 176.614 212.235 278.209 1.00 103.69 254 ARG A N 1
ATOM 2606 C CA . ARG C 3 254 ? 177.418 212.938 277.214 1.00 103.69 254 ARG A CA 1
ATOM 2607 C C . ARG C 3 254 ? 176.676 213.053 275.888 1.00 103.69 254 ARG A C 1
ATOM 2608 O O . ARG C 3 254 ? 176.766 214.081 275.205 1.00 103.69 254 ARG A O 1
ATOM 2616 N N . ILE C 3 255 ? 175.946 212.003 275.502 1.00 101.95 255 ILE A N 1
ATOM 2617 C CA . ILE C 3 255 ? 175.185 212.036 274.255 1.00 101.95 255 ILE A CA 1
ATOM 2618 C C . ILE C 3 255 ? 174.122 213.125 274.309 1.00 101.95 255 ILE A C 1
ATOM 2619 O O . ILE C 3 255 ? 173.925 213.873 273.343 1.00 101.95 255 ILE A O 1
ATOM 2624 N N . PHE C 3 256 ? 173.419 213.233 275.437 1.00 106.86 256 PHE A N 1
ATOM 2625 C CA . PHE C 3 256 ? 172.416 214.282 275.578 1.00 106.86 256 PHE A CA 1
ATOM 2626 C C . PHE C 3 256 ? 173.053 215.662 275.673 1.00 106.86 256 PHE A C 1
ATOM 2627 O O . PHE C 3 256 ? 172.449 216.652 275.246 1.00 106.86 256 PHE A O 1
ATOM 2635 N N . ASN C 3 257 ? 174.262 215.752 276.231 1.00 103.56 257 ASN A N 1
ATOM 2636 C CA . ASN C 3 257 ? 174.906 217.051 276.392 1.00 103.56 257 ASN A CA 1
ATOM 2637 C C . ASN C 3 257 ? 175.430 217.592 275.067 1.00 103.56 257 ASN A C 1
ATOM 2638 O O . ASN C 3 257 ? 175.316 218.794 274.797 1.00 103.56 257 ASN A O 1
ATOM 2643 N N . VAL C 3 258 ? 176.013 216.729 274.231 1.00 98.40 258 VAL A N 1
ATOM 2644 C CA . VAL C 3 258 ? 176.721 217.217 273.049 1.00 98.40 258 VAL A CA 1
ATOM 2645 C C . VAL C 3 258 ? 175.757 217.856 272.054 1.00 98.40 258 VAL A C 1
ATOM 2646 O O . VAL C 3 258 ? 176.054 218.909 271.477 1.00 98.40 258 VAL A O 1
ATOM 2650 N N . MET C 3 259 ? 174.592 217.239 271.831 1.00 96.12 259 MET A N 1
ATOM 2651 C CA . MET C 3 259 ? 173.665 217.722 270.812 1.00 96.12 259 MET A CA 1
ATOM 2652 C C . MET C 3 259 ? 172.237 217.851 271.334 1.00 96.12 259 MET A C 1
ATOM 2653 O O . MET C 3 259 ? 171.287 217.764 270.549 1.00 96.12 259 MET A O 1
ATOM 2658 N N . GLY C 3 260 ? 172.064 218.065 272.633 1.00 104.67 260 GLY A N 1
ATOM 2659 C CA . GLY C 3 260 ? 170.745 218.291 273.181 1.00 104.67 260 GLY A CA 1
ATOM 2660 C C . GLY C 3 260 ? 169.958 217.010 273.387 1.00 104.67 260 GLY A C 1
ATOM 2661 O O . GLY C 3 260 ? 170.450 215.890 273.219 1.00 104.67 260 GLY A O 1
ATOM 2662 N N . PHE C 3 261 ? 168.694 217.198 273.764 1.00 116.05 261 PHE A N 1
ATOM 2663 C CA . PHE C 3 261 ? 167.745 216.128 274.017 1.00 116.05 261 PHE A CA 1
ATOM 2664 C C . PHE C 3 261 ? 166.711 216.061 272.899 1.00 116.05 261 PHE A C 1
ATOM 2665 O O . PHE C 3 261 ? 166.245 217.103 272.426 1.00 116.05 261 PHE A O 1
ATOM 2673 N N . PRO C 3 262 ? 166.334 214.860 272.454 1.00 117.65 262 PRO A N 1
ATOM 2674 C CA . PRO C 3 262 ? 165.326 214.758 271.389 1.00 117.65 262 PRO A CA 1
ATOM 2675 C C . PRO C 3 262 ? 163.932 215.119 271.878 1.00 117.65 262 PRO A C 1
ATOM 2676 O O . PRO C 3 262 ? 163.306 214.356 272.621 1.00 117.65 262 PRO A O 1
ATOM 2680 N N . ALA C 3 263 ? 163.440 216.286 271.465 1.00 123.46 263 ALA A N 1
ATOM 2681 C CA . ALA C 3 263 ? 162.119 216.765 271.848 1.00 123.46 263 ALA A CA 1
ATOM 2682 C C . ALA C 3 263 ? 161.116 216.698 270.704 1.00 123.46 263 ALA A C 1
ATOM 2683 O O . ALA C 3 263 ? 159.998 217.205 270.842 1.00 123.46 263 ALA A O 1
ATOM 2685 N N . ASP C 3 264 ? 161.486 216.091 269.581 1.00 126.19 264 ASP A N 1
ATOM 2686 C CA . ASP C 3 264 ? 160.593 215.994 268.433 1.00 126.19 264 ASP A CA 1
ATOM 2687 C C . ASP C 3 264 ? 160.222 214.541 268.150 1.00 126.19 264 ASP A C 1
ATOM 2688 O O . ASP C 3 264 ? 160.507 213.650 268.950 1.00 126.19 264 ASP A O 1
ATOM 2693 N N . MET C 3 273 ? 164.862 202.369 271.593 1.00 101.55 273 MET A N 1
ATOM 2694 C CA . MET C 3 273 ? 163.409 202.522 271.573 1.00 101.55 273 MET A CA 1
ATOM 2695 C C . MET C 3 273 ? 162.732 202.118 272.896 1.00 101.55 273 MET A C 1
ATOM 2696 O O . MET C 3 273 ? 161.900 202.871 273.402 1.00 101.55 273 MET A O 1
ATOM 2701 N N . PRO C 3 274 ? 163.071 200.938 273.472 1.00 100.99 274 PRO A N 1
ATOM 2702 C CA . PRO C 3 274 ? 162.458 200.576 274.759 1.00 100.99 274 PRO A CA 1
ATOM 2703 C C . PRO C 3 274 ? 162.968 201.435 275.906 1.00 100.99 274 PRO A C 1
ATOM 2704 O O . PRO C 3 274 ? 163.799 202.325 275.695 1.00 100.99 274 PRO A O 1
ATOM 2708 N N . GLU C 3 275 ? 162.479 201.156 277.115 1.00 107.81 275 GLU A N 1
ATOM 2709 C CA . GLU C 3 275 ? 162.756 201.938 278.327 1.00 107.81 275 GLU A CA 1
ATOM 2710 C C . GLU C 3 275 ? 162.786 203.438 278.032 1.00 107.81 275 GLU A C 1
ATOM 2711 O O . GLU C 3 275 ? 163.732 204.155 278.365 1.00 107.81 275 GLU A O 1
ATOM 2717 N N . HIS C 3 276 ? 161.712 203.911 277.394 1.00 113.49 276 HIS A N 1
ATOM 2718 C CA . HIS C 3 276 ? 161.610 205.325 277.050 1.00 113.49 276 HIS A CA 1
ATOM 2719 C C . HIS C 3 276 ? 161.573 206.200 278.298 1.00 113.49 276 HIS A C 1
ATOM 2720 O O . HIS C 3 276 ? 162.225 207.250 278.349 1.00 113.49 276 HIS A O 1
ATOM 2727 N N . SER C 3 277 ? 160.816 205.786 279.313 1.00 113.29 277 SER A N 1
ATOM 2728 C CA . SER C 3 277 ? 160.692 206.562 280.540 1.00 113.29 277 SER A CA 1
ATOM 2729 C C . SER C 3 277 ? 161.686 206.148 281.616 1.00 113.29 277 SER A C 1
ATOM 2730 O O . SER C 3 277 ? 161.922 206.921 282.551 1.00 113.29 277 SER A O 1
ATOM 2733 N N . THR C 3 278 ? 162.272 204.953 281.508 1.00 112.39 278 THR A N 1
ATOM 2734 C CA . THR C 3 278 ? 163.222 204.484 282.511 1.00 112.39 278 THR A CA 1
ATOM 2735 C C . THR C 3 278 ? 164.510 205.304 282.508 1.00 112.39 278 THR A C 1
ATOM 2736 O O . THR C 3 278 ? 165.250 205.282 283.498 1.00 112.39 278 THR A O 1
ATOM 2740 N N . LEU C 3 279 ? 164.777 206.046 281.431 1.00 113.56 279 LEU A N 1
ATOM 2741 C CA . LEU C 3 279 ? 165.998 206.842 281.359 1.00 113.56 279 LEU A CA 1
ATOM 2742 C C . LEU C 3 279 ? 166.028 207.919 282.437 1.00 113.56 279 LEU A C 1
ATOM 2743 O O . LEU C 3 279 ? 167.099 208.249 282.962 1.00 113.56 279 LEU A O 1
ATOM 2748 N N . MET C 3 280 ? 164.866 208.473 282.780 1.00 119.57 280 MET A N 1
ATOM 2749 C CA . MET C 3 280 ? 164.755 209.568 283.747 1.00 119.57 280 MET A CA 1
ATOM 2750 C C . MET C 3 280 ? 165.641 210.750 283.361 1.00 119.57 280 MET A C 1
ATOM 2751 O O . MET C 3 280 ? 165.187 211.893 283.327 1.00 119.57 280 MET A O 1
ATOM 2756 N N . CYS C 3 291 ? 171.125 222.918 269.304 1.00 94.58 291 CYS A N 1
ATOM 2757 C CA . CYS C 3 291 ? 171.658 224.110 269.954 1.00 94.58 291 CYS A CA 1
ATOM 2758 C C . CYS C 3 291 ? 173.026 223.833 270.568 1.00 94.58 291 CYS A C 1
ATOM 2759 O O . CYS C 3 291 ? 173.968 224.605 270.384 1.00 94.58 291 CYS A O 1
ATOM 2762 N N . SER C 3 292 ? 173.125 222.723 271.303 1.00 91.96 292 SER A N 1
ATOM 2763 C CA . SER C 3 292 ? 174.384 222.374 271.951 1.00 91.96 292 SER A CA 1
ATOM 2764 C C . SER C 3 292 ? 175.458 222.019 270.930 1.00 91.96 292 SER A C 1
ATOM 2765 O O . SER C 3 292 ? 176.639 222.329 271.131 1.00 91.96 292 SER A O 1
ATOM 2768 N N . LEU C 3 293 ? 175.071 221.362 269.834 1.00 88.08 293 LEU A N 1
ATOM 2769 C CA . LEU C 3 293 ? 176.049 220.929 268.840 1.00 88.08 293 LEU A CA 1
ATOM 2770 C C . LEU C 3 293 ? 176.750 222.115 268.190 1.00 88.08 293 LEU A C 1
ATOM 2771 O O . LEU C 3 293 ? 177.963 222.073 267.950 1.00 88.08 293 LEU A O 1
ATOM 2776 N N . ILE C 3 294 ? 176.004 223.181 267.891 1.00 87.66 294 ILE A N 1
ATOM 2777 C CA . ILE C 3 294 ? 176.594 224.340 267.224 1.00 87.66 294 ILE A CA 1
ATOM 2778 C C . ILE C 3 294 ? 177.644 224.990 268.116 1.00 87.66 294 ILE A C 1
ATOM 2779 O O . ILE C 3 294 ? 178.756 225.301 267.672 1.00 87.66 294 ILE A O 1
ATOM 2784 N N . LYS C 3 295 ? 177.311 225.197 269.393 1.00 92.16 295 LYS A N 1
ATOM 2785 C CA . LYS C 3 295 ? 178.272 225.780 270.324 1.00 92.16 295 LYS A CA 1
ATOM 2786 C C . LYS C 3 295 ? 179.465 224.857 270.540 1.00 92.16 295 LYS A C 1
ATOM 2787 O O . LYS C 3 295 ? 180.609 225.321 270.636 1.00 92.16 295 LYS A O 1
ATOM 2793 N N . TYR C 3 296 ? 179.217 223.547 270.622 1.00 90.26 296 TYR A N 1
ATOM 2794 C CA . TYR C 3 296 ? 180.303 222.591 270.807 1.00 90.26 296 TYR A CA 1
ATOM 2795 C C . TYR C 3 296 ? 181.278 222.634 269.637 1.00 90.26 296 TYR A C 1
ATOM 2796 O O . TYR C 3 296 ? 182.498 222.586 269.832 1.00 90.26 296 TYR A O 1
ATOM 2805 N N . MET C 3 297 ? 180.756 222.723 268.412 1.00 87.72 297 MET A N 1
ATOM 2806 C CA . MET C 3 297 ? 181.626 222.834 267.246 1.00 87.72 297 MET A CA 1
ATOM 2807 C C . MET C 3 297 ? 182.320 224.189 267.190 1.00 87.72 297 MET A C 1
ATOM 2808 O O . MET C 3 297 ? 183.463 224.278 266.727 1.00 87.72 297 MET A O 1
ATOM 2813 N N . GLU C 3 298 ? 181.649 225.248 267.648 1.00 93.86 298 GLU A N 1
ATOM 2814 C CA . GLU C 3 298 ? 182.269 226.569 267.669 1.00 93.86 298 GLU A CA 1
ATOM 2815 C C . GLU C 3 298 ? 183.446 226.614 268.635 1.00 93.86 298 GLU A C 1
ATOM 2816 O O . GLU C 3 298 ? 184.461 227.264 268.355 1.00 93.86 298 GLU A O 1
ATOM 2822 N N . LYS C 3 299 ? 183.328 225.933 269.779 1.00 90.69 299 LYS A N 1
ATOM 2823 C CA . LYS C 3 299 ? 184.399 225.954 270.771 1.00 90.69 299 LYS A CA 1
ATOM 2824 C C . LYS C 3 299 ? 185.701 225.389 270.217 1.00 90.69 299 LYS A C 1
ATOM 2825 O O . LYS C 3 299 ? 186.785 225.752 270.688 1.00 90.69 299 LYS A O 1
ATOM 2831 N N . HIS C 3 300 ? 185.620 224.504 269.223 1.00 88.99 300 HIS A N 1
ATOM 2832 C CA . HIS C 3 300 ? 186.797 223.912 268.603 1.00 88.99 300 HIS A CA 1
ATOM 2833 C C . HIS C 3 300 ? 187.260 224.676 267.367 1.00 88.99 300 HIS A C 1
ATOM 2834 O O . HIS C 3 300 ? 187.956 224.102 266.522 1.00 88.99 300 HIS A O 1
ATOM 2841 N N . LYS C 3 301 ? 186.887 225.953 267.248 1.00 87.16 301 LYS A N 1
ATOM 2842 C CA . LYS C 3 301 ? 187.297 226.805 266.129 1.00 87.16 301 LYS A CA 1
ATOM 2843 C C . LYS C 3 301 ? 186.893 226.203 264.784 1.00 87.16 301 LYS A C 1
ATOM 2844 O O . LYS C 3 301 ? 187.672 226.188 263.829 1.00 87.16 301 LYS A O 1
ATOM 2850 N N . VAL C 3 302 ? 185.664 225.700 264.710 1.00 86.98 302 VAL A N 1
ATOM 2851 C CA . VAL C 3 302 ? 185.095 225.164 263.479 1.00 86.98 302 VAL A CA 1
ATOM 2852 C C . VAL C 3 302 ? 183.925 226.050 263.077 1.00 86.98 302 VAL A C 1
ATOM 2853 O O . VAL C 3 302 ? 183.046 226.338 263.898 1.00 86.98 302 VAL A O 1
ATOM 2857 N N . LYS C 3 303 ? 183.919 226.485 261.821 1.00 82.77 303 LYS A N 1
ATOM 2858 C CA . LYS C 3 303 ? 182.908 227.426 261.363 1.00 82.77 303 LYS A CA 1
ATOM 2859 C C . LYS C 3 303 ? 181.533 226.763 261.359 1.00 82.77 303 LYS A C 1
ATOM 2860 O O . LYS C 3 303 ? 181.364 225.700 260.745 1.00 82.77 303 LYS A O 1
ATOM 2866 N N . PRO C 3 304 ? 180.537 227.343 262.036 1.00 83.20 304 PRO A N 1
ATOM 2867 C CA . PRO C 3 304 ? 179.196 226.733 262.026 1.00 83.20 304 PRO A CA 1
ATOM 2868 C C . PRO C 3 304 ? 178.588 226.637 260.640 1.00 83.20 304 PRO A C 1
ATOM 2869 O O . PRO C 3 304 ? 177.870 225.672 260.347 1.00 83.20 304 PRO A O 1
ATOM 2873 N N . ASP C 3 305 ? 178.852 227.610 259.774 1.00 84.83 305 ASP A N 1
ATOM 2874 C CA . ASP C 3 305 ? 178.310 227.634 258.420 1.00 84.83 305 ASP A CA 1
ATOM 2875 C C . ASP C 3 305 ? 179.407 227.182 257.465 1.00 84.83 305 ASP A C 1
ATOM 2876 O O . ASP C 3 305 ? 180.264 227.980 257.071 1.00 84.83 305 ASP A O 1
ATOM 2881 N N . SER C 3 306 ? 179.374 225.908 257.094 1.00 77.18 306 SER A N 1
ATOM 2882 C CA . SER C 3 306 ? 180.347 225.335 256.173 1.00 77.18 306 SER A CA 1
ATOM 2883 C C . SER C 3 306 ? 179.733 224.078 255.567 1.00 77.18 306 SER A C 1
ATOM 2884 O O . SER C 3 306 ? 178.570 223.750 255.824 1.00 77.18 306 SER A O 1
ATOM 2887 N N . LYS C 3 307 ? 180.518 223.370 254.760 1.00 72.60 307 LYS A N 1
ATOM 2888 C CA . LYS C 3 307 ? 180.033 222.163 254.105 1.00 72.60 307 LYS A CA 1
ATOM 2889 C C . LYS C 3 307 ? 180.254 220.912 254.944 1.00 72.60 307 LYS A C 1
ATOM 2890 O O . LYS C 3 307 ? 179.425 219.996 254.906 1.00 72.60 307 LYS A O 1
ATOM 2896 N N . ALA C 3 308 ? 181.352 220.854 255.701 1.00 69.65 308 ALA A N 1
ATOM 2897 C CA . ALA C 3 308 ? 181.601 219.704 256.565 1.00 69.65 308 ALA A CA 1
ATOM 2898 C C . ALA C 3 308 ? 180.599 219.640 257.711 1.00 69.65 308 ALA A C 1
ATOM 2899 O O . ALA C 3 308 ? 180.188 218.548 258.122 1.00 69.65 308 ALA A O 1
ATOM 2901 N N . PHE C 3 309 ? 180.213 220.799 258.251 1.00 72.05 309 PHE A N 1
ATOM 2902 C CA . PHE C 3 309 ? 179.326 220.817 259.409 1.00 72.05 309 PHE A CA 1
ATOM 2903 C C . PHE C 3 309 ? 177.952 220.257 259.068 1.00 72.05 309 PHE A C 1
ATOM 2904 O O . PHE C 3 309 ? 177.347 219.549 259.880 1.00 72.05 309 PHE A O 1
ATOM 2912 N N . HIS C 3 310 ? 177.433 220.576 257.881 1.00 70.91 310 HIS A N 1
ATOM 2913 C CA . HIS C 3 310 ? 176.131 220.047 257.484 1.00 70.91 310 HIS A CA 1
ATOM 2914 C C . HIS C 3 310 ? 176.165 218.527 257.376 1.00 70.91 310 HIS A C 1
ATOM 2915 O O . HIS C 3 310 ? 175.249 217.841 257.850 1.00 70.91 310 HIS A O 1
ATOM 2922 N N . LEU C 3 311 ? 177.218 217.984 256.760 1.00 65.73 311 LEU A N 1
ATOM 2923 C CA . LEU C 3 311 ? 177.350 216.536 256.654 1.00 65.73 311 LEU A CA 1
ATOM 2924 C C . LEU C 3 311 ? 177.473 215.893 258.028 1.00 65.73 311 LEU A C 1
ATOM 2925 O O . LEU C 3 311 ? 176.862 214.851 258.291 1.00 65.73 311 LEU A O 1
ATOM 2930 N N . LEU C 3 312 ? 178.261 216.500 258.919 1.00 62.91 312 LEU A N 1
ATOM 2931 C CA . LEU C 3 312 ? 178.407 215.952 260.263 1.00 62.91 312 LEU A CA 1
ATOM 2932 C C . LEU C 3 312 ? 177.082 215.975 261.016 1.00 62.91 312 LEU A C 1
ATOM 2933 O O . LEU C 3 312 ? 176.743 215.017 261.720 1.00 62.91 312 LEU A O 1
ATOM 2938 N N . GLN C 3 313 ? 176.321 217.063 260.881 1.00 64.62 313 GLN A N 1
ATOM 2939 C CA . GLN C 3 313 ? 175.030 217.157 261.552 1.00 64.62 313 GLN A CA 1
ATOM 2940 C C . GLN C 3 313 ? 174.050 216.123 261.014 1.00 64.62 313 GLN A C 1
ATOM 2941 O O . GLN C 3 313 ? 173.304 215.506 261.783 1.00 64.62 313 GLN A O 1
ATOM 2947 N N . LYS C 3 314 ? 174.038 215.916 259.697 1.00 65.62 314 LYS A N 1
ATOM 2948 C CA . LYS C 3 314 ? 173.128 214.941 259.110 1.00 65.62 314 LYS A CA 1
ATOM 2949 C C . LYS C 3 314 ? 173.588 213.503 259.308 1.00 65.62 314 LYS A C 1
ATOM 2950 O O . LYS C 3 314 ? 172.782 212.584 259.127 1.00 65.62 314 LYS A O 1
ATOM 2956 N N . LEU C 3 315 ? 174.853 213.283 259.674 1.00 61.87 315 LEU A N 1
ATOM 2957 C CA . LEU C 3 315 ? 175.326 211.929 259.941 1.00 61.87 315 LEU A CA 1
ATOM 2958 C C . LEU C 3 315 ? 174.827 211.397 261.277 1.00 61.87 31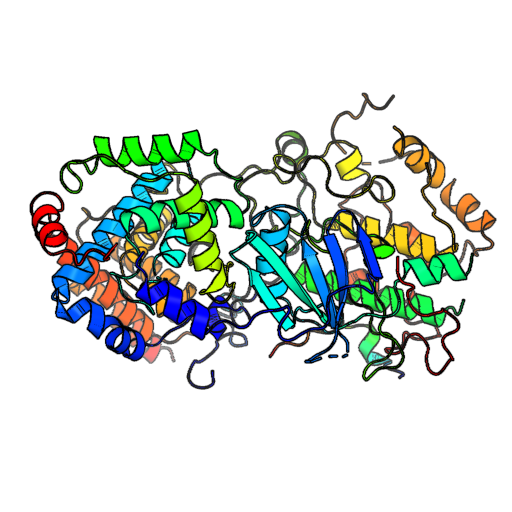5 LEU A C 1
ATOM 2959 O O . LEU C 3 315 ? 174.590 210.191 261.407 1.00 61.87 315 LEU A O 1
ATOM 2964 N N . LEU C 3 316 ? 174.662 212.266 262.270 1.00 63.31 316 LEU A N 1
ATOM 2965 C CA . LEU C 3 316 ? 174.280 211.867 263.621 1.00 63.31 316 LEU A CA 1
ATOM 2966 C C . LEU C 3 316 ? 172.837 212.288 263.866 1.00 63.31 316 LEU A C 1
ATOM 2967 O O . LEU C 3 316 ? 172.542 213.484 263.968 1.00 63.31 316 LEU A O 1
ATOM 2972 N N . THR C 3 317 ? 171.942 211.307 263.961 1.00 70.71 317 THR A N 1
ATOM 2973 C CA . THR C 3 317 ? 170.537 211.546 264.254 1.00 70.71 317 THR A CA 1
ATOM 2974 C C . THR C 3 317 ? 170.078 210.587 265.342 1.00 70.71 317 THR A C 1
ATOM 2975 O O . THR C 3 317 ? 170.658 209.515 265.532 1.00 70.71 317 THR A O 1
ATOM 2979 N N . MET C 3 318 ? 169.025 210.987 266.058 1.00 78.27 318 MET A N 1
ATOM 2980 C CA . MET C 3 318 ? 168.472 210.139 267.107 1.00 78.27 318 MET A CA 1
ATOM 2981 C C . MET C 3 318 ? 167.646 208.987 266.552 1.00 78.27 318 MET A C 1
ATOM 2982 O O . MET C 3 318 ? 167.282 208.083 267.312 1.00 78.27 318 MET A O 1
ATOM 2987 N N . ASP C 3 319 ? 167.343 208.994 265.256 1.00 76.26 319 ASP A N 1
ATOM 2988 C CA . ASP C 3 319 ? 166.514 207.960 264.665 1.00 76.26 319 ASP A CA 1
ATOM 2989 C C . ASP C 3 319 ? 167.236 207.290 263.502 1.00 76.26 319 ASP A C 1
ATOM 2990 O O . ASP C 3 319 ? 168.037 207.927 262.811 1.00 76.26 319 ASP A O 1
ATOM 2995 N N . PRO C 3 320 ? 166.973 206.001 263.261 1.00 74.21 320 PRO A N 1
ATOM 2996 C CA . PRO C 3 320 ? 167.656 205.299 262.166 1.00 74.21 320 PRO A CA 1
ATOM 2997 C C . PRO C 3 320 ? 167.092 205.631 260.795 1.00 74.21 320 PRO A C 1
ATOM 2998 O O . PRO C 3 320 ? 167.818 205.607 259.796 1.00 74.21 320 PRO A O 1
ATOM 3002 N N . ILE C 3 321 ? 165.794 205.936 260.736 1.00 71.15 321 ILE A N 1
ATOM 3003 C CA . ILE C 3 321 ? 165.132 206.132 259.450 1.00 71.15 321 ILE A CA 1
ATOM 3004 C C . ILE C 3 321 ? 165.703 207.344 258.724 1.00 71.15 321 ILE A C 1
ATOM 3005 O O . ILE C 3 321 ? 165.961 207.294 257.515 1.00 71.15 321 ILE A O 1
ATOM 3010 N N . LYS C 3 322 ? 165.917 208.444 259.441 1.00 71.37 322 LYS A N 1
ATOM 3011 C CA . LYS C 3 322 ? 166.381 209.680 258.827 1.00 71.37 322 LYS A CA 1
ATOM 3012 C C . LYS C 3 322 ? 167.894 209.735 258.656 1.00 71.37 322 LYS A C 1
ATOM 3013 O O . LYS C 3 322 ? 168.394 210.668 258.020 1.00 71.37 322 LYS A O 1
ATOM 3019 N N . ARG C 3 323 ? 168.631 208.771 259.201 1.00 65.78 323 ARG A N 1
ATOM 3020 C CA . ARG C 3 323 ? 170.073 208.740 259.000 1.00 65.78 323 ARG A CA 1
ATOM 3021 C C . ARG C 3 323 ? 170.400 208.367 257.559 1.00 65.78 323 ARG A C 1
ATOM 3022 O O . ARG C 3 323 ? 169.775 207.480 256.972 1.00 65.78 323 ARG A O 1
ATOM 3030 N N . ILE C 3 324 ? 171.387 209.052 256.991 1.00 63.69 324 ILE A N 1
ATOM 3031 C CA . ILE C 3 324 ? 171.788 208.799 255.613 1.00 63.69 324 ILE A CA 1
ATOM 3032 C C . ILE C 3 324 ? 172.584 207.503 255.544 1.00 63.69 324 ILE A C 1
ATOM 3033 O O . ILE C 3 324 ? 173.278 207.118 256.492 1.00 63.69 324 ILE A O 1
ATOM 3038 N N . THR C 3 325 ? 172.473 206.815 254.411 1.00 66.48 325 THR A N 1
ATOM 3039 C CA . THR C 3 325 ? 173.220 205.591 254.183 1.00 66.48 325 THR A CA 1
ATOM 3040 C C . THR C 3 325 ? 174.567 205.914 253.540 1.00 66.48 325 THR A C 1
ATOM 3041 O O . THR C 3 325 ? 174.911 207.073 253.297 1.00 66.48 325 THR A O 1
ATOM 3045 N N . SER C 3 326 ? 175.347 204.866 253.265 1.00 63.98 326 SER A N 1
ATOM 3046 C CA . SER C 3 326 ? 176.720 205.060 252.807 1.00 63.98 326 SER A CA 1
ATOM 3047 C C . SER C 3 326 ? 176.776 205.715 251.431 1.00 63.98 326 SER A C 1
ATOM 3048 O O . SER C 3 326 ? 177.598 206.609 251.201 1.00 63.98 326 SER A O 1
ATOM 3051 N N . GLU C 3 327 ? 175.917 205.284 250.501 1.00 67.63 327 GLU A N 1
ATOM 3052 C CA . GLU C 3 327 ? 176.029 205.757 249.123 1.00 67.63 327 GLU A CA 1
ATOM 3053 C C . GLU C 3 327 ? 175.752 207.252 249.011 1.00 67.63 327 GLU A C 1
ATOM 3054 O O . GLU C 3 327 ? 176.429 207.955 248.251 1.00 67.63 327 GLU A O 1
ATOM 3060 N N . GLN C 3 328 ? 174.765 207.760 249.752 1.00 64.97 328 GLN A N 1
ATOM 3061 C CA . GLN C 3 328 ? 174.468 209.188 249.702 1.00 64.97 328 GLN A CA 1
ATOM 3062 C C . GLN C 3 328 ? 175.597 210.041 250.265 1.00 64.97 328 GLN A C 1
ATOM 3063 O O . GLN C 3 328 ? 175.675 211.231 249.943 1.00 64.97 328 GLN A O 1
ATOM 3069 N N . ALA C 3 329 ? 176.465 209.465 251.100 1.00 66.66 329 ALA A N 1
ATOM 3070 C CA . ALA C 3 329 ? 177.557 210.240 251.681 1.00 66.66 329 ALA A CA 1
ATOM 3071 C C . ALA C 3 329 ? 178.526 210.725 250.610 1.00 66.66 329 ALA A C 1
ATOM 3072 O O . ALA C 3 329 ? 178.995 211.868 250.660 1.00 66.66 329 ALA A O 1
ATOM 3074 N N . MET C 3 330 ? 178.844 209.869 249.635 1.00 68.64 330 MET A N 1
ATOM 3075 C CA . MET C 3 330 ? 179.736 210.286 248.558 1.00 68.64 330 MET A CA 1
ATOM 3076 C C . MET C 3 330 ? 179.098 211.350 247.674 1.00 68.64 330 MET A C 1
ATOM 3077 O O . MET C 3 330 ? 179.797 212.239 247.175 1.00 68.64 330 MET A O 1
ATOM 3082 N N . GLN C 3 331 ? 177.780 211.280 247.470 1.00 70.63 331 GLN A N 1
ATOM 3083 C CA . GLN C 3 331 ? 177.090 212.254 246.634 1.00 70.63 331 GLN A CA 1
ATOM 3084 C C . GLN C 3 331 ? 177.051 213.645 247.253 1.00 70.63 331 GLN A C 1
ATOM 3085 O O . GLN C 3 331 ? 176.681 214.599 246.562 1.00 70.63 331 GLN A O 1
ATOM 3091 N N . ASP C 3 332 ? 177.412 213.777 248.525 1.00 71.02 332 ASP A N 1
ATOM 3092 C CA . ASP C 3 332 ? 177.442 215.084 249.162 1.00 71.02 332 ASP A CA 1
ATOM 3093 C C . ASP C 3 332 ? 178.477 215.965 248.465 1.00 71.02 332 ASP A C 1
ATOM 3094 O O . ASP C 3 332 ? 179.640 215.566 248.325 1.00 71.02 332 ASP A O 1
ATOM 3099 N N . PRO C 3 333 ? 178.095 217.164 248.013 1.00 71.14 333 PRO A N 1
ATOM 3100 C CA . PRO C 3 333 ? 179.065 218.058 247.360 1.00 71.14 333 PRO A CA 1
ATOM 3101 C C . PRO C 3 333 ? 180.177 218.550 248.273 1.00 71.14 333 PRO A C 1
ATOM 3102 O O . PRO C 3 333 ? 181.006 219.351 247.825 1.00 71.14 333 PRO A O 1
ATOM 3106 N N . TYR C 3 334 ? 180.222 218.104 249.531 1.00 66.82 334 TYR A N 1
ATOM 3107 C CA . TYR C 3 334 ? 181.321 218.474 250.417 1.00 66.82 334 TYR A CA 1
ATOM 3108 C C . TYR C 3 334 ? 182.660 218.022 249.847 1.00 66.82 334 TYR A C 1
ATOM 3109 O O . TYR C 3 334 ? 183.647 218.765 249.893 1.00 66.82 334 TYR A O 1
ATOM 3118 N N . PHE C 3 335 ? 182.712 216.804 249.304 1.00 67.71 335 PHE A N 1
ATOM 3119 C CA . PHE C 3 335 ? 183.937 216.331 248.670 1.00 67.71 335 PHE A CA 1
ATOM 3120 C C . PHE C 3 335 ? 184.216 217.070 247.368 1.00 67.71 335 PHE A C 1
ATOM 3121 O O . PHE C 3 335 ? 185.380 217.222 246.982 1.00 67.71 335 PHE A O 1
ATOM 3129 N N . LEU C 3 336 ? 183.167 217.533 246.682 1.00 72.18 336 LEU A N 1
ATOM 3130 C CA . LEU C 3 336 ? 183.349 218.186 245.389 1.00 72.18 336 LEU A CA 1
ATOM 3131 C C . LEU C 3 336 ? 184.151 219.475 245.520 1.00 72.18 336 LEU A C 1
ATOM 3132 O O . LEU C 3 336 ? 184.999 219.776 244.671 1.00 72.18 336 LEU A O 1
ATOM 3137 N N . GLU C 3 337 ? 183.893 220.252 246.569 1.00 74.36 337 GLU A N 1
ATOM 3138 C CA . GLU C 3 337 ? 184.595 221.514 246.760 1.00 74.36 337 GLU A CA 1
ATOM 3139 C C . GLU C 3 337 ? 186.080 221.270 247.003 1.00 74.36 337 GLU A C 1
ATOM 3140 O O . GLU C 3 337 ? 186.469 220.288 247.643 1.00 74.36 337 GLU A O 1
ATOM 3146 N N . ASP C 3 338 ? 186.910 222.168 246.478 1.00 75.12 338 ASP A N 1
ATOM 3147 C CA . ASP C 3 338 ? 188.352 222.003 246.567 1.00 75.12 338 ASP A CA 1
ATOM 3148 C C . ASP C 3 338 ? 188.815 222.062 248.023 1.00 75.12 338 ASP A C 1
ATOM 3149 O O . ASP C 3 338 ? 188.278 222.831 248.823 1.00 75.12 338 ASP A O 1
ATOM 3154 N N . PRO C 3 339 ? 189.824 221.256 248.395 1.00 75.78 339 PRO A N 1
ATOM 3155 C CA . PRO C 3 339 ? 190.531 220.315 247.519 1.00 75.78 339 PRO A CA 1
ATOM 3156 C C . PRO C 3 339 ? 189.759 219.022 247.272 1.00 75.78 339 PRO A C 1
ATOM 3157 O O . PRO C 3 339 ? 189.081 218.517 248.166 1.00 75.78 339 PRO A O 1
ATOM 3161 N N . LEU C 3 340 ? 189.871 218.499 246.055 1.00 79.91 340 LEU A N 1
ATOM 3162 C CA . LEU C 3 340 ? 189.184 217.270 245.701 1.00 79.91 340 LEU A CA 1
ATOM 3163 C C . LEU C 3 340 ? 189.892 216.077 246.348 1.00 79.91 340 LEU A C 1
ATOM 3164 O O . LEU C 3 340 ? 191.116 216.085 246.504 1.00 79.91 340 LEU A O 1
ATOM 3169 N N . PRO C 3 341 ? 189.141 215.051 246.754 1.00 78.20 341 PRO A N 1
ATOM 3170 C CA . PRO C 3 341 ? 189.762 213.904 247.430 1.00 78.20 341 PRO A CA 1
ATOM 3171 C C . PRO C 3 341 ? 190.814 213.228 246.562 1.00 78.20 341 PRO A C 1
ATOM 3172 O O . PRO C 3 341 ? 190.688 213.154 245.339 1.00 78.20 341 PRO A O 1
ATOM 3176 N N . THR C 3 342 ? 191.859 212.729 247.215 1.00 83.64 342 THR A N 1
ATOM 3177 C CA . THR C 3 342 ? 193.002 212.137 246.538 1.00 83.64 342 THR A CA 1
ATOM 3178 C C . THR C 3 342 ? 193.164 210.682 246.953 1.00 83.64 342 THR A C 1
ATOM 3179 O O . THR C 3 342 ? 192.857 210.303 248.087 1.00 83.64 342 THR A O 1
ATOM 3183 N N . SER C 3 343 ? 193.647 209.863 246.016 1.00 77.57 343 SER A N 1
ATOM 3184 C CA . SER C 3 343 ? 193.969 208.479 246.346 1.00 77.57 343 SER A CA 1
ATOM 3185 C C . SER C 3 343 ? 195.109 208.409 247.354 1.00 77.57 343 SER A C 1
ATOM 3186 O O . SER C 3 343 ? 195.096 207.568 248.260 1.00 77.57 343 SER A O 1
ATOM 3189 N N . ASP C 3 344 ? 196.102 209.284 247.210 1.00 80.93 344 ASP A N 1
ATOM 3190 C CA . ASP C 3 344 ? 197.216 209.387 248.145 1.00 80.93 344 ASP A CA 1
ATOM 3191 C C . ASP C 3 344 ? 196.877 210.473 249.161 1.00 80.93 344 ASP A C 1
ATOM 3192 O O . ASP C 3 344 ? 196.751 211.648 248.803 1.00 80.93 344 ASP A O 1
ATOM 3197 N N . VAL C 3 345 ? 196.726 210.077 250.427 1.00 70.27 345 VAL A N 1
ATOM 3198 C CA . VAL C 3 345 ? 196.350 211.036 251.461 1.00 70.27 345 VAL A CA 1
ATOM 3199 C C . VAL C 3 345 ? 197.460 212.059 251.679 1.00 70.27 345 VAL A C 1
ATOM 3200 O O . VAL C 3 345 ? 197.193 213.255 251.846 1.00 70.27 345 VAL A O 1
ATOM 3204 N N . PHE C 3 346 ? 198.717 211.612 251.681 1.00 75.87 346 PHE A N 1
ATOM 3205 C CA . PHE C 3 346 ? 199.825 212.529 251.930 1.00 75.87 346 PHE A CA 1
ATOM 3206 C C . PHE C 3 346 ? 200.085 213.426 250.727 1.00 75.87 346 PHE A C 1
ATOM 3207 O O . PHE C 3 346 ? 200.465 214.592 250.888 1.00 75.87 346 PHE A O 1
ATOM 3215 N N . ALA C 3 347 ? 199.888 212.898 249.516 1.00 82.73 347 ALA A N 1
ATOM 3216 C CA . ALA C 3 347 ? 200.055 213.659 248.276 1.00 82.73 347 ALA A CA 1
ATOM 3217 C C . ALA C 3 347 ? 201.456 214.257 248.163 1.00 82.73 347 ALA A C 1
ATOM 3218 O O . ALA C 3 347 ? 201.624 215.443 247.869 1.00 82.73 347 ALA A O 1
ATOM 3220 N N . GLY C 3 348 ? 202.471 213.430 248.400 1.00 83.26 348 GLY A N 1
ATOM 3221 C CA . GLY C 3 348 ? 203.850 213.842 248.247 1.00 83.26 348 GLY A CA 1
ATOM 3222 C C . GLY C 3 348 ? 204.493 214.446 249.476 1.00 83.26 348 GLY A C 1
ATOM 3223 O O . GLY C 3 348 ? 205.710 214.669 249.469 1.00 83.26 348 GLY A O 1
ATOM 3224 N N . CYS C 3 349 ? 203.725 214.719 250.526 1.00 80.83 349 CYS A N 1
ATOM 3225 C CA . CYS C 3 349 ? 204.300 215.264 251.746 1.00 80.83 349 CYS A CA 1
ATOM 3226 C C . CYS C 3 349 ? 205.040 214.180 252.521 1.00 80.83 349 CYS A C 1
ATOM 3227 O O . CYS C 3 349 ? 204.679 213.000 252.485 1.00 80.83 349 CYS A O 1
ATOM 3230 N N . GLN C 3 350 ? 206.091 214.591 253.225 1.00 75.90 350 GLN A N 1
ATOM 3231 C CA . GLN C 3 350 ? 206.835 213.662 254.063 1.00 75.90 350 GLN A CA 1
ATOM 3232 C C . GLN C 3 350 ? 206.013 213.298 255.293 1.00 75.90 350 GLN A C 1
ATOM 3233 O O . GLN C 3 350 ? 205.290 214.135 255.842 1.00 75.90 350 GLN A O 1
ATOM 3239 N N . ILE C 3 351 ? 206.101 212.039 255.710 1.00 72.09 351 ILE A N 1
ATOM 3240 C CA . ILE C 3 351 ? 205.356 211.564 256.873 1.00 72.09 351 ILE A CA 1
ATOM 3241 C C . ILE C 3 351 ? 206.124 211.928 258.138 1.00 72.09 351 ILE A C 1
ATOM 3242 O O . ILE C 3 351 ? 207.256 211.461 258.331 1.00 72.09 351 ILE A O 1
ATOM 3247 N N . PRO C 3 352 ? 205.556 212.751 259.024 1.00 74.01 352 PRO A N 1
ATOM 3248 C CA . PRO C 3 352 ? 206.240 213.043 260.291 1.00 74.01 352 PRO A CA 1
ATOM 3249 C C . PRO C 3 352 ? 205.969 212.019 261.377 1.00 74.01 352 PRO A C 1
ATOM 3250 O O . PRO C 3 352 ? 206.736 211.958 262.347 1.00 74.01 352 PRO A O 1
ATOM 3254 N N . TYR C 3 353 ? 204.913 211.227 261.247 1.00 67.89 353 TYR A N 1
ATOM 3255 C CA . TYR C 3 353 ? 204.572 210.254 262.277 1.00 67.89 353 TYR A CA 1
ATOM 3256 C C . TYR C 3 353 ? 205.627 209.155 262.327 1.00 67.89 353 TYR A C 1
ATOM 3257 O O . TYR C 3 353 ? 205.980 208.592 261.284 1.00 67.89 353 TYR A O 1
ATOM 3266 N N . PRO C 3 354 ? 206.151 208.823 263.503 1.00 69.13 354 PRO A N 1
ATOM 3267 C CA . PRO C 3 354 ? 207.156 207.761 263.589 1.00 69.13 354 PRO A CA 1
ATOM 3268 C C . PRO C 3 354 ? 206.536 206.389 263.385 1.00 69.13 354 PRO A C 1
ATOM 3269 O O . PRO C 3 354 ? 205.324 206.193 263.505 1.00 69.13 354 PRO A O 1
ATOM 3273 N N . LYS C 3 355 ? 207.398 205.428 263.062 1.00 70.95 355 LYS A N 1
ATOM 3274 C CA . LYS C 3 355 ? 206.956 204.054 262.885 1.00 70.95 355 LYS A CA 1
ATOM 3275 C C . LYS C 3 355 ? 206.446 203.486 264.204 1.00 70.95 355 LYS A C 1
ATOM 3276 O O . LYS C 3 355 ? 206.845 203.919 265.288 1.00 70.95 355 LYS A O 1
ATOM 3282 N N . ARG C 3 356 ? 205.540 202.515 264.101 1.00 72.54 356 ARG A N 1
ATOM 3283 C CA . ARG C 3 356 ? 204.990 201.879 265.290 1.00 72.54 356 ARG A CA 1
ATOM 3284 C C . ARG C 3 356 ? 206.106 201.235 266.103 1.00 72.54 356 ARG A C 1
ATOM 3285 O O . ARG C 3 356 ? 206.963 200.532 265.559 1.00 72.54 356 ARG A O 1
ATOM 3293 N N . GLU C 3 357 ? 206.092 201.477 267.409 1.00 85.87 357 GLU A N 1
ATOM 3294 C CA . GLU C 3 357 ? 207.149 201.029 268.301 1.00 85.87 357 GLU A CA 1
ATOM 3295 C C . GLU C 3 357 ? 206.784 199.694 268.941 1.00 85.87 357 GLU A C 1
ATOM 3296 O O . GLU C 3 357 ? 205.613 199.321 269.042 1.00 85.87 357 GLU A O 1
ATOM 3302 N N . PHE C 3 358 ? 207.815 198.973 269.373 1.00 88.54 358 PHE A N 1
ATOM 3303 C CA . PHE C 3 358 ? 207.627 197.669 269.984 1.00 88.54 358 PHE A CA 1
ATOM 3304 C C . PHE C 3 358 ? 207.242 197.811 271.454 1.00 88.54 358 PHE A C 1
ATOM 3305 O O . PHE C 3 358 ? 207.449 198.852 272.084 1.00 88.54 358 PHE A O 1
ATOM 3313 N N . LEU C 3 359 ? 206.675 196.739 271.997 1.00 96.73 359 LEU A N 1
ATOM 3314 C CA . LEU C 3 359 ? 206.264 196.710 273.396 1.00 96.73 359 LEU A CA 1
ATOM 3315 C C . LEU C 3 359 ? 207.162 195.783 274.209 1.00 96.73 359 LEU A C 1
ATOM 3316 O O . LEU C 3 359 ? 206.699 194.791 274.770 1.00 96.73 359 LEU A O 1
ATOM 3321 N N . MET D 4 1 ? 180.315 186.706 253.456 1.00 47.40 1 MET B N 1
ATOM 3322 C CA . MET D 4 1 ? 179.952 187.285 252.168 1.00 47.40 1 MET B CA 1
ATOM 3323 C C . MET D 4 1 ? 178.659 186.678 251.637 1.00 47.40 1 MET B C 1
ATOM 3324 O O . MET D 4 1 ? 178.467 185.464 251.679 1.00 47.40 1 MET B O 1
ATOM 3329 N N . ALA D 4 2 ? 177.772 187.535 251.139 1.00 47.40 2 ALA B N 1
ATOM 3330 C CA . ALA D 4 2 ? 176.528 187.085 250.535 1.00 47.40 2 ALA B CA 1
ATOM 3331 C C . ALA D 4 2 ? 176.096 188.102 249.492 1.00 47.40 2 ALA B C 1
ATOM 3332 O O . ALA D 4 2 ? 176.532 189.256 249.501 1.00 47.40 2 ALA B O 1
ATOM 3334 N N . GLY D 4 3 ? 175.232 187.657 248.583 1.00 47.40 3 GLY B N 1
ATOM 3335 C CA . GLY D 4 3 ? 174.730 188.504 247.526 1.00 47.40 3 GLY B CA 1
ATOM 3336 C C . GLY D 4 3 ? 175.507 188.451 246.229 1.00 47.40 3 GLY B C 1
ATOM 3337 O O . GLY D 4 3 ? 175.047 189.014 245.229 1.00 47.40 3 GLY B O 1
ATOM 3338 N N . ASN D 4 4 ? 176.669 187.796 246.205 1.00 47.40 4 ASN B N 1
ATOM 3339 C CA . ASN D 4 4 ? 177.464 187.649 244.981 1.00 47.40 4 ASN B CA 1
ATOM 3340 C C . ASN D 4 4 ? 178.086 186.254 245.007 1.00 47.40 4 ASN B C 1
ATOM 3341 O O . ASN D 4 4 ? 179.143 186.041 245.604 1.00 47.40 4 ASN B O 1
ATOM 3346 N N . PHE D 4 5 ? 177.419 185.305 244.351 1.00 47.40 5 PHE B N 1
ATOM 3347 C CA . PHE D 4 5 ? 177.885 183.922 244.368 1.00 47.40 5 PHE B CA 1
ATOM 3348 C C . PHE D 4 5 ? 179.068 183.723 243.429 1.00 47.40 5 PHE B C 1
ATOM 3349 O O . PHE D 4 5 ? 179.976 182.937 243.723 1.00 47.40 5 PHE B O 1
ATOM 3357 N N . TRP D 4 6 ? 179.075 184.425 242.294 1.00 47.40 6 TRP B N 1
ATOM 3358 C CA . TRP D 4 6 ? 180.045 184.168 241.236 1.00 47.40 6 TRP B CA 1
ATOM 3359 C C . TRP D 4 6 ? 181.453 184.636 241.575 1.00 47.40 6 TRP B C 1
ATOM 3360 O O . TRP D 4 6 ? 182.386 184.302 240.838 1.00 47.40 6 TRP B O 1
ATOM 3371 N N . GLN D 4 7 ? 181.636 185.394 242.654 1.00 47.40 7 GLN B N 1
ATOM 3372 C CA . GLN D 4 7 ? 182.965 185.767 243.117 1.00 47.40 7 GLN B CA 1
ATOM 3373 C C . GLN D 4 7 ? 183.318 185.136 244.455 1.00 47.40 7 GLN B C 1
ATOM 3374 O O . GLN D 4 7 ? 184.428 185.352 244.952 1.00 47.40 7 GLN B O 1
ATOM 3380 N N . SER D 4 8 ? 182.411 184.365 245.046 1.00 47.40 8 SER B N 1
ATOM 3381 C CA . SER D 4 8 ? 182.665 183.744 246.334 1.00 47.40 8 SER B CA 1
ATOM 3382 C C . SER D 4 8 ? 183.582 182.536 246.180 1.00 47.40 8 SER B C 1
ATOM 3383 O O . SER D 4 8 ? 183.792 182.014 245.082 1.00 47.40 8 SER B O 1
ATOM 3386 N N . SER D 4 9 ? 184.135 182.093 247.311 1.00 47.40 9 SER B N 1
ATOM 3387 C CA . SER D 4 9 ? 185.042 180.952 247.307 1.00 47.40 9 SER B CA 1
ATOM 3388 C C . SER D 4 9 ? 184.322 179.634 247.060 1.00 47.40 9 SER B C 1
ATOM 3389 O O . SER D 4 9 ? 184.949 178.684 246.578 1.00 47.40 9 SER B O 1
ATOM 3392 N N . HIS D 4 10 ? 183.029 179.549 247.383 1.00 47.40 10 HIS B N 1
ATOM 3393 C CA . HIS D 4 10 ? 182.295 178.306 247.172 1.00 47.40 10 HIS B CA 1
ATOM 3394 C C . HIS D 4 10 ? 182.199 177.954 245.694 1.00 47.40 10 HIS B C 1
ATOM 3395 O O . HIS D 4 10 ? 182.139 176.771 245.340 1.00 47.40 10 HIS B O 1
ATOM 3402 N N . TYR D 4 11 ? 182.184 178.958 244.820 1.00 47.40 11 TYR B N 1
ATOM 3403 C CA . TYR D 4 11 ? 182.098 178.736 243.383 1.00 47.40 11 TYR B CA 1
ATOM 3404 C C . TYR D 4 11 ? 183.455 178.704 242.698 1.00 47.40 11 TYR B C 1
ATOM 3405 O O . TYR D 4 11 ? 183.625 177.965 241.723 1.00 47.40 11 TYR B O 1
ATOM 3414 N N . LEU D 4 12 ? 184.422 179.482 243.185 1.00 47.40 12 LEU B N 1
ATOM 3415 C CA . LEU D 4 12 ? 185.712 179.570 242.509 1.00 47.40 12 LEU B CA 1
ATOM 3416 C C . LEU D 4 12 ? 186.493 178.266 242.613 1.00 47.40 12 LEU B C 1
ATOM 3417 O O . LEU D 4 12 ? 187.205 177.888 241.676 1.00 47.40 12 LEU B O 1
ATOM 3422 N N . GLN D 4 13 ? 186.377 177.565 243.739 1.00 47.40 13 GLN B N 1
ATOM 3423 C CA . GLN D 4 13 ? 187.162 176.361 243.975 1.00 47.40 13 GLN B CA 1
ATOM 3424 C C . GLN D 4 13 ? 186.335 175.121 244.268 1.00 47.40 13 GLN B C 1
ATOM 3425 O O . GLN D 4 13 ? 186.735 174.028 243.863 1.00 47.40 13 GLN B O 1
ATOM 3431 N N . TRP D 4 14 ? 185.203 175.251 244.955 1.00 47.40 14 TRP B N 1
ATOM 3432 C CA . TRP D 4 14 ? 184.469 174.097 245.451 1.00 47.40 14 TRP B CA 1
ATOM 3433 C C . TRP D 4 14 ? 183.351 173.651 244.518 1.00 47.40 14 TRP B C 1
ATOM 3434 O O . TRP D 4 14 ? 182.432 172.954 244.958 1.00 47.40 14 TRP B O 1
ATOM 3445 N N . ILE D 4 15 ? 183.403 174.040 243.249 1.00 47.40 15 ILE B N 1
ATOM 3446 C CA . ILE D 4 15 ? 182.559 173.461 242.211 1.00 47.40 15 ILE B CA 1
ATOM 3447 C C . ILE D 4 15 ? 183.423 172.498 241.409 1.00 47.40 15 ILE B C 1
ATOM 3448 O O . ILE D 4 15 ? 184.351 172.921 240.710 1.00 47.40 15 ILE B O 1
ATOM 3453 N N . LEU D 4 16 ? 183.122 171.206 241.507 1.00 47.40 16 LEU B N 1
ATOM 3454 C CA . LEU D 4 16 ? 183.967 170.164 240.948 1.00 47.40 16 LEU B CA 1
ATOM 3455 C C . LEU D 4 16 ? 183.246 169.432 239.826 1.00 47.40 16 LEU B C 1
ATOM 3456 O O . LEU D 4 16 ? 182.025 169.250 239.861 1.00 47.40 16 LEU B O 1
ATOM 3461 N N . ASP D 4 17 ? 184.019 169.014 238.828 1.00 47.40 17 ASP B N 1
ATOM 3462 C CA . ASP D 4 17 ? 183.489 168.232 237.724 1.00 47.40 17 ASP B CA 1
ATOM 3463 C C . ASP D 4 17 ? 183.230 166.796 238.165 1.00 47.40 17 ASP B C 1
ATOM 3464 O O . ASP D 4 17 ? 183.831 166.299 239.121 1.00 47.40 17 ASP B O 1
ATOM 3469 N N . LYS D 4 18 ? 182.315 166.130 237.456 1.00 47.40 18 LYS B N 1
ATOM 3470 C CA . LYS D 4 18 ? 181.995 164.744 237.784 1.00 47.40 18 LYS B CA 1
ATOM 3471 C C . LYS D 4 18 ? 183.182 163.821 237.540 1.00 47.40 18 LYS B C 1
ATOM 3472 O O . LYS D 4 18 ? 183.320 162.794 238.217 1.00 47.40 18 LYS B O 1
ATOM 3478 N N . GLN D 4 19 ? 184.046 164.166 236.581 1.00 47.40 19 GLN B N 1
ATOM 3479 C CA . GLN D 4 19 ? 185.226 163.349 236.320 1.00 47.40 19 GLN B CA 1
ATOM 3480 C C . GLN D 4 19 ? 186.146 163.308 237.533 1.00 47.40 19 GLN B C 1
ATOM 3481 O O . GLN D 4 19 ? 186.672 162.247 237.887 1.00 47.40 19 GLN B O 1
ATOM 3487 N N . ASP D 4 20 ? 186.349 164.455 238.186 1.00 47.40 20 ASP B N 1
ATOM 3488 C CA . ASP D 4 20 ? 187.181 164.484 239.385 1.00 47.40 20 ASP B CA 1
ATOM 3489 C C . ASP D 4 20 ? 186.557 163.669 240.510 1.00 47.40 20 ASP B C 1
ATOM 3490 O O . ASP D 4 20 ? 187.268 162.981 241.253 1.00 47.40 20 ASP B O 1
ATOM 3495 N N . LEU D 4 21 ? 185.232 163.741 240.659 1.00 47.40 21 LEU B N 1
ATOM 3496 C CA . LEU D 4 21 ? 184.560 162.950 241.684 1.00 47.40 21 LEU B CA 1
ATOM 3497 C C . LEU D 4 21 ? 184.729 161.458 241.429 1.00 47.40 21 LEU B C 1
ATOM 3498 O O . LEU D 4 21 ? 184.978 160.686 242.362 1.00 47.40 21 LEU B O 1
ATOM 3503 N N . LEU D 4 22 ? 184.595 161.032 240.170 1.00 47.40 22 LEU B N 1
ATOM 3504 C CA . LEU D 4 22 ? 184.802 159.624 239.850 1.00 47.40 22 LEU B CA 1
ATOM 3505 C C . LEU D 4 22 ? 186.252 159.204 240.056 1.00 47.40 22 LEU B C 1
ATOM 3506 O O . LEU D 4 22 ? 186.512 158.082 240.503 1.00 47.40 22 LEU B O 1
ATOM 3511 N N . LYS D 4 23 ? 187.205 160.083 239.736 1.00 47.40 23 LYS B N 1
ATOM 3512 C CA . LYS D 4 23 ? 188.614 159.733 239.880 1.00 47.40 23 LYS B CA 1
ATOM 3513 C C . LYS D 4 23 ? 189.017 159.621 241.345 1.00 47.40 23 LYS B C 1
ATOM 3514 O O . LYS D 4 23 ? 189.743 158.695 241.725 1.00 47.40 23 LYS B O 1
ATOM 3520 N N . GLU D 4 24 ? 188.559 160.551 242.184 1.00 47.40 24 GLU B N 1
ATOM 3521 C CA . GLU D 4 24 ? 188.979 160.582 243.579 1.00 47.40 24 GLU B CA 1
ATOM 3522 C C . GLU D 4 24 ? 188.259 159.560 244.448 1.00 47.40 24 GLU B C 1
ATOM 3523 O O . GLU D 4 24 ? 188.696 159.320 245.578 1.00 47.40 24 GLU B O 1
ATOM 3529 N N . ARG D 4 25 ? 187.179 158.957 243.960 1.00 47.40 25 ARG B N 1
ATOM 3530 C CA . ARG D 4 25 ? 186.438 157.962 244.722 1.00 47.40 25 ARG B CA 1
ATOM 3531 C C . ARG D 4 25 ? 186.886 156.536 244.432 1.00 47.40 25 ARG B C 1
ATOM 3532 O O . ARG D 4 25 ? 186.277 155.595 244.951 1.00 47.40 25 ARG B O 1
ATOM 3540 N N . GLN D 4 26 ? 187.926 156.354 243.615 1.00 48.74 26 GLN B N 1
ATOM 3541 C CA . GLN D 4 26 ? 188.389 155.009 243.290 1.00 48.74 26 GLN B CA 1
ATOM 3542 C C . GLN D 4 26 ? 188.935 154.293 244.519 1.00 48.74 26 GLN B C 1
ATOM 3543 O O . GLN D 4 26 ? 188.719 153.087 244.688 1.00 48.74 26 GLN B O 1
ATOM 3549 N N . LYS D 4 27 ? 189.651 155.016 245.383 1.00 47.74 27 LYS B N 1
ATOM 3550 C CA . LYS D 4 27 ? 190.231 154.392 246.569 1.00 47.74 27 LYS B CA 1
ATOM 3551 C C . LYS D 4 27 ? 189.149 153.859 247.502 1.00 47.74 27 LYS B C 1
ATOM 3552 O O . LYS D 4 27 ? 189.301 152.781 248.088 1.00 47.74 27 LYS B O 1
ATOM 3558 N N . ASP D 4 28 ? 188.048 154.599 247.654 1.00 50.31 28 ASP B N 1
ATOM 3559 C CA . ASP D 4 28 ? 186.939 154.105 248.464 1.00 50.31 28 ASP B CA 1
ATOM 3560 C C . ASP D 4 28 ? 186.173 153.000 247.750 1.00 50.31 28 ASP B C 1
ATOM 3561 O O . ASP D 4 28 ? 185.494 152.198 248.402 1.00 50.31 28 ASP B O 1
ATOM 3566 N N . LEU D 4 29 ? 186.265 152.941 246.422 1.00 51.04 29 LEU B N 1
ATOM 3567 C CA . LEU D 4 29 ? 185.555 151.932 245.648 1.00 51.04 29 LEU B CA 1
ATOM 3568 C C . LEU D 4 29 ? 186.309 150.612 245.553 1.00 51.04 29 LEU B C 1
ATOM 3569 O O . LEU D 4 29 ? 185.755 149.640 245.028 1.00 51.04 29 LEU B O 1
ATOM 3574 N N . LYS D 4 30 ? 187.551 150.553 246.038 1.00 53.19 30 LYS B N 1
ATOM 3575 C CA . LYS D 4 30 ? 188.305 149.306 245.995 1.00 53.19 30 LYS B CA 1
ATOM 3576 C C . LYS D 4 30 ? 187.746 148.257 246.946 1.00 53.19 30 LYS B C 1
ATOM 3577 O O . LYS D 4 30 ? 188.054 147.071 246.791 1.00 53.19 30 LYS B O 1
ATOM 3583 N N . PHE D 4 31 ? 186.934 148.664 247.923 1.00 54.15 31 PHE B N 1
ATOM 3584 C CA . PHE D 4 31 ? 186.342 147.741 248.879 1.00 54.15 31 PHE B CA 1
ATOM 3585 C C . PHE D 4 31 ? 184.834 147.603 248.740 1.00 54.15 31 PHE B C 1
ATOM 3586 O O . PHE D 4 31 ? 184.286 146.577 249.152 1.00 54.15 31 PHE B O 1
ATOM 3594 N N . LEU D 4 32 ? 184.156 148.601 248.178 1.00 56.02 32 LEU B N 1
ATOM 3595 C CA . LEU D 4 32 ? 182.711 148.577 248.016 1.00 56.02 32 LEU B CA 1
ATOM 3596 C C . LEU D 4 32 ? 182.351 148.994 246.599 1.00 56.02 32 LEU B C 1
ATOM 3597 O O . LEU D 4 32 ? 183.089 149.735 245.945 1.00 56.02 32 LEU B O 1
ATOM 3602 N N . SER D 4 33 ? 181.202 148.513 246.131 1.00 55.49 33 SER B N 1
ATOM 3603 C CA . SER D 4 33 ? 180.710 148.879 244.814 1.00 55.49 33 SER B CA 1
ATOM 3604 C C . SER D 4 33 ? 180.096 150.277 244.856 1.00 55.49 33 SER B C 1
ATOM 3605 O O . SER D 4 33 ? 180.005 150.915 245.908 1.00 55.49 33 SER B O 1
ATOM 3608 N N . GLU D 4 34 ? 179.679 150.767 243.687 1.00 52.00 34 GLU B N 1
ATOM 3609 C CA . GLU D 4 34 ? 179.069 152.091 243.620 1.00 52.00 34 GLU B CA 1
ATOM 3610 C C . GLU D 4 34 ? 177.762 152.136 244.401 1.00 52.00 34 GLU B C 1
ATOM 3611 O O . GLU D 4 34 ? 177.477 153.121 245.093 1.00 52.00 34 GLU B O 1
ATOM 3617 N N . GLU D 4 35 ? 176.954 151.078 244.301 1.00 51.23 35 GLU B N 1
ATOM 3618 C CA . GLU D 4 35 ? 175.679 151.050 245.010 1.00 51.23 35 GLU B CA 1
ATOM 3619 C C . GLU D 4 35 ? 175.879 151.094 246.520 1.00 51.23 35 GLU B C 1
ATOM 3620 O O . GLU D 4 35 ? 175.173 151.825 247.224 1.00 51.23 35 GLU B O 1
ATOM 3626 N N . GLU D 4 36 ? 176.831 150.313 247.036 1.00 54.25 36 GLU B N 1
ATOM 3627 C CA . GLU D 4 36 ? 177.077 150.304 248.475 1.00 54.25 36 GLU B CA 1
ATOM 3628 C C . GLU D 4 36 ? 177.566 151.662 248.963 1.00 54.25 36 GLU B C 1
ATOM 3629 O O . GLU D 4 36 ? 177.126 152.148 250.011 1.00 54.25 36 GLU B O 1
ATOM 3635 N N . TYR D 4 37 ? 178.476 152.290 248.214 1.00 48.29 37 TYR B N 1
ATOM 3636 C CA . TYR D 4 37 ? 178.967 153.615 248.586 1.00 48.29 37 TYR B CA 1
ATOM 3637 C C . TYR D 4 37 ? 177.843 154.643 248.576 1.00 48.29 37 TYR B C 1
ATOM 3638 O O . TYR D 4 37 ? 177.747 155.484 249.479 1.00 48.29 37 TYR B O 1
ATOM 3647 N N . TRP D 4 38 ? 176.985 154.592 247.556 1.00 47.69 38 TRP B N 1
ATOM 3648 C CA . TRP D 4 38 ? 175.865 155.521 247.468 1.00 47.69 38 TRP B CA 1
ATOM 3649 C C . TRP D 4 38 ? 174.898 155.328 248.632 1.00 47.69 38 TRP B C 1
ATOM 3650 O O . TRP D 4 38 ? 174.432 156.304 249.238 1.00 47.69 38 TRP B O 1
ATOM 3661 N N . LYS D 4 39 ? 174.596 154.071 248.966 1.00 47.63 39 LYS B N 1
ATOM 3662 C CA . LYS D 4 39 ? 173.714 153.785 250.092 1.00 47.63 39 LYS B CA 1
ATOM 3663 C C . LYS D 4 39 ? 174.325 154.260 251.404 1.00 47.63 39 LYS B C 1
ATOM 3664 O O . LYS D 4 39 ? 173.621 154.786 252.272 1.00 47.63 39 LYS B O 1
ATOM 3670 N N . LEU D 4 40 ? 175.635 154.067 251.571 1.00 47.40 40 LEU B N 1
ATOM 3671 C CA . LEU D 4 40 ? 176.318 154.538 252.770 1.00 47.40 40 LEU B CA 1
ATOM 3672 C C . LEU D 4 40 ? 176.254 156.057 252.883 1.00 47.40 40 LEU B C 1
ATOM 3673 O O . LEU D 4 40 ? 176.030 156.597 253.976 1.00 47.40 40 LEU B O 1
ATOM 3678 N N . GLN D 4 41 ? 176.447 156.761 251.765 1.00 47.40 41 GLN B N 1
ATOM 3679 C CA . GLN D 4 41 ? 176.337 158.216 251.783 1.00 47.40 41 GLN B CA 1
ATOM 3680 C C . GLN D 4 41 ? 174.931 158.656 252.168 1.00 47.40 41 GLN B C 1
ATOM 3681 O O . GLN D 4 41 ? 174.758 159.584 252.970 1.00 47.40 41 GLN B O 1
ATOM 3687 N N . ILE D 4 42 ? 173.911 157.993 251.615 1.00 47.40 42 ILE B N 1
ATOM 3688 C CA . ILE D 4 42 ? 172.532 158.329 251.965 1.00 47.40 42 ILE B CA 1
ATOM 3689 C C . ILE D 4 42 ? 172.284 158.086 253.449 1.00 47.40 42 ILE B C 1
ATOM 3690 O O . ILE D 4 42 ? 171.662 158.909 254.137 1.00 47.40 42 ILE B O 1
ATOM 3695 N N . PHE D 4 43 ? 172.770 156.955 253.967 1.00 47.40 43 PHE B N 1
ATOM 3696 C CA . PHE D 4 43 ? 172.565 156.629 255.373 1.00 47.40 43 PHE B CA 1
ATOM 3697 C C . PHE D 4 43 ? 173.213 157.661 256.284 1.00 47.40 43 PHE B C 1
ATOM 3698 O O . PHE D 4 43 ? 172.611 158.090 257.275 1.00 47.40 43 PHE B O 1
ATOM 3706 N N . PHE D 4 44 ? 174.438 158.081 255.967 1.00 47.40 44 PHE B N 1
ATOM 3707 C CA . PHE D 4 44 ? 175.101 159.048 256.836 1.00 47.40 44 PHE B CA 1
ATOM 3708 C C . PHE D 4 44 ? 174.493 160.439 256.706 1.00 47.40 44 PHE B C 1
ATOM 3709 O O . PHE D 4 44 ? 174.473 161.195 257.685 1.00 47.40 44 PHE B O 1
ATOM 3717 N N . THR D 4 45 ? 173.972 160.791 255.529 1.00 47.40 45 THR B N 1
ATOM 3718 C CA . THR D 4 45 ? 173.211 162.032 255.423 1.00 47.40 45 THR B CA 1
ATOM 3719 C C . THR D 4 45 ? 171.968 161.981 256.305 1.00 47.40 45 THR B C 1
ATOM 3720 O O . THR D 4 45 ? 171.629 162.963 256.978 1.00 47.40 45 THR B O 1
ATOM 3724 N N . ASN D 4 46 ? 171.285 160.833 256.329 1.00 47.40 46 ASN B N 1
ATOM 3725 C CA . ASN D 4 46 ? 170.133 160.677 257.213 1.00 47.40 46 ASN B CA 1
ATOM 3726 C C . ASN D 4 46 ? 170.541 160.779 258.679 1.00 47.40 46 ASN B C 1
ATOM 3727 O O . ASN D 4 46 ? 169.814 161.357 259.496 1.00 47.40 46 ASN B O 1
ATOM 3732 N N . VAL D 4 47 ? 171.695 160.208 259.033 1.00 47.40 47 VAL B N 1
ATOM 3733 C CA . VAL D 4 47 ? 172.183 160.302 260.409 1.00 47.40 47 VAL B CA 1
ATOM 3734 C C . VAL D 4 47 ? 172.449 161.754 260.784 1.00 47.40 47 VAL B C 1
ATOM 3735 O O . VAL D 4 47 ? 172.104 162.200 261.886 1.00 47.40 47 VAL B O 1
ATOM 3739 N N . ILE D 4 48 ? 173.073 162.512 259.879 1.00 47.40 48 ILE B N 1
ATOM 3740 C CA . ILE D 4 48 ? 173.326 163.928 260.139 1.00 47.40 48 ILE B CA 1
ATOM 3741 C C . ILE D 4 48 ? 172.013 164.678 260.319 1.00 47.40 48 ILE B C 1
ATOM 3742 O O . ILE D 4 48 ? 171.877 165.517 261.219 1.00 47.40 48 ILE B O 1
ATOM 3747 N N . GLN D 4 49 ? 171.029 164.390 259.465 1.00 47.40 49 GLN B N 1
ATOM 3748 C CA . GLN D 4 49 ? 169.732 165.051 259.575 1.00 47.40 49 GLN B CA 1
ATOM 3749 C C . GLN D 4 49 ? 169.076 164.755 260.918 1.00 47.40 49 GLN B C 1
ATOM 3750 O O . GLN D 4 49 ? 168.547 165.657 261.577 1.00 47.40 49 GLN B O 1
ATOM 3756 N N . ALA D 4 50 ? 169.106 163.490 261.343 1.00 47.40 50 ALA B N 1
ATOM 3757 C CA . ALA D 4 50 ? 168.500 163.123 262.620 1.00 47.40 50 ALA B CA 1
ATOM 3758 C C . ALA D 4 50 ? 169.221 163.786 263.788 1.00 47.40 50 ALA B C 1
ATOM 3759 O O . ALA D 4 50 ? 168.581 164.280 264.725 1.00 47.40 50 ALA B O 1
ATOM 3761 N N . LEU D 4 51 ? 170.556 163.805 263.749 1.00 47.40 51 LEU B N 1
ATOM 3762 C CA . LEU D 4 51 ? 171.320 164.430 264.824 1.00 47.40 51 LEU B CA 1
ATOM 3763 C C . LEU D 4 51 ? 171.027 165.922 264.909 1.00 47.40 51 LEU B C 1
ATOM 3764 O O . LEU D 4 51 ? 170.894 166.474 266.008 1.00 47.40 51 LEU B O 1
ATOM 3769 N N . GLY D 4 52 ? 170.927 166.593 263.761 1.00 47.40 52 GLY B N 1
ATOM 3770 C CA . GLY D 4 52 ? 170.566 168.000 263.771 1.00 47.40 52 GLY B CA 1
ATOM 3771 C C . GLY D 4 52 ? 169.157 168.237 264.280 1.00 47.40 52 GLY B C 1
ATOM 3772 O O . GLY D 4 52 ? 168.906 169.195 265.015 1.00 47.40 52 GLY B O 1
ATOM 3773 N N . GLU D 4 53 ? 168.220 167.365 263.900 1.00 47.40 53 GLU B N 1
ATOM 3774 C CA . GLU D 4 53 ? 166.840 167.521 264.344 1.00 47.40 53 GLU B CA 1
ATOM 3775 C C . GLU D 4 53 ? 166.701 167.309 265.846 1.00 47.40 53 GLU B C 1
ATOM 3776 O O . GLU D 4 53 ? 165.858 167.951 266.483 1.00 47.40 53 GLU B O 1
ATOM 3782 N N . HIS D 4 54 ? 167.506 166.415 266.425 1.00 47.40 54 HIS B N 1
ATOM 3783 C CA . HIS D 4 54 ? 167.411 166.164 267.861 1.00 47.40 54 HIS B CA 1
ATOM 3784 C C . HIS D 4 54 ? 167.807 167.392 268.673 1.00 47.40 54 HIS B C 1
ATOM 3785 O O . HIS D 4 54 ? 167.184 167.692 269.698 1.00 47.40 54 HIS B O 1
ATOM 3792 N N . LEU D 4 55 ? 168.838 168.112 268.236 1.00 47.40 55 LEU B N 1
ATOM 3793 C CA . LEU D 4 55 ? 169.336 169.278 268.956 1.00 47.40 55 LEU B CA 1
ATOM 3794 C C . LEU D 4 55 ? 168.492 170.528 268.733 1.00 47.40 55 LEU B C 1
ATOM 3795 O O . LEU D 4 55 ? 168.935 171.621 269.103 1.00 47.40 55 LEU B O 1
ATOM 3800 N N . LYS D 4 56 ? 167.302 170.391 268.146 1.00 47.40 56 LYS B N 1
ATOM 3801 C CA . LYS D 4 56 ? 166.414 171.517 267.858 1.00 47.40 56 LYS B CA 1
ATOM 3802 C C . LYS D 4 56 ? 167.128 172.573 267.010 1.00 47.40 56 LYS B C 1
ATOM 3803 O O . LYS D 4 56 ? 167.227 173.746 267.373 1.00 47.40 56 LYS B O 1
ATOM 3809 N N . LEU D 4 57 ? 167.628 172.125 265.865 1.00 47.40 57 LEU B N 1
ATOM 3810 C CA . LEU D 4 57 ? 168.335 172.979 264.924 1.00 47.40 57 LEU B CA 1
ATOM 3811 C C . LEU D 4 57 ? 167.409 173.395 263.787 1.00 47.40 57 LEU B C 1
ATOM 3812 O O . LEU D 4 57 ? 166.334 172.828 263.583 1.00 47.40 57 LEU B O 1
ATOM 3817 N N . ARG D 4 58 ? 167.843 174.407 263.043 1.00 47.40 58 ARG B N 1
ATOM 3818 C CA . ARG D 4 58 ? 167.104 174.872 261.878 1.00 47.40 58 ARG B CA 1
ATOM 3819 C C . ARG D 4 58 ? 167.454 173.990 260.681 1.00 47.40 58 ARG B C 1
ATOM 3820 O O . ARG D 4 58 ? 168.107 172.952 260.813 1.00 47.40 58 ARG B O 1
ATOM 3828 N N . GLN D 4 59 ? 167.018 174.393 259.489 1.00 47.40 59 GLN B N 1
ATOM 3829 C CA . GLN D 4 59 ? 167.317 173.629 258.285 1.00 47.40 59 GLN B CA 1
ATOM 3830 C C . GLN D 4 59 ? 168.582 174.105 257.587 1.00 47.40 59 GLN B C 1
ATOM 3831 O O . GLN D 4 59 ? 169.306 173.287 257.006 1.00 47.40 59 GLN B O 1
ATOM 3837 N N . GLN D 4 60 ? 168.868 175.408 257.637 1.00 47.40 60 GLN B N 1
ATOM 3838 C CA . GLN D 4 60 ? 170.070 175.926 256.992 1.00 47.40 60 GLN B CA 1
ATOM 3839 C C . GLN D 4 60 ? 171.330 175.371 257.642 1.00 47.40 60 GLN B C 1
ATOM 3840 O O . GLN D 4 60 ? 172.301 175.048 256.948 1.00 47.40 60 GLN B O 1
ATOM 3846 N N . VAL D 4 61 ? 171.336 175.250 258.970 1.00 47.40 61 VAL B N 1
ATOM 3847 C CA . VAL D 4 61 ? 172.511 174.727 259.660 1.00 47.40 61 VAL B CA 1
ATOM 3848 C C . VAL D 4 61 ? 172.731 173.257 259.315 1.00 47.40 61 VAL B C 1
ATOM 3849 O O . VAL D 4 61 ? 173.871 172.818 259.116 1.00 47.40 61 VAL B O 1
ATOM 3853 N N . ILE D 4 62 ? 171.652 172.477 259.224 1.00 47.40 62 ILE B N 1
ATOM 3854 C CA . ILE D 4 62 ? 171.787 171.069 258.861 1.00 47.40 62 ILE B CA 1
ATOM 3855 C C . ILE D 4 62 ? 172.269 170.936 257.422 1.00 47.40 62 ILE B C 1
ATOM 3856 O O . ILE D 4 62 ? 173.095 170.071 257.105 1.00 47.40 62 ILE B O 1
ATOM 3861 N N . ALA D 4 63 ? 171.764 171.790 256.528 1.00 47.40 63 ALA B N 1
ATOM 3862 C CA . ALA D 4 63 ? 172.232 171.768 255.146 1.00 47.40 63 ALA B CA 1
ATOM 3863 C C . ALA D 4 63 ? 173.711 172.126 255.058 1.00 47.40 63 ALA B C 1
ATOM 3864 O O . ALA D 4 63 ? 174.464 171.509 254.295 1.00 47.40 63 ALA B O 1
ATOM 3866 N N . THR D 4 64 ? 174.146 173.123 255.833 1.00 47.40 64 THR B N 1
ATOM 3867 C CA . THR D 4 64 ? 175.559 173.489 255.850 1.00 47.40 64 THR B CA 1
ATOM 3868 C C . THR D 4 64 ? 176.417 172.345 256.380 1.00 47.40 64 THR B C 1
ATOM 3869 O O . THR D 4 64 ? 177.497 172.069 255.845 1.00 47.40 64 THR B O 1
ATOM 3873 N N . ALA D 4 65 ? 175.949 171.666 257.430 1.00 47.40 65 ALA B N 1
ATOM 3874 C CA . ALA D 4 65 ? 176.686 170.521 257.956 1.00 47.40 65 ALA B CA 1
ATOM 3875 C C . ALA D 4 65 ? 176.781 169.405 256.924 1.00 47.40 65 ALA B C 1
ATOM 3876 O O . ALA D 4 65 ? 177.834 168.773 256.775 1.00 47.40 65 ALA B O 1
ATOM 3878 N N . THR D 4 66 ? 175.689 169.145 256.203 1.00 47.40 66 THR B N 1
ATOM 3879 C CA . THR D 4 66 ? 175.713 168.118 255.165 1.00 47.40 66 THR B CA 1
ATOM 3880 C C . THR D 4 66 ? 176.678 168.489 254.046 1.00 47.40 66 THR B C 1
ATOM 3881 O O . THR D 4 66 ? 177.395 167.627 253.523 1.00 47.40 66 THR B O 1
ATOM 3885 N N . VAL D 4 67 ? 176.713 169.767 253.665 1.00 47.40 67 VAL B N 1
ATOM 3886 C CA . VAL D 4 67 ? 177.646 170.204 252.629 1.00 47.40 67 VAL B CA 1
ATOM 3887 C C . VAL D 4 67 ? 179.085 170.042 253.104 1.00 47.40 67 VAL B C 1
ATOM 3888 O O . VAL D 4 67 ? 179.960 169.609 252.343 1.00 47.40 67 VAL B O 1
ATOM 3892 N N . TYR D 4 68 ? 179.354 170.383 254.368 1.00 47.40 68 TYR B N 1
ATOM 3893 C CA . TYR D 4 68 ? 180.691 170.177 254.920 1.00 47.40 68 TYR B CA 1
ATOM 3894 C C . TYR D 4 68 ? 181.070 168.703 254.902 1.00 47.40 68 TYR B C 1
ATOM 3895 O O . TYR D 4 68 ? 182.209 168.349 254.577 1.00 47.40 68 TYR B O 1
ATOM 3904 N N . PHE D 4 69 ? 180.127 167.831 255.261 1.00 47.40 69 PHE B N 1
ATOM 3905 C CA . PHE D 4 69 ? 180.380 166.394 255.222 1.00 47.40 69 PHE B CA 1
ATOM 3906 C C . PHE D 4 69 ? 180.698 165.937 253.804 1.00 47.40 69 PHE B C 1
ATOM 3907 O O . PHE D 4 69 ? 181.615 165.138 253.585 1.00 47.40 69 PHE B O 1
ATOM 3915 N N . LYS D 4 70 ? 179.948 166.437 252.828 1.00 47.40 70 LYS B N 1
ATOM 3916 C CA . LYS D 4 70 ? 180.174 166.093 251.430 1.00 47.40 70 LYS B CA 1
ATOM 3917 C C . LYS D 4 70 ? 181.304 166.927 250.839 1.00 47.40 70 LYS B C 1
ATOM 3918 O O . LYS D 4 70 ? 182.469 166.534 250.885 1.00 47.40 70 LYS B O 1
ATOM 3924 N N . PHE D 4 72 ? 184.254 166.958 252.243 1.00 47.40 72 PHE B N 1
ATOM 3925 C CA . PHE D 4 72 ? 185.456 166.374 252.824 1.00 47.40 72 PHE B CA 1
ATOM 3926 C C . PHE D 4 72 ? 185.748 165.007 252.215 1.00 47.40 72 PHE B C 1
ATOM 3927 O O . PHE D 4 72 ? 186.860 164.748 251.758 1.00 47.40 72 PHE B O 1
ATOM 3935 N N . TYR D 4 73 ? 184.742 164.131 252.211 1.00 47.40 73 TYR B N 1
ATOM 3936 C CA . TYR D 4 73 ? 184.894 162.804 251.628 1.00 47.40 73 TYR B CA 1
ATOM 3937 C C . TYR D 4 73 ? 184.992 162.826 250.110 1.00 47.40 73 TYR B C 1
ATOM 3938 O O . TYR D 4 73 ? 185.368 161.809 249.517 1.00 47.40 73 TYR B O 1
ATOM 3947 N N . ALA D 4 74 ? 184.662 163.948 249.469 1.00 47.40 74 ALA B N 1
ATOM 3948 C CA . ALA D 4 74 ? 184.780 164.031 248.017 1.00 47.40 74 ALA B CA 1
ATOM 3949 C C . ALA D 4 74 ? 186.236 163.965 247.574 1.00 47.40 74 ALA B C 1
ATOM 3950 O O . ALA D 4 74 ? 186.551 163.343 246.553 1.00 47.40 74 ALA B O 1
ATOM 3952 N N . ARG D 4 75 ? 187.137 164.600 248.324 1.00 47.40 75 ARG B N 1
ATOM 3953 C CA . ARG D 4 75 ? 188.545 164.667 247.954 1.00 47.40 75 ARG B CA 1
ATOM 3954 C C . ARG D 4 75 ? 189.450 163.875 248.890 1.00 47.40 75 ARG B C 1
ATOM 3955 O O . ARG D 4 75 ? 190.677 163.968 248.767 1.00 47.40 75 ARG B O 1
ATOM 3963 N N . TYR D 4 76 ? 188.890 163.104 249.818 1.00 47.40 76 TYR B N 1
ATOM 3964 C CA . TYR D 4 76 ? 189.699 162.322 250.741 1.00 47.40 76 TYR B CA 1
ATOM 3965 C C . TYR D 4 76 ? 189.047 160.967 250.972 1.00 47.40 76 TYR B C 1
ATOM 3966 O O . TYR D 4 76 ? 187.837 160.798 250.810 1.00 47.40 76 TYR B O 1
ATOM 3975 N N . SER D 4 77 ? 189.877 159.999 251.352 1.00 50.30 77 SER B N 1
ATOM 3976 C CA . SER D 4 77 ? 189.414 158.633 251.532 1.00 50.30 77 SER B CA 1
ATOM 3977 C C . SER D 4 77 ? 188.433 158.537 252.695 1.00 50.30 77 SER B C 1
ATOM 3978 O O . SER D 4 77 ? 188.498 159.303 253.660 1.00 50.30 77 SER B O 1
ATOM 3981 N N . LEU D 4 78 ? 187.513 157.577 252.590 1.00 49.86 78 LEU B N 1
ATOM 3982 C CA . LEU D 4 78 ? 186.513 157.385 253.632 1.00 49.86 78 LEU B CA 1
ATOM 3983 C C . LEU D 4 78 ? 187.092 156.722 254.874 1.00 49.86 78 LEU B C 1
ATOM 3984 O O . LEU D 4 78 ? 186.545 156.900 255.968 1.00 49.86 78 LEU B O 1
ATOM 3989 N N . LYS D 4 79 ? 188.187 155.979 254.739 1.00 57.26 79 LYS B N 1
ATOM 3990 C CA . LYS D 4 79 ? 188.810 155.311 255.873 1.00 57.26 79 LYS B CA 1
ATOM 3991 C C . LYS D 4 79 ? 189.782 156.208 256.626 1.00 57.26 79 LYS B C 1
ATOM 3992 O O . LYS D 4 79 ? 190.376 155.762 257.613 1.00 57.26 79 LYS B O 1
ATOM 3998 N N . SER D 4 80 ? 189.964 157.454 256.184 1.00 57.02 80 SER B N 1
ATOM 3999 C CA . SER D 4 80 ? 190.878 158.357 256.874 1.00 57.02 80 SER B CA 1
ATOM 4000 C C . SER D 4 80 ? 190.346 158.731 258.252 1.00 57.02 80 SER B C 1
ATOM 4001 O O . SER D 4 80 ? 191.073 158.660 259.249 1.00 57.02 80 SER B O 1
ATOM 4004 N N . ILE D 4 81 ? 189.079 159.132 258.329 1.00 47.98 81 ILE B N 1
ATOM 4005 C CA . ILE D 4 81 ? 188.444 159.521 259.582 1.00 47.98 81 ILE B CA 1
ATOM 4006 C C . ILE D 4 81 ? 187.088 158.837 259.668 1.00 47.98 81 ILE B C 1
ATOM 4007 O O . ILE D 4 81 ? 186.360 158.756 258.672 1.00 47.98 81 ILE B O 1
ATOM 4012 N N . ASP D 4 82 ? 186.752 158.343 260.854 1.00 47.40 82 ASP B N 1
ATOM 4013 C CA . ASP D 4 82 ? 185.505 157.619 261.056 1.00 47.40 82 ASP B CA 1
ATOM 4014 C C . ASP D 4 82 ? 184.311 158.542 260.829 1.00 47.40 82 ASP B C 1
ATOM 4015 O O . ASP D 4 82 ? 184.201 159.578 261.503 1.00 47.40 82 ASP B O 1
ATOM 4020 N N . PRO D 4 83 ? 183.409 158.217 259.899 1.00 47.40 83 PRO B N 1
ATOM 4021 C CA . PRO D 4 83 ? 182.249 159.094 259.656 1.00 47.40 83 PRO B CA 1
ATOM 4022 C C . PRO D 4 83 ? 181.336 159.262 260.858 1.00 47.40 83 PRO B C 1
ATOM 4023 O O . PRO D 4 83 ? 180.685 160.310 260.986 1.00 47.40 83 PRO B O 1
ATOM 4027 N N . VAL D 4 84 ? 181.261 158.261 261.740 1.00 47.40 84 VAL B N 1
ATOM 4028 C CA . VAL D 4 84 ? 180.450 158.384 262.946 1.00 47.40 84 VAL B CA 1
ATOM 4029 C C . VAL D 4 84 ? 180.940 159.536 263.809 1.00 47.40 84 VAL B C 1
ATOM 4030 O O . VAL D 4 84 ? 180.167 160.107 264.584 1.00 47.40 84 VAL B O 1
ATOM 4034 N N . LEU D 4 85 ? 182.216 159.895 263.687 1.00 47.40 85 LEU B N 1
ATOM 4035 C CA . LEU D 4 85 ? 182.761 161.094 264.306 1.00 47.40 85 LEU B CA 1
ATOM 4036 C C . LEU D 4 85 ? 182.769 162.289 263.361 1.00 47.40 85 LEU B C 1
ATOM 4037 O O . LEU D 4 85 ? 182.813 163.432 263.826 1.00 47.40 85 LEU B O 1
ATOM 4042 N N . MET D 4 86 ? 182.715 162.048 262.047 1.00 47.40 86 MET B N 1
ATOM 4043 C CA . MET D 4 86 ? 182.588 163.144 261.090 1.00 47.40 86 MET B CA 1
ATOM 4044 C C . MET D 4 86 ? 181.273 163.891 261.267 1.00 47.40 86 MET B C 1
ATOM 4045 O O . MET D 4 86 ? 181.234 165.123 261.175 1.00 47.40 86 MET B O 1
ATOM 4050 N N . ALA D 4 87 ? 180.180 163.162 261.501 1.00 47.40 87 ALA B N 1
ATOM 4051 C CA . ALA D 4 87 ? 178.869 163.808 261.580 1.00 47.40 87 ALA B CA 1
ATOM 4052 C C . ALA D 4 87 ? 178.764 164.812 262.725 1.00 47.40 87 ALA B C 1
ATOM 4053 O O . ALA D 4 87 ? 178.416 165.981 262.469 1.00 47.40 87 ALA B O 1
ATOM 4055 N N . PRO D 4 88 ? 179.038 164.449 263.989 1.00 47.40 88 PRO B N 1
ATOM 4056 C CA . PRO D 4 88 ? 178.853 165.435 265.068 1.00 47.40 88 PRO B CA 1
ATOM 4057 C C . PRO D 4 88 ? 179.765 166.640 264.949 1.00 47.40 88 PRO B C 1
ATOM 4058 O O . PRO D 4 88 ? 179.344 167.760 265.260 1.00 47.40 88 PRO B O 1
ATOM 4062 N N . THR D 4 89 ? 181.004 166.450 264.491 1.00 47.40 89 THR B N 1
ATOM 4063 C CA . THR D 4 89 ? 181.918 167.582 264.391 1.00 47.40 89 THR B CA 1
ATOM 4064 C C . THR D 4 89 ? 181.510 168.523 263.262 1.00 47.40 89 THR B C 1
ATOM 4065 O O . THR D 4 89 ? 181.614 169.748 263.402 1.00 47.40 89 THR B O 1
ATOM 4069 N N . CYS D 4 90 ? 181.016 167.975 262.148 1.00 47.40 90 CYS B N 1
ATOM 4070 C CA . CYS D 4 90 ? 180.497 168.823 261.082 1.00 47.40 90 CYS B CA 1
ATOM 4071 C C . CYS D 4 90 ? 179.268 169.593 261.544 1.00 47.40 90 CYS B C 1
ATOM 4072 O O . CYS D 4 90 ? 179.121 170.780 261.231 1.00 47.40 90 CYS B O 1
ATOM 4075 N N . VAL D 4 91 ? 178.379 168.939 262.296 1.00 47.40 91 VAL B N 1
ATOM 4076 C CA . VAL D 4 91 ? 177.203 169.634 262.816 1.00 47.40 91 VAL B CA 1
ATOM 4077 C C . VAL D 4 91 ? 177.621 170.754 263.762 1.00 47.40 91 VAL B C 1
ATOM 4078 O O . VAL D 4 91 ? 177.082 171.868 263.710 1.00 47.40 91 VAL B O 1
ATOM 4082 N N . PHE D 4 92 ? 178.589 170.478 264.639 1.00 47.40 92 PHE B N 1
ATOM 4083 C CA . PHE D 4 92 ? 179.063 171.489 265.578 1.00 47.40 92 PHE B CA 1
ATOM 4084 C C . PHE D 4 92 ? 179.671 172.679 264.845 1.00 47.40 92 PHE B C 1
ATOM 4085 O O . PHE D 4 92 ? 179.391 173.837 265.179 1.00 47.40 92 PHE B O 1
ATOM 4093 N N . LEU D 4 93 ? 180.503 172.414 263.834 1.00 47.40 93 LEU B N 1
ATOM 4094 C CA . LEU D 4 93 ? 181.113 173.507 263.083 1.00 47.40 93 LEU B CA 1
ATOM 4095 C C . LEU D 4 93 ? 180.066 174.311 262.322 1.00 47.40 93 LEU B C 1
ATOM 4096 O O . LEU D 4 93 ? 180.153 175.543 262.253 1.00 47.40 93 LEU B O 1
ATOM 4101 N N . ALA D 4 94 ? 179.072 173.635 261.739 1.00 47.40 94 ALA B N 1
ATOM 4102 C CA . ALA D 4 94 ? 178.016 174.344 261.025 1.00 47.40 94 ALA B CA 1
ATOM 4103 C C . ALA D 4 94 ? 177.219 175.237 261.965 1.00 47.40 94 ALA B C 1
ATOM 4104 O O . ALA D 4 94 ? 176.889 176.377 261.618 1.00 47.40 94 ALA B O 1
ATOM 4106 N N . SER D 4 95 ? 176.895 174.734 263.158 1.00 47.40 95 SER B N 1
ATOM 4107 C CA . SER D 4 95 ? 176.200 175.563 264.138 1.00 47.40 95 SER B CA 1
ATOM 4108 C C . SER D 4 95 ? 177.060 176.746 264.562 1.00 47.40 95 SER B C 1
ATOM 4109 O O . SER D 4 95 ? 176.553 177.857 264.755 1.00 47.40 95 SER B O 1
ATOM 4112 N N . LYS D 4 96 ? 178.367 176.523 264.717 1.00 47.40 96 LYS B N 1
ATOM 4113 C CA . LYS D 4 96 ? 179.265 177.597 265.126 1.00 47.40 96 LYS B CA 1
ATOM 4114 C C . LYS D 4 96 ? 179.363 178.686 264.065 1.00 47.40 96 LYS B C 1
ATOM 4115 O O . LYS D 4 96 ? 179.415 179.877 264.394 1.00 47.40 96 LYS B O 1
ATOM 4121 N N . VAL D 4 97 ? 179.393 178.304 262.787 1.00 47.40 97 VAL B N 1
ATOM 4122 C CA . VAL D 4 97 ? 179.643 179.290 261.740 1.00 47.40 97 VAL B CA 1
ATOM 4123 C C . VAL D 4 97 ? 178.362 180.011 261.324 1.00 47.40 97 VAL B C 1
ATOM 4124 O O . VAL D 4 97 ? 178.410 181.175 260.910 1.00 47.40 97 VAL B O 1
ATOM 4128 N N . GLU D 4 98 ? 177.203 179.360 261.437 1.00 47.40 98 GLU B N 1
ATOM 4129 C CA . GLU D 4 98 ? 175.942 179.945 261.004 1.00 47.40 98 GLU B CA 1
ATOM 4130 C C . GLU D 4 98 ? 175.315 180.853 262.057 1.00 47.40 98 GLU B C 1
ATOM 4131 O O . GLU D 4 98 ? 174.119 181.154 261.966 1.00 47.40 98 GLU B O 1
ATOM 4137 N N . GLU D 4 99 ? 176.095 181.291 263.046 1.00 47.40 99 GLU B N 1
ATOM 4138 C CA . GLU D 4 99 ? 175.644 182.254 264.053 1.00 47.40 99 GLU B CA 1
ATOM 4139 C C . GLU D 4 99 ? 174.402 181.762 264.793 1.00 47.40 99 GLU B C 1
ATOM 4140 O O . GLU D 4 99 ? 173.461 182.520 265.036 1.00 47.40 99 GLU B O 1
ATOM 4146 N N . PHE D 4 100 ? 174.394 180.481 265.153 1.00 47.40 100 PHE B N 1
ATOM 4147 C CA . PHE D 4 100 ? 173.309 179.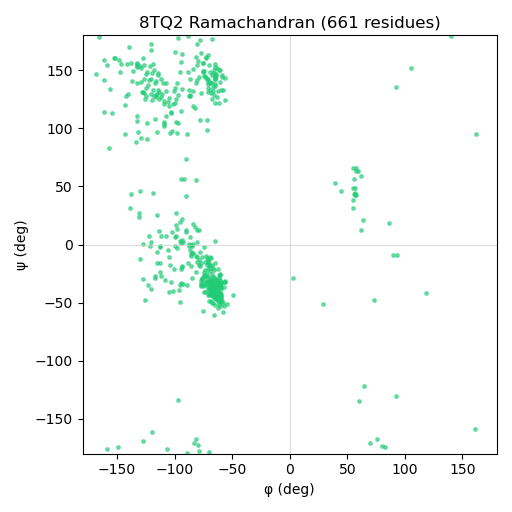911 265.938 1.00 47.40 100 PHE B CA 1
ATOM 4148 C C . PHE D 4 100 ? 173.710 179.677 267.390 1.00 47.40 100 PHE B C 1
ATOM 4149 O O . PHE D 4 100 ? 172.842 179.413 268.228 1.00 47.40 100 PHE B O 1
ATOM 4157 N N . GLY D 4 101 ? 174.987 179.799 267.710 1.00 49.42 101 GLY B N 1
ATOM 4158 C CA . GLY D 4 101 ? 175.478 179.571 269.053 1.00 49.42 101 GLY B CA 1
ATOM 4159 C C . GLY D 4 101 ? 176.207 178.246 269.177 1.00 49.42 101 GLY B C 1
ATOM 4160 O O . GLY D 4 101 ? 175.942 177.284 268.448 1.00 49.42 101 GLY B O 1
ATOM 4161 N N . VAL D 4 102 ? 177.144 178.193 270.118 1.00 52.83 102 VAL B N 1
ATOM 4162 C CA . VAL D 4 102 ? 177.959 177.005 270.339 1.00 52.83 102 VAL B CA 1
ATOM 4163 C C . VAL D 4 102 ? 177.222 176.072 271.289 1.00 52.83 102 VAL B C 1
ATOM 4164 O O . VAL D 4 102 ? 176.776 176.489 272.364 1.00 52.83 102 VAL B O 1
ATOM 4168 N N . VAL D 4 103 ? 177.092 174.805 270.890 1.00 54.06 103 VAL B N 1
ATOM 4169 C CA . VAL D 4 103 ? 176.427 173.832 271.747 1.00 54.06 103 VAL B CA 1
ATOM 4170 C C . VAL D 4 103 ? 177.323 173.483 272.932 1.00 54.06 103 VAL B C 1
ATOM 4171 O O . VAL D 4 103 ? 178.541 173.695 272.921 1.00 54.06 103 VAL B O 1
ATOM 4175 N N . SER D 4 104 ? 176.700 172.945 273.975 1.00 58.23 104 SER B N 1
ATOM 4176 C CA . SER D 4 104 ? 177.442 172.537 275.156 1.00 58.23 104 SER B CA 1
ATOM 4177 C C . SER D 4 104 ? 178.108 171.184 274.924 1.00 58.23 104 SER B C 1
ATOM 4178 O O . SER D 4 104 ? 177.700 170.396 274.066 1.00 58.23 104 SER B O 1
ATOM 4181 N N . ASN D 4 105 ? 179.157 170.925 275.706 1.00 58.80 105 ASN B N 1
ATOM 4182 C CA . ASN D 4 105 ? 179.922 169.693 275.546 1.00 58.80 105 ASN B CA 1
ATOM 4183 C C . ASN D 4 105 ? 179.074 168.479 275.908 1.00 58.80 105 ASN B C 1
ATOM 4184 O O . ASN D 4 105 ? 178.830 167.594 275.074 1.00 58.80 105 ASN B O 1
ATOM 4189 N N . THR D 4 106 ? 178.608 168.429 277.159 1.00 58.99 106 THR B N 1
ATOM 4190 C CA . THR D 4 106 ? 177.770 167.321 277.600 1.00 58.99 106 THR B CA 1
ATOM 4191 C C . THR D 4 106 ? 176.479 167.256 276.798 1.00 58.99 106 THR B C 1
ATOM 4192 O O . THR D 4 106 ? 175.969 166.166 276.523 1.00 58.99 106 THR B O 1
ATOM 4196 N N . ARG D 4 107 ? 175.939 168.413 276.410 1.00 56.42 107 ARG B N 1
ATOM 4197 C CA . ARG D 4 107 ? 174.737 168.431 275.582 1.00 56.42 107 ARG B CA 1
ATOM 4198 C C . ARG D 4 107 ? 174.967 167.699 274.266 1.00 56.42 107 ARG B C 1
ATOM 4199 O O . ARG D 4 107 ? 174.176 166.831 273.878 1.00 56.42 107 ARG B O 1
ATOM 4207 N N . LEU D 4 108 ? 176.060 168.028 273.572 1.00 54.57 108 LEU B N 1
ATOM 4208 C CA . LEU D 4 108 ? 176.348 167.386 272.294 1.00 54.57 108 LEU B CA 1
ATOM 4209 C C . LEU D 4 108 ? 176.612 165.896 272.468 1.00 54.57 108 LEU B C 1
ATOM 4210 O O . LEU D 4 108 ? 176.116 165.074 271.685 1.00 54.57 108 LEU B O 1
ATOM 4215 N N . ILE D 4 109 ? 177.390 165.527 273.490 1.00 54.29 109 ILE B N 1
ATOM 4216 C CA . ILE D 4 109 ? 177.710 164.115 273.697 1.00 54.29 109 ILE B CA 1
ATOM 4217 C C . ILE D 4 109 ? 176.443 163.322 273.996 1.00 54.29 109 ILE B C 1
ATOM 4218 O O . ILE D 4 109 ? 176.217 162.239 273.437 1.00 54.29 109 ILE B O 1
ATOM 4223 N N . ALA D 4 110 ? 175.594 163.852 274.882 1.00 54.38 110 ALA B N 1
ATOM 4224 C CA . ALA D 4 110 ? 174.355 163.172 275.232 1.00 54.38 110 ALA B CA 1
ATOM 4225 C C . ALA D 4 110 ? 173.426 163.064 274.032 1.00 54.38 110 ALA B C 1
ATOM 4226 O O . ALA D 4 110 ? 172.792 162.025 273.828 1.00 54.38 110 ALA B O 1
ATOM 4228 N N . ALA D 4 111 ? 173.330 164.125 273.227 1.00 51.14 111 ALA B N 1
ATOM 4229 C CA . ALA D 4 111 ? 172.471 164.077 272.048 1.00 51.14 111 ALA B CA 1
ATOM 4230 C C . ALA D 4 111 ? 172.948 163.014 271.068 1.00 51.14 111 ALA B C 1
ATOM 4231 O O . ALA D 4 111 ? 172.147 162.227 270.548 1.00 51.14 111 ALA B O 1
ATOM 4233 N N . ALA D 4 112 ? 174.259 162.966 270.815 1.00 53.15 112 ALA B N 1
ATOM 4234 C CA . ALA D 4 112 ? 174.794 161.975 269.886 1.00 53.15 112 ALA B CA 1
ATOM 4235 C C . ALA D 4 112 ? 174.551 160.559 270.393 1.00 53.15 112 ALA B C 1
ATOM 4236 O O . ALA D 4 112 ? 174.087 159.688 269.644 1.00 53.15 112 ALA B O 1
ATOM 4238 N N . THR D 4 113 ? 174.851 160.312 271.673 1.00 54.21 113 THR B N 1
ATOM 4239 C CA . THR D 4 113 ? 174.660 158.975 272.225 1.00 54.21 113 THR B CA 1
ATOM 4240 C C . THR D 4 113 ? 173.190 158.574 272.207 1.00 54.21 113 THR B C 1
ATOM 4241 O O . THR D 4 113 ? 172.854 157.438 271.849 1.00 54.21 113 THR B O 1
ATOM 4245 N N . SER D 4 114 ? 172.299 159.496 272.578 1.00 54.28 114 SER B N 1
ATOM 4246 C CA . SER D 4 114 ? 170.875 159.192 272.591 1.00 54.28 114 SER B CA 1
ATOM 4247 C C . SER D 4 114 ? 170.367 158.871 271.193 1.00 54.28 114 SER B C 1
ATOM 4248 O O . SER D 4 114 ? 169.614 157.909 271.010 1.00 54.28 114 SER B O 1
ATOM 4251 N N . VAL D 4 115 ? 170.768 159.661 270.194 1.00 55.28 115 VAL B N 1
ATOM 4252 C CA . VAL D 4 115 ? 170.332 159.399 268.824 1.00 55.28 115 VAL B CA 1
ATOM 4253 C C . VAL D 4 115 ? 170.825 158.033 268.365 1.00 55.28 115 VAL B C 1
ATOM 4254 O O . VAL D 4 115 ? 170.054 157.214 267.845 1.00 55.28 115 VAL B O 1
ATOM 4258 N N . LEU D 4 116 ? 172.117 157.758 268.574 1.00 55.58 116 LEU B N 1
ATOM 4259 C CA . LEU D 4 116 ? 172.679 156.488 268.127 1.00 55.58 116 LEU B CA 1
ATOM 4260 C C . LEU D 4 116 ? 172.040 155.303 268.837 1.00 55.58 116 LEU B C 1
ATOM 4261 O O . LEU D 4 116 ? 171.940 154.216 268.258 1.00 55.58 116 LEU B O 1
ATOM 4266 N N . LYS D 4 117 ? 171.602 155.485 270.083 1.00 56.82 117 LYS B N 1
ATOM 4267 C CA . LYS D 4 117 ? 170.995 154.387 270.821 1.00 56.82 117 LYS B CA 1
ATOM 4268 C C . LYS D 4 117 ? 169.492 154.262 270.604 1.00 56.82 117 LYS B C 1
ATOM 4269 O O . LYS D 4 117 ? 168.925 153.214 270.932 1.00 56.82 117 LYS B O 1
ATOM 4275 N N . THR D 4 118 ? 168.829 155.287 270.068 1.00 57.68 118 THR B N 1
ATOM 4276 C CA . THR D 4 118 ? 167.387 155.194 269.874 1.00 57.68 118 THR B CA 1
ATOM 4277 C C . THR D 4 118 ? 166.976 154.932 268.432 1.00 57.68 118 THR B C 1
ATOM 4278 O O . THR D 4 118 ? 165.960 154.266 268.210 1.00 57.68 118 THR B O 1
ATOM 4282 N N . ARG D 4 119 ? 167.723 155.427 267.439 1.00 56.86 119 ARG B N 1
ATOM 4283 C CA . ARG D 4 119 ? 167.308 155.251 266.054 1.00 56.86 119 ARG B CA 1
ATOM 4284 C C . ARG D 4 119 ? 168.376 154.647 265.154 1.00 56.86 119 ARG B C 1
ATOM 4285 O O . ARG D 4 119 ? 168.118 154.464 263.960 1.00 56.86 119 ARG B O 1
ATOM 4293 N N . PHE D 4 120 ? 169.557 154.327 265.681 1.00 54.86 120 PHE B N 1
ATOM 4294 C CA . PHE D 4 120 ? 170.600 153.699 264.880 1.00 54.86 120 PHE B CA 1
ATOM 4295 C C . PHE D 4 120 ? 171.304 152.596 265.660 1.00 54.86 120 PHE B C 1
ATOM 4296 O O . PHE D 4 120 ? 172.499 152.351 265.458 1.00 54.86 120 PHE B O 1
ATOM 4304 N N . SER D 4 121 ? 170.577 151.924 266.557 1.00 60.51 121 SER B N 1
ATOM 4305 C CA . SER D 4 121 ? 171.180 150.880 267.379 1.00 60.51 121 SER B CA 1
ATOM 4306 C C . SER D 4 121 ? 171.631 149.694 266.535 1.00 60.51 121 SER B C 1
ATOM 4307 O O . SER D 4 121 ? 172.671 149.087 266.818 1.00 60.51 121 SER B O 1
ATOM 4310 N N . TYR D 4 122 ? 170.858 149.340 265.506 1.00 60.05 122 TYR B N 1
ATOM 4311 C CA . TYR D 4 122 ? 171.212 148.191 264.678 1.00 60.05 122 TYR B CA 1
ATOM 4312 C C . TYR D 4 122 ? 172.531 148.417 263.949 1.00 60.05 122 TYR B C 1
ATOM 4313 O O . TYR D 4 122 ? 173.356 147.501 263.844 1.00 60.05 122 TYR B O 1
ATOM 4322 N N . ALA D 4 123 ? 172.748 149.630 263.435 1.00 62.74 123 ALA B N 1
ATOM 4323 C CA . ALA D 4 123 ? 173.992 149.922 262.730 1.00 62.74 123 ALA B CA 1
ATOM 4324 C C . ALA D 4 123 ? 175.186 149.906 263.676 1.00 62.74 123 ALA B C 1
ATOM 4325 O O . ALA D 4 123 ? 176.264 149.419 263.315 1.00 62.74 123 ALA B O 1
ATOM 4327 N N . PHE D 4 124 ? 175.015 150.433 264.889 1.00 63.14 124 PHE B N 1
ATOM 4328 C CA . PHE D 4 124 ? 176.085 150.528 265.881 1.00 63.14 124 PHE B CA 1
ATOM 4329 C C . PHE D 4 124 ? 175.639 149.822 267.154 1.00 63.14 124 PHE B C 1
ATOM 4330 O O . PHE D 4 124 ? 175.012 150.440 268.030 1.00 63.14 124 PHE B O 1
ATOM 4338 N N . PRO D 4 125 ? 175.929 148.526 267.296 1.00 72.65 125 PRO B N 1
ATOM 4339 C CA . PRO D 4 125 ? 175.519 147.815 268.519 1.00 72.65 125 PRO B CA 1
ATOM 4340 C C . PRO D 4 125 ? 176.134 148.381 269.786 1.00 72.65 125 PRO B C 1
ATOM 4341 O O . PRO D 4 125 ? 175.496 148.338 270.845 1.00 72.65 125 PRO B O 1
ATOM 4345 N N . LYS D 4 126 ? 177.351 148.908 269.713 1.00 74.95 126 LYS B N 1
ATOM 4346 C CA . LYS D 4 126 ? 178.014 149.475 270.875 1.00 74.95 126 LYS B CA 1
ATOM 4347 C C . LYS D 4 126 ? 177.662 150.954 271.027 1.00 74.95 126 LYS B C 1
ATOM 4348 O O . LYS D 4 126 ? 176.919 151.532 270.231 1.00 74.95 126 LYS B O 1
ATOM 4354 N N . GLU D 4 127 ? 178.213 151.566 272.072 1.00 72.09 127 GLU B N 1
ATOM 4355 C CA . GLU D 4 127 ? 177.954 152.969 272.354 1.00 72.09 127 GLU B CA 1
ATOM 4356 C C . GLU D 4 127 ? 178.807 153.857 271.448 1.00 72.09 127 GLU B C 1
ATOM 4357 O O . GLU D 4 127 ? 179.472 153.396 270.517 1.00 72.09 127 GLU B O 1
ATOM 4363 N N . PHE D 4 128 ? 178.776 155.161 271.729 1.00 61.73 128 PHE B N 1
ATOM 4364 C CA . PHE D 4 128 ? 179.560 156.148 271.000 1.00 61.73 128 PHE B CA 1
ATOM 4365 C C . PHE D 4 128 ? 180.821 156.452 271.799 1.00 61.73 128 PHE B C 1
ATOM 4366 O O . PHE D 4 128 ? 180.782 157.288 272.715 1.00 61.73 128 PHE B O 1
ATOM 4374 N N . PRO D 4 129 ? 181.954 155.808 271.508 1.00 61.79 129 PRO B N 1
ATOM 4375 C CA . PRO D 4 129 ? 183.160 155.955 272.348 1.00 61.79 129 PRO B CA 1
ATOM 4376 C C . PRO D 4 129 ? 184.064 157.101 271.904 1.00 61.79 129 PRO B C 1
ATOM 4377 O O . PRO D 4 129 ? 185.148 156.909 271.336 1.00 61.79 129 PRO B O 1
ATOM 4381 N N . TYR D 4 130 ? 183.625 158.329 272.168 1.00 55.42 130 TYR B N 1
ATOM 4382 C CA . TYR D 4 130 ? 184.421 159.501 271.837 1.00 55.42 130 TYR B CA 1
ATOM 4383 C C . TYR D 4 130 ? 184.174 160.587 272.871 1.00 55.42 130 TYR B C 1
ATOM 4384 O O . TYR D 4 130 ? 183.130 160.617 273.528 1.00 55.42 130 TYR B O 1
ATOM 4393 N N . ARG D 4 131 ? 185.150 161.480 273.008 1.00 55.40 131 ARG B N 1
ATOM 4394 C CA . ARG D 4 131 ? 185.073 162.604 273.926 1.00 55.40 131 ARG B CA 1
ATOM 4395 C C . ARG D 4 131 ? 185.191 163.909 273.150 1.00 55.40 131 ARG B C 1
ATOM 4396 O O . ARG D 4 131 ? 185.471 163.920 271.948 1.00 55.40 131 ARG B O 1
ATOM 4404 N N . MET D 4 132 ? 184.973 165.019 273.859 1.00 56.49 132 MET B N 1
ATOM 4405 C CA . MET D 4 132 ? 184.921 166.319 273.198 1.00 56.49 132 MET B CA 1
ATOM 4406 C C . MET D 4 132 ? 186.274 166.730 272.632 1.00 56.49 132 MET B C 1
ATOM 4407 O O . MET D 4 132 ? 186.329 167.481 271.653 1.00 56.49 132 MET B O 1
ATOM 4412 N N . ASN D 4 133 ? 187.373 166.265 273.232 1.00 57.12 133 ASN B N 1
ATOM 4413 C CA . ASN D 4 133 ? 188.692 166.599 272.703 1.00 57.12 133 ASN B CA 1
ATOM 4414 C C . ASN D 4 133 ? 188.884 166.031 271.301 1.00 57.12 133 ASN B C 1
ATOM 4415 O O . ASN D 4 133 ? 189.475 166.684 270.431 1.00 57.12 133 ASN B O 1
ATOM 4420 N N . HIS D 4 134 ? 188.396 164.810 271.068 1.00 54.93 134 HIS B N 1
ATOM 4421 C CA . HIS D 4 134 ? 188.448 164.235 269.728 1.00 54.93 134 HIS B CA 1
ATOM 4422 C C . HIS D 4 134 ? 187.655 165.081 268.743 1.00 54.93 134 HIS B C 1
ATOM 4423 O O . HIS D 4 134 ? 188.107 165.331 267.619 1.00 54.93 134 HIS B O 1
ATOM 4430 N N . ILE D 4 135 ? 186.474 165.546 269.156 1.00 51.67 135 ILE B N 1
ATOM 4431 C CA . ILE D 4 135 ? 185.656 166.390 268.290 1.00 51.67 135 ILE B CA 1
ATOM 4432 C C . ILE D 4 135 ? 186.388 167.685 267.969 1.00 51.67 135 ILE B C 1
ATOM 4433 O O . ILE D 4 135 ? 186.384 168.153 266.823 1.00 51.67 135 ILE B O 1
ATOM 4438 N N . LEU D 4 136 ? 187.024 168.287 268.977 1.00 54.93 136 LEU B N 1
ATOM 4439 C CA . LEU D 4 136 ? 187.729 169.548 268.768 1.00 54.93 136 LEU B CA 1
ATOM 4440 C C . LEU D 4 136 ? 188.905 169.378 267.816 1.00 54.93 136 LEU B C 1
ATOM 4441 O O . LEU D 4 136 ? 189.087 170.182 266.894 1.00 54.93 136 LEU B O 1
ATOM 4446 N N . GLU D 4 137 ? 189.715 168.334 268.015 1.00 54.56 137 GLU B N 1
ATOM 4447 C CA . GLU D 4 137 ? 190.849 168.127 267.120 1.00 54.56 137 GLU B CA 1
ATOM 4448 C C . GLU D 4 137 ? 190.377 167.808 265.705 1.00 54.56 137 GLU B C 1
ATOM 4449 O O . GLU D 4 137 ? 190.980 168.263 264.725 1.00 54.56 137 GLU B O 1
ATOM 4455 N N . CYS D 4 138 ? 189.292 167.038 265.574 1.00 51.89 138 CYS B N 1
ATOM 4456 C CA . CYS D 4 138 ? 188.777 166.730 264.245 1.00 51.89 138 CYS B CA 1
ATOM 4457 C C . CYS D 4 138 ? 188.267 167.974 263.530 1.00 51.89 138 CYS B C 1
ATOM 4458 O O . CYS D 4 138 ? 188.540 168.161 262.339 1.00 51.89 138 CYS B O 1
ATOM 4461 N N . GLU D 4 139 ? 187.510 168.829 264.224 1.00 51.40 139 GLU B N 1
ATOM 4462 C CA . GLU D 4 139 ? 187.027 170.039 263.567 1.00 51.40 139 GLU B CA 1
ATOM 4463 C C . GLU D 4 139 ? 188.172 170.990 263.256 1.00 51.40 139 GLU B C 1
ATOM 4464 O O . GLU D 4 139 ? 188.124 171.708 262.251 1.00 51.40 139 GLU B O 1
ATOM 4470 N N . PHE D 4 140 ? 189.214 170.996 264.089 1.00 49.70 140 PHE B N 1
ATOM 4471 C CA . PHE D 4 140 ? 190.384 171.817 263.802 1.00 49.70 140 PHE B CA 1
ATOM 4472 C C . PHE D 4 140 ? 191.082 171.328 262.535 1.00 49.70 140 PHE B C 1
ATOM 4473 O O . PHE D 4 140 ? 191.453 172.125 261.664 1.00 49.70 140 PHE B O 1
ATOM 4481 N N . TYR D 4 141 ? 191.225 170.005 262.397 1.00 49.52 141 TYR B N 1
ATOM 4482 C CA . TYR D 4 141 ? 191.782 169.435 261.171 1.00 49.52 141 TYR B CA 1
ATOM 4483 C C . TYR D 4 141 ? 190.919 169.770 259.961 1.00 49.52 141 TYR B C 1
ATOM 4484 O O . TYR D 4 141 ? 191.438 170.116 258.892 1.00 49.52 141 TYR B O 1
ATOM 4493 N N . LEU D 4 142 ? 189.597 169.651 260.107 1.00 47.40 142 LEU B N 1
ATOM 4494 C CA . LEU D 4 142 ? 188.690 169.912 258.994 1.00 47.40 142 LEU B CA 1
ATOM 4495 C C . LEU D 4 142 ? 188.785 171.364 258.547 1.00 47.40 142 LEU B C 1
ATOM 4496 O O . LEU D 4 142 ? 188.839 171.654 257.347 1.00 47.40 142 LEU B O 1
ATOM 4501 N N . LEU D 4 143 ? 188.809 172.293 259.503 1.00 47.40 143 LEU B N 1
ATOM 4502 C CA . LEU D 4 143 ? 188.997 173.698 259.163 1.00 47.40 143 LEU B CA 1
ATOM 4503 C C . LEU D 4 143 ? 190.357 173.933 258.521 1.00 47.40 143 LEU B C 1
ATOM 4504 O O . LEU D 4 143 ? 190.493 174.806 257.657 1.00 47.40 143 LEU B O 1
ATOM 4509 N N . GLU D 4 144 ? 191.370 173.164 258.926 1.00 48.24 144 GLU B N 1
ATOM 4510 C CA . GLU D 4 144 ? 192.695 173.316 258.335 1.00 48.24 144 GLU B CA 1
ATOM 4511 C C . GLU D 4 144 ? 192.705 172.908 256.867 1.00 48.24 144 GLU B C 1
ATOM 4512 O O . GLU D 4 144 ? 193.179 173.659 256.007 1.00 48.24 144 GLU B O 1
ATOM 4518 N N . LEU D 4 145 ? 192.185 171.722 256.558 1.00 47.40 145 LEU B N 1
ATOM 4519 C CA . LEU D 4 145 ? 192.387 171.132 255.239 1.00 47.40 145 LEU B CA 1
ATOM 4520 C C . LEU D 4 145 ? 191.256 171.415 254.257 1.00 47.40 145 LEU B C 1
ATOM 4521 O O . LEU D 4 145 ? 191.316 170.938 253.120 1.00 47.40 145 LEU B O 1
ATOM 4526 N N . MET D 4 146 ? 190.233 172.171 254.653 1.00 47.40 146 MET B N 1
ATOM 4527 C CA . MET D 4 146 ? 189.129 172.502 253.761 1.00 47.40 146 MET B CA 1
ATOM 4528 C C . MET D 4 146 ? 189.287 173.898 253.158 1.00 47.40 146 MET B C 1
ATOM 4529 O O . MET D 4 146 ? 188.317 174.468 252.648 1.00 47.40 146 MET B O 1
ATOM 4534 N N . ASP D 4 147 ? 190.498 174.457 253.218 1.00 47.40 147 ASP B N 1
ATOM 4535 C CA . ASP D 4 147 ? 190.832 175.741 252.599 1.00 47.40 147 ASP B CA 1
ATOM 4536 C C . ASP D 4 147 ? 190.039 176.896 253.208 1.00 47.40 147 ASP B C 1
ATOM 4537 O O . ASP D 4 147 ? 189.899 177.956 252.594 1.00 47.40 147 ASP B O 1
ATOM 4542 N N . CYS D 4 148 ? 189.523 176.695 254.422 1.00 47.40 148 CYS B N 1
ATOM 4543 C CA . CYS D 4 148 ? 188.856 177.749 255.190 1.00 47.40 148 CYS B CA 1
ATOM 4544 C C . CYS D 4 148 ? 187.705 178.383 254.410 1.00 47.40 148 CYS B C 1
ATOM 4545 O O . CYS D 4 148 ? 187.529 179.603 254.400 1.00 47.40 148 CYS B O 1
ATOM 4548 N N . CYS D 4 149 ? 186.910 177.546 253.750 1.00 47.40 149 CYS B N 1
ATOM 4549 C CA . CYS D 4 149 ? 185.718 177.992 253.032 1.00 47.40 149 CYS B CA 1
ATOM 4550 C C . CYS D 4 149 ? 184.506 177.611 253.875 1.00 47.40 149 CYS B C 1
ATOM 4551 O O . CYS D 4 149 ? 184.014 176.483 253.798 1.00 47.40 149 CYS B O 1
ATOM 4554 N N . LEU D 4 150 ? 184.021 178.558 254.675 1.00 47.40 150 LEU B N 1
ATOM 4555 C CA . LEU D 4 150 ? 182.976 178.288 255.652 1.00 47.40 150 LEU B CA 1
ATOM 4556 C C . LEU D 4 150 ? 181.610 178.829 255.254 1.00 47.40 150 LEU B C 1
ATOM 4557 O O . LEU D 4 150 ? 180.632 178.575 255.966 1.00 47.40 150 LEU B O 1
ATOM 4562 N N . ILE D 4 151 ? 181.507 179.558 254.148 1.00 47.40 151 ILE B N 1
ATOM 4563 C CA . ILE D 4 151 ? 180.235 180.099 253.683 1.00 47.40 151 ILE B CA 1
ATOM 4564 C C . ILE D 4 151 ? 179.730 179.216 252.552 1.00 47.40 151 ILE B C 1
ATOM 4565 O O . ILE D 4 151 ? 180.406 179.054 251.529 1.00 47.40 151 ILE B O 1
ATOM 4570 N N . VAL D 4 152 ? 178.543 178.646 252.733 1.00 47.40 152 VAL B N 1
ATOM 4571 C CA . VAL D 4 152 ? 177.938 177.743 251.762 1.00 47.40 152 VAL B CA 1
ATOM 4572 C C . VAL D 4 152 ? 176.616 178.349 251.314 1.00 47.40 152 VAL B C 1
ATOM 4573 O O . VAL D 4 152 ? 175.753 178.653 252.147 1.00 47.40 152 VAL B O 1
ATOM 4577 N N . TYR D 4 153 ? 176.459 178.524 250.006 1.00 47.40 153 TYR B N 1
ATOM 4578 C CA . TYR D 4 153 ? 175.208 179.019 249.456 1.00 47.40 153 TYR B CA 1
ATOM 4579 C C . TYR D 4 153 ? 174.194 177.888 249.347 1.00 47.40 153 TYR B C 1
ATOM 4580 O O . TYR D 4 153 ? 174.552 176.711 249.246 1.00 47.40 153 TYR B O 1
ATOM 4589 N N . HIS D 4 154 ? 172.919 178.254 249.369 1.00 47.40 154 HIS B N 1
ATOM 4590 C CA . HIS D 4 154 ? 171.848 177.274 249.360 1.00 47.40 154 HIS B CA 1
ATOM 4591 C C . HIS D 4 154 ? 170.799 177.649 248.326 1.00 47.40 154 HIS B C 1
ATOM 4592 O O . HIS D 4 154 ? 170.627 178.829 248.006 1.00 47.40 154 HIS B O 1
ATOM 4599 N N . PRO D 4 155 ? 170.083 176.659 247.782 1.00 47.40 155 PRO B N 1
ATOM 4600 C CA . PRO D 4 155 ? 169.016 176.959 246.817 1.00 47.40 155 PRO B CA 1
ATOM 4601 C C . PRO D 4 155 ? 167.755 177.527 247.445 1.00 47.40 155 PRO B C 1
ATOM 4602 O O . PRO D 4 155 ? 166.814 177.848 246.711 1.00 47.40 155 PRO B O 1
ATOM 4606 N N . TYR D 4 156 ? 167.704 177.658 248.773 1.00 47.40 156 TYR B N 1
ATOM 4607 C CA . TYR D 4 156 ? 166.477 178.092 249.434 1.00 47.40 156 TYR B CA 1
ATOM 4608 C C . TYR D 4 156 ? 166.104 179.518 249.046 1.00 47.40 156 TYR B C 1
ATOM 4609 O O . TYR D 4 156 ? 164.940 179.803 248.743 1.00 47.40 156 TYR B O 1
ATOM 4618 N N . ARG D 4 157 ? 167.071 180.434 249.064 1.00 47.40 157 ARG B N 1
ATOM 4619 C CA . ARG D 4 157 ? 166.777 181.811 248.671 1.00 47.40 157 ARG B CA 1
ATOM 4620 C C . ARG D 4 157 ? 166.325 181.921 247.220 1.00 47.40 157 ARG B C 1
ATOM 4621 O O . ARG D 4 157 ? 165.304 182.586 246.964 1.00 47.40 157 ARG B O 1
ATOM 4629 N N . PRO D 4 158 ? 167.014 181.327 246.233 1.00 47.40 158 PRO B N 1
ATOM 4630 C CA . PRO D 4 158 ? 166.472 181.367 244.865 1.00 47.40 158 PRO B CA 1
ATOM 4631 C C . PRO D 4 158 ? 165.114 180.704 244.740 1.00 47.40 158 PRO B C 1
ATOM 4632 O O . PRO D 4 158 ? 164.274 181.171 243.964 1.00 47.40 158 PRO B O 1
ATOM 4636 N N . LEU D 4 159 ? 164.871 179.626 245.490 1.00 47.40 159 LEU B N 1
ATOM 4637 C CA . LEU D 4 159 ? 163.577 178.957 245.414 1.00 47.40 159 LEU B CA 1
ATOM 4638 C C . LEU D 4 159 ? 162.459 179.862 245.913 1.00 47.40 159 LEU B C 1
ATOM 4639 O O . LEU D 4 159 ? 161.406 179.972 245.273 1.00 47.40 159 LEU B O 1
ATOM 4644 N N . LEU D 4 160 ? 162.670 180.518 247.058 1.00 47.40 160 LEU B N 1
ATOM 4645 C CA . LEU D 4 160 ? 161.675 181.462 247.558 1.00 47.40 160 LEU B CA 1
ATOM 4646 C C . LEU D 4 160 ? 161.480 182.625 246.595 1.00 47.40 160 LEU B C 1
ATOM 4647 O O . LEU D 4 160 ? 160.345 183.056 246.359 1.00 47.40 160 LEU B O 1
ATOM 4652 N N . GLN D 4 161 ? 162.568 183.140 246.018 1.00 47.40 161 GLN B N 1
ATOM 4653 C CA . GLN D 4 161 ? 162.433 184.233 245.061 1.00 47.40 161 GLN B CA 1
ATOM 4654 C C . GLN D 4 161 ? 161.591 183.810 243.862 1.00 47.40 161 GLN B C 1
ATOM 4655 O O . GLN D 4 161 ? 160.689 184.538 243.432 1.00 47.40 161 GLN B O 1
ATOM 4661 N N . TYR D 4 162 ? 161.864 182.622 243.320 1.00 47.40 162 TYR B N 1
ATOM 4662 C CA . TYR D 4 162 ? 161.134 182.154 242.146 1.00 47.40 162 TYR B CA 1
ATOM 4663 C C . TYR D 4 162 ? 159.668 181.885 242.465 1.00 47.40 162 TYR B C 1
ATOM 4664 O O . TYR D 4 162 ? 158.786 182.211 241.662 1.00 47.40 162 TYR B O 1
ATOM 4673 N N A VAL D 4 163 ? 159.375 181.292 243.626 0.50 47.40 163 VAL B N 1
ATOM 4674 N N B VAL D 4 163 ? 159.396 181.281 243.624 0.50 47.40 163 VAL B N 1
ATOM 4675 C CA A VAL D 4 163 ? 157.977 181.012 243.948 0.50 47.40 163 VAL B CA 1
ATOM 4676 C CA B VAL D 4 163 ? 158.020 181.004 244.023 0.50 47.40 163 VAL B CA 1
ATOM 4677 C C A VAL D 4 163 ? 157.215 182.305 244.223 0.50 47.40 163 VAL B C 1
ATOM 4678 C C B VAL D 4 163 ? 157.247 182.304 244.200 0.50 47.40 163 VAL B C 1
ATOM 4679 O O A VAL D 4 163 ? 156.029 182.417 243.893 0.50 47.40 163 VAL B O 1
ATOM 4680 O O B VAL D 4 163 ? 156.095 182.424 243.764 0.50 47.40 163 VAL B O 1
ATOM 4687 N N . GLN D 4 164 ? 157.870 183.300 244.834 1.00 47.40 164 GLN B N 1
ATOM 4688 C CA . GLN D 4 164 ? 157.222 184.597 245.002 1.00 47.40 164 GLN B CA 1
ATOM 4689 C C . GLN D 4 164 ? 156.975 185.265 243.656 1.00 47.40 164 GLN B C 1
ATOM 4690 O O . GLN D 4 164 ? 155.934 185.900 243.451 1.00 47.40 164 GLN B O 1
ATOM 4696 N N . ASP D 4 165 ? 157.927 185.140 242.727 1.00 47.40 165 ASP B N 1
ATOM 4697 C CA . ASP D 4 165 ? 157.739 185.698 241.392 1.00 47.40 165 ASP B CA 1
ATOM 4698 C C . ASP D 4 165 ? 156.567 185.037 240.677 1.00 47.40 165 ASP B C 1
ATOM 4699 O O . ASP D 4 165 ? 155.771 185.715 240.017 1.00 47.40 165 ASP B O 1
ATOM 4704 N N . MET D 4 166 ? 156.448 183.711 240.788 1.00 47.40 166 MET B N 1
ATOM 4705 C CA . MET D 4 166 ? 155.355 183.013 240.116 1.00 47.40 166 MET B CA 1
ATOM 4706 C C . MET D 4 166 ? 154.001 183.422 240.683 1.00 47.40 166 MET B C 1
ATOM 4707 O O . MET D 4 166 ? 153.038 183.615 239.932 1.00 47.40 166 MET B O 1
ATOM 4712 N N . GLY D 4 167 ? 153.906 183.560 242.003 1.00 47.40 167 GLY B N 1
ATOM 4713 C CA . GLY D 4 167 ? 152.672 183.993 242.629 1.00 47.40 167 GLY B CA 1
ATOM 4714 C C . GLY D 4 167 ? 152.069 182.988 243.588 1.00 47.40 167 GLY B C 1
ATOM 4715 O O . GLY D 4 167 ? 151.588 183.363 244.662 1.00 47.40 167 GLY B O 1
ATOM 4716 N N . GLN D 4 168 ? 152.086 181.709 243.220 1.00 47.40 168 GLN B N 1
ATOM 4717 C CA . GLN D 4 168 ? 151.564 180.666 244.092 1.00 47.40 168 GLN B CA 1
ATOM 4718 C C . GLN D 4 168 ? 152.565 180.369 245.201 1.00 47.40 168 GLN B C 1
ATOM 4719 O O . GLN D 4 168 ? 153.752 180.159 244.936 1.00 47.40 168 GLN B O 1
ATOM 4725 N N . GLU D 4 169 ? 152.082 180.345 246.445 1.00 47.40 169 GLU B N 1
ATOM 4726 C CA . GLU D 4 169 ? 152.949 180.156 247.598 1.00 47.40 169 GLU B CA 1
ATOM 4727 C C . GLU D 4 169 ? 152.479 179.082 248.568 1.00 47.40 169 GLU B C 1
ATOM 4728 O O . GLU D 4 169 ? 153.259 178.695 249.445 1.00 47.40 169 GLU B O 1
ATOM 4734 N N . ASP D 4 170 ? 151.246 178.595 248.453 1.00 47.40 170 ASP B N 1
ATOM 4735 C CA . ASP D 4 170 ? 150.735 177.572 249.357 1.00 47.40 170 ASP B CA 1
ATOM 4736 C C . ASP D 4 170 ? 150.740 176.177 248.749 1.00 47.40 170 ASP B C 1
ATOM 4737 O O . ASP D 4 170 ? 151.061 175.207 249.441 1.00 47.40 170 ASP B O 1
ATOM 4742 N N . MET D 4 171 ? 150.392 176.054 247.469 1.00 47.40 171 MET B N 1
ATOM 4743 C CA . MET D 4 171 ? 150.299 174.748 246.831 1.00 47.40 171 MET B CA 1
ATOM 4744 C C . MET D 4 171 ? 151.656 174.215 246.387 1.00 47.40 171 MET B C 1
ATOM 4745 O O . MET D 4 171 ? 151.827 172.995 246.290 1.00 47.40 171 MET B O 1
ATOM 4750 N N . LEU D 4 172 ? 152.633 175.089 246.160 1.00 47.40 172 LEU B N 1
ATOM 4751 C CA . LEU D 4 172 ? 153.915 174.688 245.597 1.00 47.40 172 LEU B CA 1
ATOM 4752 C C . LEU D 4 172 ? 155.071 174.714 246.584 1.00 47.40 172 LEU B C 1
ATOM 4753 O O . LEU D 4 172 ? 155.999 173.916 246.436 1.00 47.40 172 LEU B O 1
ATOM 4758 N N . LEU D 4 173 ? 155.049 175.606 247.573 1.00 47.40 173 LEU B N 1
ATOM 4759 C CA . LEU D 4 173 ? 156.202 175.748 248.459 1.00 47.40 173 LEU B CA 1
ATOM 4760 C C . LEU D 4 173 ? 156.537 174.489 249.253 1.00 47.40 173 LEU B C 1
ATOM 4761 O O . LEU D 4 173 ? 157.731 174.148 249.324 1.00 47.40 173 LEU B O 1
ATOM 4766 N N . PRO D 4 174 ? 155.590 173.780 249.884 1.00 47.40 174 PRO B N 1
ATOM 4767 C CA . PRO D 4 174 ? 155.987 172.566 250.625 1.00 47.40 174 PRO B CA 1
ATOM 4768 C C . PRO D 4 174 ? 156.640 171.506 249.753 1.00 47.40 174 PRO B C 1
ATOM 4769 O O . PRO D 4 174 ? 157.643 170.899 250.159 1.00 47.40 174 PRO B O 1
ATOM 4773 N N . LEU D 4 175 ? 156.099 171.268 248.556 1.00 47.40 175 LEU B N 1
ATOM 4774 C CA . LEU D 4 175 ? 156.679 170.259 247.674 1.00 47.40 175 LEU B CA 1
ATOM 4775 C C . LEU D 4 175 ? 158.079 170.656 247.229 1.00 47.40 175 LEU B C 1
ATOM 4776 O O . LEU D 4 175 ? 158.996 169.826 247.226 1.00 47.40 175 LEU B O 1
ATOM 4781 N N . ALA D 4 176 ? 158.267 171.923 246.858 1.00 47.40 176 ALA B N 1
ATOM 4782 C CA . ALA D 4 176 ? 159.593 172.379 246.461 1.00 47.40 176 ALA B CA 1
ATOM 4783 C C . ALA D 4 176 ? 160.577 172.270 247.617 1.00 47.40 176 ALA B C 1
ATOM 4784 O O . ALA D 4 176 ? 161.726 171.852 247.429 1.00 47.40 176 ALA B O 1
ATOM 4786 N N . TRP D 4 177 ? 160.140 172.631 248.825 1.00 47.40 177 TRP B N 1
ATOM 4787 C CA . TRP D 4 177 ? 161.016 172.548 249.988 1.00 47.40 177 TRP B CA 1
ATOM 4788 C C . TRP D 4 177 ? 161.432 171.110 250.269 1.00 47.40 177 TRP B C 1
ATOM 4789 O O . TRP D 4 177 ? 162.609 170.840 250.537 1.00 47.40 177 TRP B O 1
ATOM 4800 N N . ARG D 4 178 ? 160.486 170.170 250.210 1.00 47.40 178 ARG B N 1
ATOM 4801 C CA . ARG D 4 178 ? 160.848 168.785 250.494 1.00 47.40 178 ARG B CA 1
ATOM 4802 C C . ARG D 4 178 ? 161.704 168.188 249.382 1.00 47.40 178 ARG B C 1
ATOM 4803 O O . ARG D 4 178 ? 162.580 167.362 249.658 1.00 47.40 178 ARG B O 1
ATOM 4811 N N . ILE D 4 179 ? 161.492 168.602 248.130 1.00 47.40 179 ILE B N 1
ATOM 4812 C CA . ILE D 4 179 ? 162.363 168.139 247.053 1.00 47.40 179 ILE B CA 1
ATOM 4813 C C . ILE D 4 179 ? 163.781 168.672 247.243 1.00 47.40 179 ILE B C 1
ATOM 4814 O O . ILE D 4 179 ? 164.763 167.952 247.022 1.00 47.40 179 ILE B O 1
ATOM 4819 N N . VAL D 4 180 ? 163.914 169.937 247.653 1.00 47.40 180 VAL B N 1
ATOM 4820 C CA . VAL D 4 180 ? 165.239 170.490 247.923 1.00 47.40 180 VAL B CA 1
ATOM 4821 C C . VAL D 4 180 ? 165.888 169.771 249.100 1.00 47.40 180 VAL B C 1
ATOM 4822 O O . VAL D 4 180 ? 167.103 169.546 249.117 1.00 47.40 180 VAL B O 1
ATOM 4826 N N . ASN D 4 181 ? 165.093 169.405 250.107 1.00 47.40 181 ASN B N 1
ATOM 4827 C CA . ASN D 4 181 ? 165.630 168.628 251.219 1.00 47.40 181 ASN B CA 1
ATOM 4828 C C . ASN D 4 181 ? 166.123 167.264 250.751 1.00 47.40 181 ASN B C 1
ATOM 4829 O O . ASN D 4 181 ? 167.174 166.788 251.195 1.00 47.40 181 ASN B O 1
ATOM 4834 N N . ASP D 4 182 ? 165.374 166.620 249.853 1.00 47.40 182 ASP B N 1
ATOM 4835 C CA . ASP D 4 182 ? 165.743 165.283 249.399 1.00 47.40 182 ASP B CA 1
ATOM 4836 C C . ASP D 4 182 ? 166.955 165.311 248.475 1.00 47.40 182 ASP B C 1
ATOM 4837 O O . ASP D 4 182 ? 167.746 164.361 248.456 1.00 47.40 182 ASP B O 1
ATOM 4842 N N . THR D 4 183 ? 167.121 166.383 247.697 1.00 47.40 183 THR B N 1
ATOM 4843 C CA . THR D 4 183 ? 168.197 166.402 246.710 1.00 47.40 183 THR B CA 1
ATOM 4844 C C . THR D 4 183 ? 169.583 166.483 247.338 1.00 47.40 183 THR B C 1
ATOM 4845 O O . THR D 4 183 ? 170.574 166.308 246.622 1.00 47.40 183 THR B O 1
ATOM 4849 N N . TYR D 4 184 ? 169.682 166.746 248.643 1.00 47.40 184 TYR B N 1
ATOM 4850 C CA . TYR D 4 184 ? 170.987 166.778 249.295 1.00 47.40 184 TYR B CA 1
ATOM 4851 C C . TYR D 4 184 ? 171.605 165.393 249.429 1.00 47.40 184 TYR B C 1
ATOM 4852 O O . TYR D 4 184 ? 172.806 165.291 249.703 1.00 47.40 184 TYR B O 1
ATOM 4861 N N . ARG D 4 185 ? 170.818 164.330 249.250 1.00 47.40 185 ARG B N 1
ATOM 4862 C CA . ARG D 4 185 ? 171.374 162.982 249.309 1.00 47.40 185 ARG B CA 1
ATOM 4863 C C . ARG D 4 185 ? 172.363 162.746 248.175 1.00 47.40 185 ARG B C 1
ATOM 4864 O O . ARG D 4 185 ? 173.380 162.068 248.359 1.00 47.40 185 ARG B O 1
ATOM 4872 N N . THR D 4 186 ? 172.080 163.293 246.996 1.00 47.40 186 THR B N 1
ATOM 4873 C CA . THR D 4 186 ? 172.985 163.184 245.864 1.00 47.40 186 THR B CA 1
ATOM 4874 C C . THR D 4 186 ? 174.131 164.185 246.004 1.00 47.40 186 THR B C 1
ATOM 4875 O O . THR D 4 186 ? 174.237 164.924 246.986 1.00 47.40 186 THR B O 1
ATOM 4879 N N . ASP D 4 187 ? 175.005 164.208 244.999 1.00 47.40 187 ASP B N 1
ATOM 4880 C CA . ASP D 4 187 ? 176.161 165.092 244.980 1.00 47.40 187 ASP B CA 1
ATOM 4881 C C . ASP D 4 187 ? 175.919 166.359 244.169 1.00 47.40 187 ASP B C 1
ATOM 4882 O O . ASP D 4 187 ? 176.878 167.075 243.857 1.00 47.40 187 ASP B O 1
ATOM 4887 N N . LEU D 4 188 ? 174.661 166.649 243.822 1.00 47.40 188 LEU B N 1
ATOM 4888 C CA . LEU D 4 188 ? 174.353 167.813 242.998 1.00 47.40 188 LEU B CA 1
ATOM 4889 C C . LEU D 4 188 ? 174.847 169.113 243.616 1.00 47.40 188 LEU B C 1
ATOM 4890 O O . LEU D 4 188 ? 175.215 170.034 242.878 1.00 47.40 188 LEU B O 1
ATOM 4895 N N . CYS D 4 189 ? 174.871 169.205 244.948 1.00 47.40 189 CYS B N 1
ATOM 4896 C CA . CYS D 4 189 ? 175.355 170.418 245.599 1.00 47.40 189 CYS B CA 1
ATOM 4897 C C . CYS D 4 189 ? 176.802 170.708 245.219 1.00 47.40 189 CYS B C 1
ATOM 4898 O O . CYS D 4 189 ? 177.210 171.873 245.140 1.00 47.40 189 CYS B O 1
ATOM 4901 N N . LEU D 4 190 ? 177.592 169.661 244.981 1.00 47.40 190 LEU B N 1
ATOM 4902 C CA . LEU D 4 190 ? 178.981 169.851 244.581 1.00 47.40 190 LEU B CA 1
ATOM 4903 C C . LEU D 4 190 ? 179.128 170.041 243.077 1.00 47.40 190 LEU B C 1
ATOM 4904 O O . LEU D 4 190 ? 180.214 170.399 242.608 1.00 47.40 190 LEU B O 1
ATOM 4909 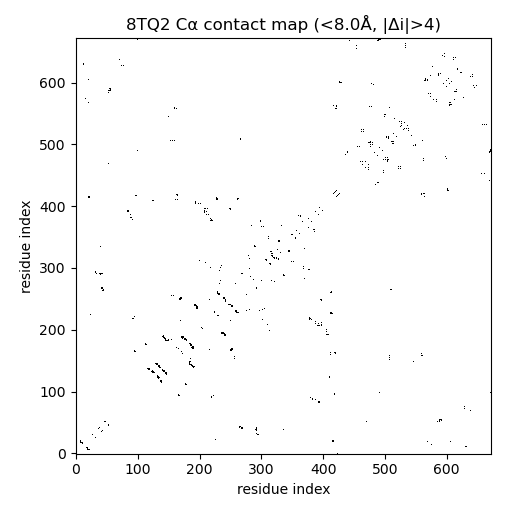N N . LEU D 4 191 ? 178.064 169.808 242.309 1.00 47.40 191 LEU B N 1
ATOM 4910 C CA . LEU D 4 191 ? 178.182 169.795 240.856 1.00 47.40 191 LEU B CA 1
ATOM 4911 C C . LEU D 4 191 ? 177.612 171.044 240.194 1.00 47.40 191 LEU B C 1
ATOM 4912 O O . LEU D 4 191 ? 178.210 171.563 239.245 1.00 47.40 191 LEU B O 1
ATOM 4917 N N . TYR D 4 192 ? 176.475 171.543 240.668 1.00 47.40 192 TYR B N 1
ATOM 4918 C CA . TYR D 4 192 ? 175.761 172.597 239.966 1.00 47.40 192 TYR B CA 1
ATOM 4919 C C . TYR D 4 192 ? 175.478 173.771 240.890 1.00 47.40 192 TYR B C 1
ATOM 4920 O O . TYR D 4 192 ? 175.408 173.604 242.112 1.00 47.40 192 TYR B O 1
ATOM 4929 N N . PRO D 4 193 ? 175.319 174.969 240.334 1.00 47.40 193 PRO B N 1
ATOM 4930 C CA . PRO D 4 193 ? 174.998 176.142 241.155 1.00 47.40 193 PRO B CA 1
ATOM 4931 C C . PRO D 4 193 ? 173.635 175.998 241.805 1.00 47.40 193 PRO B C 1
ATOM 4932 O O . PRO D 4 193 ? 172.773 175.261 241.303 1.00 47.40 193 PRO B O 1
ATOM 4936 N N . PRO D 4 194 ? 173.407 176.676 242.935 1.00 47.40 194 PRO B N 1
ATOM 4937 C CA . PRO D 4 194 ? 172.143 176.473 243.668 1.00 47.40 194 PRO B CA 1
ATOM 4938 C C . PRO D 4 194 ? 170.896 176.823 242.873 1.00 47.40 194 PRO B C 1
ATOM 4939 O O . PRO D 4 194 ? 169.861 176.166 243.043 1.00 47.40 194 PRO B O 1
ATOM 4943 N N . PHE D 4 195 ? 170.956 177.840 242.010 1.00 47.40 195 PHE B N 1
ATOM 4944 C CA . PHE D 4 195 ? 169.740 178.281 241.334 1.00 47.40 195 PHE B CA 1
ATOM 4945 C C . PHE D 4 195 ? 169.265 177.267 240.299 1.00 47.40 195 PHE B C 1
ATOM 4946 O O . PHE D 4 195 ? 168.057 177.134 240.082 1.00 47.40 195 PHE B O 1
ATOM 4954 N N . MET D 4 196 ? 170.185 176.537 239.662 1.00 47.40 196 MET B N 1
ATOM 4955 C CA . MET D 4 196 ? 169.769 175.466 238.759 1.00 47.40 196 MET B CA 1
ATOM 4956 C C . MET D 4 196 ? 169.027 174.370 239.512 1.00 47.40 196 MET B C 1
ATOM 4957 O O . MET D 4 196 ? 167.999 173.865 239.041 1.00 47.40 196 MET B O 1
ATOM 4962 N N . ILE D 4 197 ? 169.532 173.990 240.688 1.00 47.40 197 ILE B N 1
ATOM 4963 C CA . ILE D 4 197 ? 168.852 172.990 241.505 1.00 47.40 197 ILE B CA 1
ATOM 4964 C C . ILE D 4 197 ? 167.485 173.502 241.939 1.00 47.40 197 ILE B C 1
ATOM 4965 O O . ILE D 4 197 ? 166.500 172.754 241.950 1.00 47.40 197 ILE B O 1
ATOM 4970 N N . ALA D 4 198 ? 167.405 174.783 242.308 1.00 47.40 198 ALA B N 1
ATOM 4971 C CA . ALA D 4 198 ? 166.122 175.360 242.696 1.00 47.40 198 ALA B CA 1
ATOM 4972 C C . ALA D 4 198 ? 165.131 175.331 241.539 1.00 47.40 198 ALA B C 1
ATOM 4973 O O . ALA D 4 198 ? 163.954 175.004 241.729 1.00 47.40 198 ALA B O 1
ATOM 4975 N N . LEU D 4 199 ? 165.591 175.668 240.332 1.00 47.40 199 LEU B N 1
ATOM 4976 C CA . LEU D 4 199 ? 164.718 175.629 239.163 1.00 47.40 199 LEU B CA 1
ATOM 4977 C C . LEU D 4 199 ? 164.235 174.213 238.880 1.00 47.40 199 LEU B C 1
ATOM 4978 O O . LEU D 4 199 ? 163.055 174.001 238.575 1.00 47.40 199 LEU B O 1
ATOM 4983 N N . ALA D 4 200 ? 165.133 173.230 238.971 1.00 47.40 200 ALA B N 1
ATOM 4984 C CA . ALA D 4 200 ? 164.734 171.845 238.734 1.00 47.40 200 ALA B CA 1
ATOM 4985 C C . ALA D 4 200 ? 163.718 171.377 239.770 1.00 47.40 200 ALA B C 1
ATOM 4986 O O . ALA D 4 200 ? 162.734 170.706 239.430 1.00 47.40 200 ALA B O 1
ATOM 4988 N N . CYS D 4 201 ? 163.942 171.719 241.041 1.00 47.40 201 CYS B N 1
ATOM 4989 C CA . CYS D 4 201 ? 163.001 171.340 242.088 1.00 47.40 201 CYS B CA 1
ATOM 4990 C C . CYS D 4 201 ? 161.645 172.001 241.874 1.00 47.40 201 CYS B C 1
ATOM 4991 O O . CYS D 4 201 ? 160.599 171.367 242.061 1.00 47.40 201 CYS B O 1
ATOM 4994 N N . LEU D 4 202 ? 161.643 173.277 241.480 1.00 47.40 202 LEU B N 1
ATOM 4995 C CA . LEU D 4 202 ? 160.388 173.966 241.200 1.00 47.40 202 LEU B CA 1
ATOM 4996 C C . LEU D 4 202 ? 159.656 173.322 240.031 1.00 47.40 202 LEU B C 1
ATOM 4997 O O . LEU D 4 202 ? 158.428 173.179 240.060 1.00 47.40 202 LEU B O 1
ATOM 5002 N N . HIS D 4 203 ? 160.394 172.935 238.987 1.00 47.40 203 HIS B N 1
ATOM 5003 C CA . HIS D 4 203 ? 159.769 172.271 237.849 1.00 47.40 203 HIS B CA 1
ATOM 5004 C C . HIS D 4 203 ? 159.150 170.942 238.260 1.00 47.40 203 HIS B C 1
ATOM 5005 O O . HIS D 4 203 ? 158.026 170.621 237.857 1.00 47.40 203 HIS B O 1
ATOM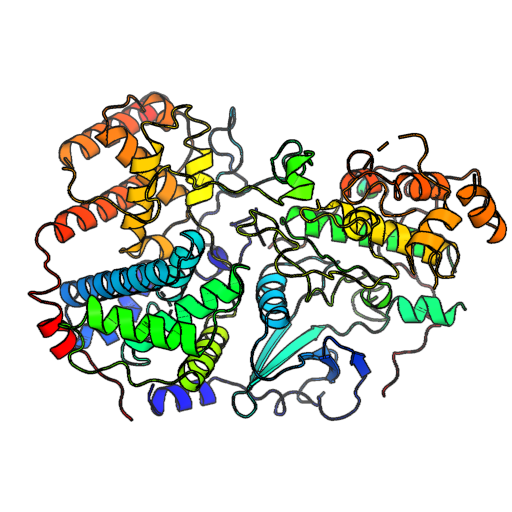 5012 N N . VAL D 4 204 ? 159.865 170.157 239.070 1.00 47.40 204 VAL B N 1
ATOM 5013 C CA . VAL D 4 204 ? 159.307 168.892 239.543 1.00 47.40 204 VAL B CA 1
ATOM 5014 C C . VAL D 4 204 ? 158.046 169.142 240.360 1.00 47.40 204 VAL B C 1
ATOM 5015 O O . VAL D 4 204 ? 157.023 168.469 240.174 1.00 47.40 204 VAL B O 1
ATOM 5019 N N . ALA D 4 205 ? 158.094 170.124 241.262 1.00 47.40 205 ALA B N 1
ATOM 5020 C CA . ALA D 4 205 ? 156.946 170.402 242.119 1.00 47.40 205 ALA B CA 1
ATOM 5021 C C . ALA D 4 205 ? 155.735 170.839 241.306 1.00 47.40 205 ALA B C 1
ATOM 5022 O O . ALA D 4 205 ? 154.608 170.410 241.580 1.00 47.40 205 ALA B O 1
ATOM 5024 N N . CYS D 4 206 ? 155.942 171.695 240.302 1.00 47.40 206 CYS B N 1
ATOM 5025 C CA . CYS D 4 206 ? 154.811 172.169 239.510 1.00 47.40 206 CYS B CA 1
ATOM 5026 C C . CYS D 4 206 ? 154.273 171.082 238.588 1.00 47.40 206 CYS B C 1
ATOM 5027 O O . CYS D 4 206 ? 153.064 171.033 238.336 1.00 47.40 206 CYS B O 1
ATOM 5030 N N . VAL D 4 207 ? 155.142 170.208 238.074 1.00 47.40 207 VAL B N 1
ATOM 5031 C CA . VAL D 4 207 ? 154.673 169.119 237.223 1.00 47.40 207 VAL B CA 1
ATOM 5032 C C . VAL D 4 207 ? 153.873 168.109 238.037 1.00 47.40 207 VAL B C 1
ATOM 5033 O O . VAL D 4 207 ? 152.853 167.587 237.572 1.00 47.40 207 VAL B O 1
ATOM 5037 N N . VAL D 4 208 ? 154.314 167.825 239.266 1.00 47.40 208 VAL B N 1
ATOM 5038 C CA . VAL D 4 208 ? 153.639 166.819 240.085 1.00 47.40 208 VAL B CA 1
ATOM 5039 C C . VAL D 4 208 ? 152.208 167.242 240.397 1.00 47.40 208 VAL B C 1
ATOM 5040 O O . VAL D 4 208 ? 151.275 166.433 240.320 1.00 47.40 208 VAL B O 1
ATOM 5044 N N . GLN D 4 209 ? 152.006 168.512 240.740 1.00 47.40 209 GLN B N 1
ATOM 5045 C CA . GLN D 4 209 ? 150.704 169.001 241.174 1.00 47.40 209 GLN B CA 1
ATOM 5046 C C . GLN D 4 209 ? 149.841 169.519 240.029 1.00 47.40 209 GLN B C 1
ATOM 5047 O O . GLN D 4 209 ? 148.808 170.145 240.287 1.00 47.40 209 GLN B O 1
ATOM 5053 N N . GLN D 4 210 ? 150.240 169.274 238.780 1.00 47.40 210 GLN B N 1
ATOM 5054 C CA . GLN D 4 210 ? 149.445 169.613 237.598 1.00 47.40 210 GLN B CA 1
ATOM 5055 C C . GLN D 4 210 ? 149.147 171.114 237.532 1.00 47.40 210 GLN B C 1
ATOM 5056 O O . GLN D 4 210 ? 147.997 171.553 237.597 1.00 47.40 210 GLN B O 1
ATOM 5062 N N . LYS D 4 211 ? 150.212 171.899 237.402 1.00 47.40 211 LYS B N 1
ATOM 5063 C CA . LYS D 4 211 ? 150.109 173.339 237.209 1.00 47.40 211 LYS B CA 1
ATOM 5064 C C . LYS D 4 211 ? 150.734 173.709 235.872 1.00 47.40 211 LYS B C 1
ATOM 5065 O O . LYS D 4 211 ? 151.837 173.254 235.552 1.00 47.40 211 LYS B O 1
ATOM 5071 N N . ASP D 4 212 ? 150.030 174.529 235.097 1.00 47.97 212 ASP B N 1
ATOM 5072 C CA . ASP D 4 212 ? 150.528 174.984 233.801 1.00 47.97 212 ASP B CA 1
ATOM 5073 C C . ASP D 4 212 ? 151.655 175.982 234.034 1.00 47.97 212 ASP B C 1
ATOM 5074 O O . ASP D 4 212 ? 151.414 177.162 234.293 1.00 47.97 212 ASP B O 1
ATOM 5079 N N . ALA D 4 213 ? 152.896 175.507 233.942 1.00 47.40 213 ALA B N 1
ATOM 5080 C CA . ALA D 4 213 ? 154.073 176.343 234.133 1.00 47.40 213 ALA B CA 1
ATOM 5081 C C . ALA D 4 213 ? 154.892 176.498 232.860 1.00 47.40 213 ALA B C 1
ATOM 5082 O O . ALA D 4 213 ? 156.027 176.985 232.920 1.00 47.40 213 ALA B O 1
ATOM 5084 N N . ARG D 4 214 ? 154.350 176.090 231.710 1.00 47.40 214 ARG B N 1
ATOM 5085 C CA . ARG D 4 214 ? 155.097 176.194 230.460 1.00 47.40 214 ARG B CA 1
ATOM 5086 C C . ARG D 4 214 ? 155.402 177.647 230.118 1.00 47.40 214 ARG B C 1
ATOM 5087 O O . ARG D 4 214 ? 156.521 177.975 229.703 1.00 47.40 214 ARG B O 1
ATOM 5095 N N . GLN D 4 215 ? 154.420 178.534 230.294 1.00 47.40 215 GLN B N 1
ATOM 5096 C CA . GLN D 4 215 ? 154.624 179.940 229.965 1.00 47.40 215 GLN B CA 1
ATOM 5097 C C . GLN D 4 215 ? 155.660 180.587 230.873 1.00 47.40 215 GLN B C 1
ATOM 5098 O O . GLN D 4 215 ? 156.393 181.482 230.437 1.00 47.40 215 GLN B O 1
ATOM 5104 N N . TRP D 4 216 ? 155.742 180.151 232.131 1.00 47.40 216 TRP B N 1
ATOM 5105 C CA . TRP D 4 216 ? 156.732 180.716 233.040 1.00 47.40 216 TRP B CA 1
ATOM 5106 C C . TRP D 4 216 ? 158.142 180.297 232.644 1.00 47.40 216 TRP B C 1
ATOM 5107 O O . TRP D 4 216 ? 159.049 181.133 232.560 1.00 47.40 216 TRP B O 1
ATOM 5118 N N . PHE D 4 217 ? 158.346 179.002 232.398 1.00 47.40 217 PHE B N 1
ATOM 5119 C CA . PHE D 4 217 ? 159.670 178.513 232.037 1.00 47.40 217 PHE B CA 1
ATOM 5120 C C . PHE D 4 217 ? 160.087 178.935 230.635 1.00 47.40 217 PHE B C 1
ATOM 5121 O O . PHE D 4 217 ? 161.285 178.936 230.335 1.00 47.40 217 PHE B O 1
ATOM 5129 N N . ALA D 4 218 ? 159.132 179.284 229.770 1.00 47.40 218 ALA B N 1
ATOM 5130 C CA . ALA D 4 218 ? 159.477 179.656 228.402 1.00 47.40 218 ALA B CA 1
ATOM 5131 C C . ALA D 4 218 ? 160.307 180.933 228.356 1.00 47.40 218 ALA B C 1
ATOM 5132 O O . ALA D 4 218 ? 161.286 181.019 227.607 1.00 47.40 218 ALA B O 1
ATOM 5134 N N . GLU D 4 219 ? 159.932 181.936 229.151 1.00 47.40 219 GLU B N 1
ATOM 5135 C CA . GLU D 4 219 ? 160.535 183.258 229.018 1.00 47.40 219 GLU B CA 1
ATOM 5136 C C . GLU D 4 219 ? 161.931 183.338 229.624 1.00 47.40 219 GLU B C 1
ATOM 5137 O O . GLU D 4 219 ? 162.775 184.085 229.116 1.00 47.40 219 GLU B O 1
ATOM 5143 N N . LEU D 4 220 ? 162.193 182.596 230.699 1.00 47.40 220 LEU B N 1
ATOM 5144 C CA . LEU D 4 220 ? 163.483 182.689 231.371 1.00 47.40 220 LEU B CA 1
ATOM 5145 C C . LEU D 4 220 ? 164.608 182.198 230.465 1.00 47.40 220 LEU B C 1
ATOM 5146 O O . LEU D 4 220 ? 164.444 181.244 229.700 1.00 47.40 220 LEU B O 1
ATOM 5151 N N . SER D 4 221 ? 165.755 182.867 230.554 1.00 47.40 221 SER B N 1
ATOM 5152 C CA . SER D 4 221 ? 166.907 182.596 229.697 1.00 47.40 221 SER B CA 1
ATOM 5153 C C . SER D 4 221 ? 168.003 181.945 230.535 1.00 47.40 221 SER B C 1
ATOM 5154 O O . SER D 4 221 ? 168.679 182.616 231.320 1.00 47.40 221 SER B O 1
ATOM 5157 N N . VAL D 4 222 ? 168.179 180.636 230.357 1.00 47.40 222 VAL B N 1
ATOM 5158 C CA . VAL D 4 222 ? 169.229 179.887 231.037 1.00 47.40 222 VAL B CA 1
ATOM 5159 C C . VAL D 4 222 ? 169.414 178.590 230.266 1.00 47.40 222 VAL B C 1
ATOM 5160 O O . VAL D 4 222 ? 168.533 178.170 229.514 1.00 47.40 222 VAL B O 1
ATOM 5164 N N . ASP D 4 223 ? 170.578 177.962 230.431 1.00 47.40 223 ASP B N 1
ATOM 5165 C CA . ASP D 4 223 ? 170.841 176.690 229.770 1.00 47.40 223 ASP B CA 1
ATOM 5166 C C . ASP D 4 223 ? 169.772 175.673 230.148 1.00 47.40 223 ASP B C 1
ATOM 5167 O O . ASP D 4 223 ? 169.538 175.407 231.330 1.00 47.40 223 ASP B O 1
ATOM 5172 N N . MET D 4 224 ? 169.121 175.105 229.135 1.00 47.40 224 MET B N 1
ATOM 5173 C CA . MET D 4 224 ? 167.991 174.212 229.337 1.00 47.40 224 MET B CA 1
ATOM 5174 C C . MET D 4 224 ? 168.378 172.743 229.235 1.00 47.40 224 MET B C 1
ATOM 5175 O O . MET D 4 224 ? 167.498 171.877 229.265 1.00 47.40 224 MET B O 1
ATOM 5180 N N . GLU D 4 225 ? 169.669 172.443 229.114 1.00 47.40 225 GLU B N 1
ATOM 5181 C CA . GLU D 4 225 ? 170.148 171.068 229.047 1.00 47.40 225 GLU B CA 1
ATOM 5182 C C . GLU D 4 225 ? 170.614 170.539 230.396 1.00 47.40 225 GLU B C 1
ATOM 5183 O O . GLU D 4 225 ? 170.366 169.373 230.716 1.00 47.40 225 GLU B O 1
ATOM 5189 N N . LYS D 4 226 ? 171.285 171.372 231.195 1.00 47.40 226 LYS B N 1
ATOM 5190 C CA . LYS D 4 226 ? 171.729 170.939 232.515 1.00 47.40 226 LYS B CA 1
ATOM 5191 C C . LYS D 4 226 ? 170.552 170.679 233.446 1.00 47.40 226 LYS B C 1
ATOM 5192 O O . LYS D 4 226 ? 170.622 169.787 234.302 1.00 47.40 226 LYS B O 1
ATOM 5198 N N . ILE D 4 227 ? 169.469 171.445 233.297 1.00 47.40 227 ILE B N 1
ATOM 5199 C CA . ILE D 4 227 ? 168.281 171.221 234.115 1.00 47.40 227 ILE B CA 1
ATOM 5200 C C . ILE D 4 227 ? 167.723 169.827 233.863 1.00 47.40 227 ILE B C 1
ATOM 5201 O O . ILE D 4 227 ? 167.249 169.156 234.787 1.00 47.40 227 ILE B O 1
ATOM 5206 N N . LEU D 4 228 ? 167.776 169.368 232.611 1.00 47.40 228 LEU B N 1
ATOM 5207 C CA . LEU D 4 228 ? 167.338 168.011 232.303 1.00 47.40 228 LEU B CA 1
ATOM 5208 C C . LEU D 4 228 ? 168.207 166.983 233.019 1.00 47.40 228 LEU B C 1
ATOM 5209 O O . LEU D 4 228 ? 167.702 165.971 233.520 1.00 47.40 228 LEU B O 1
ATOM 5214 N N . GLU D 4 229 ? 169.518 167.229 233.084 1.00 47.40 229 GLU B N 1
ATOM 5215 C CA . GLU D 4 229 ? 170.405 166.329 233.816 1.00 47.40 229 GLU B CA 1
ATOM 5216 C C . GLU D 4 229 ? 170.064 166.302 235.300 1.00 47.40 229 GLU B C 1
ATOM 5217 O O . GLU D 4 229 ? 170.083 165.238 235.930 1.00 47.40 229 GLU B O 1
ATOM 5223 N N . ILE D 4 230 ? 169.758 167.465 235.879 1.00 47.40 230 ILE B N 1
ATOM 5224 C CA . ILE D 4 230 ? 169.390 167.509 237.293 1.00 47.40 230 ILE B CA 1
ATOM 5225 C C . ILE D 4 230 ? 168.089 166.750 237.529 1.00 47.40 230 ILE B C 1
ATOM 5226 O O . ILE D 4 230 ? 167.944 166.026 238.524 1.00 47.40 230 ILE B O 1
ATOM 5231 N N . ILE D 4 231 ? 167.123 166.905 236.620 1.00 47.40 231 ILE B N 1
ATOM 5232 C CA . ILE D 4 231 ? 165.873 166.155 236.725 1.00 47.40 231 ILE B CA 1
ATOM 5233 C C . ILE D 4 231 ? 166.146 164.658 236.658 1.00 47.40 231 ILE B C 1
ATOM 5234 O O . ILE D 4 231 ? 165.559 163.870 237.409 1.00 47.40 231 ILE B O 1
ATOM 5239 N N . ARG D 4 232 ? 167.032 164.243 235.750 1.00 47.40 232 ARG B N 1
ATOM 5240 C CA . ARG D 4 232 ? 167.375 162.829 235.637 1.00 47.40 232 ARG B CA 1
ATOM 5241 C C . ARG D 4 232 ? 168.013 162.310 236.920 1.00 47.40 232 ARG B C 1
ATOM 5242 O O . ARG D 4 232 ? 167.702 161.202 237.372 1.00 47.40 232 ARG B O 1
ATOM 5250 N N . VAL D 4 233 ? 168.914 163.095 237.515 1.00 47.40 233 VAL B N 1
ATOM 5251 C CA . VAL D 4 233 ? 169.561 162.677 238.757 1.00 47.40 233 VAL B CA 1
ATOM 5252 C C . VAL D 4 233 ? 168.533 162.534 239.874 1.00 47.40 233 VAL B C 1
ATOM 5253 O O . VAL D 4 233 ? 168.558 161.562 240.641 1.00 47.40 233 VAL B O 1
ATOM 5257 N N . ILE D 4 234 ? 167.617 163.498 239.986 1.00 47.40 234 ILE B N 1
ATOM 5258 C CA . ILE D 4 234 ? 166.593 163.434 241.027 1.00 47.40 234 ILE B CA 1
ATOM 5259 C C . ILE D 4 234 ? 165.689 162.224 240.818 1.00 47.40 234 ILE B C 1
ATOM 5260 O O . ILE D 4 234 ? 165.324 161.526 241.775 1.00 47.40 234 ILE B O 1
ATOM 5265 N N . LEU D 4 235 ? 165.304 161.962 239.567 1.00 47.40 235 LEU B N 1
ATOM 5266 C CA . LEU D 4 235 ? 164.460 160.808 239.276 1.00 47.40 235 LEU B CA 1
ATOM 5267 C C . LEU D 4 235 ? 165.176 159.505 239.607 1.00 47.40 235 LEU B C 1
ATOM 5268 O O . LEU D 4 235 ? 164.562 158.568 240.127 1.00 47.40 235 LEU B O 1
ATOM 5273 N N . LYS D 4 236 ? 166.474 159.423 239.301 1.00 47.40 236 LYS B N 1
ATOM 5274 C CA . LYS D 4 236 ? 167.247 158.239 239.663 1.00 47.40 236 LYS B CA 1
ATOM 5275 C C . LYS D 4 236 ? 167.303 158.064 241.176 1.00 47.40 236 LYS B C 1
ATOM 5276 O O . LYS D 4 236 ? 167.160 156.945 241.683 1.00 47.40 236 LYS B O 1
ATOM 5282 N N . LEU D 4 237 ? 167.501 159.163 241.910 1.00 47.40 237 LEU B N 1
ATOM 5283 C CA . LEU D 4 237 ? 167.437 159.118 243.370 1.00 47.40 237 LEU B CA 1
ATOM 5284 C C . LEU D 4 237 ? 166.118 158.529 243.850 1.00 47.40 237 LEU B C 1
ATOM 5285 O O . LEU D 4 237 ? 166.094 157.596 244.662 1.00 47.40 237 LEU B O 1
ATOM 5290 N N . TYR D 4 238 ? 165.006 159.063 243.344 1.00 47.40 238 TYR B N 1
ATOM 5291 C CA . TYR D 4 238 ? 163.697 158.654 243.843 1.00 47.40 238 TYR B CA 1
ATOM 5292 C C . TYR D 4 238 ? 163.371 157.219 243.444 1.00 47.40 238 TYR B C 1
ATOM 5293 O O . TYR D 4 238 ? 162.691 156.500 244.185 1.00 47.40 238 TYR B O 1
ATOM 5302 N N . GLU D 4 239 ? 163.841 156.786 242.272 1.00 47.40 239 GLU B N 1
ATOM 5303 C CA . GLU D 4 239 ? 163.582 155.419 241.836 1.00 47.40 239 GLU B CA 1
ATOM 5304 C C . GLU D 4 239 ? 164.417 154.420 242.625 1.00 47.40 239 GLU B C 1
ATOM 5305 O O . GLU D 4 239 ? 163.922 153.350 242.999 1.00 47.40 239 GLU B O 1
ATOM 5311 N N . GLN D 4 240 ? 165.685 154.746 242.891 1.00 49.24 240 GLN B N 1
ATOM 5312 C CA . GLN D 4 240 ? 166.540 153.825 243.630 1.00 49.24 240 GLN B CA 1
ATOM 5313 C C . GLN D 4 240 ? 166.194 153.788 245.113 1.00 49.24 240 GLN B C 1
ATOM 5314 O O . GLN D 4 240 ? 166.439 152.772 245.774 1.00 49.24 240 GLN B O 1
ATOM 5320 N N . TRP D 4 241 ? 165.636 154.873 245.655 1.00 50.10 241 TRP B N 1
ATOM 5321 C CA . TRP D 4 241 ? 165.210 154.862 247.049 1.00 50.10 241 TRP B CA 1
ATOM 5322 C C . TRP D 4 241 ? 163.965 154.009 247.268 1.00 50.10 241 TRP B C 1
ATOM 5323 O O . TRP D 4 241 ? 163.616 153.728 248.419 1.00 50.10 241 TRP B O 1
ATOM 5334 N N . LYS D 4 242 ? 163.289 153.595 246.193 1.00 57.68 242 LYS B N 1
ATOM 5335 C CA . LYS D 4 242 ? 162.030 152.870 246.336 1.00 57.68 242 LYS B CA 1
ATOM 5336 C C . LYS D 4 242 ? 162.220 151.510 246.997 1.00 57.68 242 LYS B C 1
ATOM 5337 O O . LYS D 4 242 ? 161.394 151.103 247.822 1.00 57.68 242 LYS B O 1
ATOM 5343 N N . ASN D 4 243 ? 163.292 150.799 246.659 1.00 59.88 243 ASN B N 1
ATOM 5344 C CA . ASN D 4 243 ? 163.512 149.432 247.118 1.00 59.88 243 ASN B CA 1
ATOM 5345 C C . ASN D 4 243 ? 164.782 149.329 247.954 1.00 59.88 243 ASN B C 1
ATOM 5346 O O . ASN D 4 243 ? 165.588 148.411 247.787 1.00 59.88 243 ASN B O 1
ATOM 5351 N N . PHE D 4 244 ? 164.972 150.277 248.868 1.00 56.61 244 PHE B N 1
ATOM 5352 C CA . PHE D 4 244 ? 166.148 150.320 249.729 1.00 56.61 244 PHE B CA 1
ATOM 5353 C C . PHE D 4 244 ? 165.697 150.386 251.180 1.00 56.61 244 PHE B C 1
ATOM 5354 O O . PHE D 4 244 ? 164.928 151.278 251.552 1.00 56.61 244 PHE B O 1
ATOM 5362 N N . ASP D 4 245 ? 166.176 149.448 251.993 1.00 60.62 245 ASP B N 1
ATOM 5363 C CA . ASP D 4 245 ? 165.820 149.362 253.403 1.00 60.62 245 ASP B CA 1
ATOM 5364 C C . ASP D 4 245 ? 167.066 149.543 254.258 1.00 60.62 245 ASP B C 1
ATOM 5365 O O . ASP D 4 245 ? 168.072 148.856 254.051 1.00 60.62 245 ASP B O 1
ATOM 5370 N N . GLU D 4 246 ? 166.994 150.470 255.216 1.00 57.38 246 GLU B N 1
ATOM 5371 C CA . GLU D 4 246 ? 168.126 150.721 256.102 1.00 57.38 246 GLU B CA 1
ATOM 5372 C C . GLU D 4 246 ? 168.422 149.508 256.977 1.00 57.38 246 GLU B C 1
ATOM 5373 O O . GLU D 4 246 ? 169.555 149.013 257.017 1.00 57.38 246 GLU B O 1
ATOM 5379 N N . ARG D 4 247 ? 167.400 149.001 257.671 1.00 61.52 247 ARG B N 1
ATOM 5380 C CA . ARG D 4 247 ? 167.614 147.970 258.683 1.00 61.52 247 ARG B CA 1
ATOM 5381 C C . ARG D 4 247 ? 168.126 146.669 258.080 1.00 61.52 247 ARG B C 1
ATOM 5382 O O . ARG D 4 247 ? 168.929 145.971 258.710 1.00 61.52 247 ARG B O 1
ATOM 5390 N N . LYS D 4 248 ? 167.679 146.325 256.873 1.00 64.30 248 LYS B N 1
ATOM 5391 C CA . LYS D 4 248 ? 168.042 145.041 256.286 1.00 64.30 248 LYS B CA 1
ATOM 5392 C C . LYS D 4 248 ? 169.481 145.008 255.786 1.00 64.30 248 LYS B C 1
ATOM 5393 O O . LYS D 4 248 ? 170.082 143.930 255.729 1.00 64.30 248 LYS B O 1
ATOM 5399 N N . GLU D 4 249 ? 170.051 146.155 255.425 1.00 64.14 249 GLU B N 1
ATOM 5400 C CA . GLU D 4 249 ? 171.321 146.169 254.707 1.00 64.14 249 GLU B CA 1
ATOM 5401 C C . GLU D 4 249 ? 172.440 146.917 255.416 1.00 64.14 249 GLU B C 1
ATOM 5402 O O . GLU D 4 249 ? 173.590 146.463 255.371 1.00 64.14 249 GLU B O 1
ATOM 5408 N N . MET D 4 250 ? 172.148 148.046 256.072 1.00 61.39 250 MET B N 1
ATOM 5409 C CA . MET D 4 250 ? 173.225 148.866 256.622 1.00 61.39 250 MET B CA 1
ATOM 5410 C C . MET D 4 250 ? 174.120 148.082 257.571 1.00 61.39 250 MET B C 1
ATOM 5411 O O . MET D 4 250 ? 175.322 148.352 257.646 1.00 61.39 250 MET B O 1
ATOM 5416 N N . ALA D 4 251 ? 173.570 147.095 258.280 1.00 64.75 251 ALA B N 1
ATOM 5417 C CA . ALA D 4 251 ? 174.414 146.234 259.102 1.00 64.75 251 ALA B CA 1
ATOM 5418 C C . ALA D 4 251 ? 175.459 145.525 258.249 1.00 64.75 251 ALA B C 1
ATOM 5419 O O . ALA D 4 251 ? 176.643 145.478 258.603 1.00 64.75 251 ALA B O 1
ATOM 5421 N N . THR D 4 252 ? 175.039 144.988 257.100 1.00 64.90 252 THR B N 1
ATOM 5422 C CA . THR D 4 252 ? 175.970 144.285 256.223 1.00 64.90 252 THR B CA 1
ATOM 5423 C C . THR D 4 252 ? 176.992 145.235 255.607 1.00 64.90 252 THR B C 1
ATOM 5424 O O . THR D 4 252 ? 178.184 144.913 255.546 1.00 64.90 252 THR B O 1
ATOM 5428 N N . ILE D 4 253 ? 176.546 146.401 255.129 1.00 65.18 253 ILE B N 1
ATOM 5429 C CA . ILE D 4 253 ? 177.497 147.345 254.530 1.00 65.18 253 ILE B CA 1
ATOM 5430 C C . ILE D 4 253 ? 178.514 147.835 255.558 1.00 65.18 253 ILE B C 1
ATOM 5431 O O . ILE D 4 253 ? 179.722 147.850 255.288 1.00 65.18 253 ILE B O 1
ATOM 5436 N N . LEU D 4 254 ? 178.061 148.238 256.748 1.00 65.44 254 LEU B N 1
ATOM 5437 C CA . LEU D 4 254 ? 179.014 148.664 257.768 1.00 65.44 254 LEU B CA 1
ATOM 5438 C C . LEU D 4 254 ? 179.820 147.501 258.333 1.00 65.44 254 LEU B C 1
ATOM 5439 O O . LEU D 4 254 ? 180.833 147.736 259.000 1.00 65.44 254 LEU B O 1
ATOM 5444 N N . SER D 4 255 ? 179.398 146.258 258.092 1.00 70.91 255 SER B N 1
ATOM 5445 C CA . SER D 4 255 ? 180.274 145.127 258.379 1.00 70.91 255 SER B CA 1
ATOM 5446 C C . SER D 4 255 ? 181.464 145.107 257.426 1.00 70.91 255 SER B C 1
ATOM 5447 O O . SER D 4 255 ? 182.566 144.695 257.805 1.00 70.91 255 SER B O 1
ATOM 5450 N N . LYS D 4 256 ? 181.257 145.550 256.187 1.00 67.56 256 LYS B N 1
ATOM 5451 C CA . LYS D 4 256 ? 182.314 145.669 255.191 1.00 67.56 256 LYS B CA 1
ATOM 5452 C C . LYS D 4 256 ? 183.045 147.002 255.269 1.00 67.56 256 LYS B C 1
ATOM 5453 O O . LYS D 4 256 ? 183.876 147.291 254.400 1.00 67.56 256 LYS B O 1
ATOM 5459 N N . MET D 4 257 ? 182.747 147.812 256.275 1.00 68.96 257 MET B N 1
ATOM 5460 C CA . MET D 4 257 ? 183.319 149.149 256.366 1.00 68.96 257 MET B CA 1
ATOM 5461 C C . MET D 4 257 ? 184.825 149.072 256.594 1.00 68.96 257 MET B C 1
ATOM 5462 O O . MET D 4 257 ? 185.276 148.319 257.465 1.00 68.96 257 MET B O 1
ATOM 5467 N N . PRO D 4 258 ? 185.631 149.819 255.837 1.00 65.24 258 PRO B N 1
ATOM 5468 C CA . PRO D 4 258 ? 187.074 149.885 256.108 1.00 65.24 258 PRO B CA 1
ATOM 5469 C C . PRO D 4 258 ? 187.362 150.811 257.280 1.00 65.24 258 PRO B C 1
ATOM 5470 O O . PRO D 4 258 ? 187.258 152.036 257.167 1.00 65.24 258 PRO B O 1
ATOM 5474 N N . LYS D 4 259 ? 187.735 150.216 258.427 1.00 71.01 259 LYS B N 1
ATOM 5475 C CA . LYS D 4 259 ? 187.968 151.025 259.613 1.00 71.01 259 LYS B CA 1
ATOM 5476 C C . LYS D 4 259 ? 189.413 151.513 259.663 1.00 71.01 259 LYS B C 1
ATOM 5477 O O . LYS D 4 259 ? 190.324 150.829 259.184 1.00 71.01 259 LYS B O 1
ATOM 5483 N N . PRO D 4 260 ? 189.647 152.692 260.234 1.00 72.20 260 PRO B N 1
ATOM 5484 C CA . PRO D 4 260 ? 191.018 153.198 260.347 1.00 72.20 260 PRO B CA 1
ATOM 5485 C C . PRO D 4 260 ? 191.827 152.402 261.360 1.00 72.20 260 PRO B C 1
ATOM 5486 O O . PRO D 4 260 ? 191.296 151.802 262.297 1.00 72.20 260 PRO B O 1
ATOM 5490 N N . LYS D 4 261 ? 193.150 152.407 261.153 1.00 83.79 261 LYS B N 1
ATOM 5491 C CA . LYS D 4 261 ? 194.089 151.729 262.032 1.00 83.79 261 LYS B CA 1
ATOM 5492 C C . LYS D 4 261 ? 194.437 152.610 263.229 1.00 83.79 261 LYS B C 1
ATOM 5493 O O . LYS D 4 261 ? 194.407 153.841 263.132 1.00 83.79 261 LYS B O 1
ATOM 5499 N N . PRO D 4 262 ? 194.769 152.007 264.381 1.00 82.50 262 PRO B N 1
ATOM 5500 C CA . PRO D 4 262 ? 195.136 152.788 265.567 1.00 82.50 262 PRO B CA 1
ATOM 5501 C C . PRO D 4 262 ? 196.502 153.454 265.430 1.00 82.50 262 PRO B C 1
ATOM 5502 O O . PRO D 4 262 ? 197.255 153.091 264.526 1.00 82.50 262 PRO B O 1
#

B-factor: mean 60.85, std 18.01, range [23.74, 126.19]

Radius of gyration: 27.66 Å; Cα contacts (8 Å, |Δi|>4): 921; chains: 4; bounding box: 64×83×65 Å

InterPro domains:
  IPR000719 Protein kinase domain [PF00069] (26-335)
  IPR000719 Protein kinase domain [PS50011] (21-335)
  IPR000719 Protein kinase domain [SM00220] (21-335)
  IPR008271 Serine/threonine-protein kinase, active site [PS00108] (147-159)
  IPR011009 Protein kinase-like domain superfamily [SSF56112] (25-341)
  IPR017441 Protein kinase, ATP binding site [PS00107] (27-52)
  IPR050108 Cyclin-dependent kinase [PTHR24056] (23-341)

Nearest PDB structures (foldseek):
  8tq2-assembly1_D  TM=1.067E+00  e=7.363E-01  Homo sapiens
  8tq2-assembly1_B  TM=1.004E+00  e=1.255E-36  Homo sapiens
  4f6u-assembly1_B  TM=9.877E-01  e=6.123E-33  Homo sapiens
  1zp2-assembly1_A  TM=8.761E-01  e=8.917E-09  Schizosaccharomyces pombe
  5acb-assembly2_A  TM=8.400E-01  e=4.479E-09  Homo sapiens

Solvent-accessible surface area: 31501 Å² total; per-residue (Å²): 81,205,72,65,104,45,25,43,167,129,40,6,27,179,126,174,39,33,48,6,1,26,15,98,58,75,116,184,28,148,33,40,63,47,65,68,103,11,8,132,135,0,34,80,62,130,62,35,7,108,67,86,12,28,24,34,34,82,139,64,99,41,83,68,68,105,4,66,65,52,10,58,49,8,59,61,34,36,140,172,76,144,98,129,43,166,118,122,0,27,120,33,64,139,22,70,71,167,56,2,161,56,20,85,89,138,18,47,89,148,72,69,101,8,65,94,47,4,84,56,127,50,48,52,7,14,149,26,125,78,0,39,27,26,46,0,84,161,138,100,75,12,0,11,22,16,79,51,103,5,14,50,50,45,0,2,22,3,3,3,8,6,69,15,5,115,6,44,7,1,5,34,36,118,107,33,12,17,16,48,104,62,53,49,1,14,0,6,18,40,46,4,29,10,12,0,112,67,10,12,112,99,63,141,75,80,130,18,14,3,7,0,8,4,25,11,2,1,11,0,2,39,26,3,9,43,11,24,2,4,1,5,12,2,65,9,40,7,0,27,4,16,22,165,43,153,55,75,0,62,1,15,1,6,37,3,15,80,1,10,27,13,40,61,5,40,62,27,6,22,82,67,21,112,89,7,17,51,80,63,21,47,2,6,14,16,30,43,39,13,86,4,7,11,38,13,8,3,7,2,5,2,0,3,3,6,2,8,9,17,15,30,89,23,9,11,80,81,153,79,2,25,72,74,3,53,92,3,39,24,140,59,106,192,108,26,73,148,94,97,64,212,148,45,20,86,123,33,1,83,128,49,187,26,145,52,128,39,84,14,11,101,1,1,90,93,2,11,26,62,50,32,153,158,16,17,34,3,77,93,2,0,102,26,76,20,0,54,94,104,66,17,3,19,55,31,10,23,61,60,80,156,44,73,16,92,151,40,124,102,121,10,4,4,32,0,10,47,0,8,14,13,67,82,43,22,28,89,104,130,48,7,90,159,40,23,81,100,8,39,145,137,10,71,89,83,49,2,28,29,2,19,2,0,2,3,35,7,0,29,13,2,0,73,74,12,161,12,61,4,51,1,2,2,0,1,5,18,5,3,7,9,5,10,104,61,18,5,69,5,2,35,3,26,6,0,2,3,1,0,2,7,0,0,0,12,12,42,20,36,19,77,14,59,82,108,125,1,45,58,6,2,36,52,1,11,137,92,106,18,61,76,11,33,120,165,123,15,105,56,157,28,76,58,1,54,48,0,2,2,23,2,0,38,36,12,72,10,6,1,18,19,19,11,7,4,66,1,0,38,74,3,0,113,22,30,52,73,82,119,70,0,11,36,34,0,13,48,2,0,4,1,8,14,12,7,29,2,19,12,26,36,17,5,0,4,6,0,2,0,0,0,3,1,0,1,18,32,51,150,52,96,6,93,113,30,7,10,107,1,70,15,49,16,116,82,3,55,80,0,5,138,28,2,29,112,2,20,105,43,24,163,106,26,69,40,150,142,42,0,49,71,8,19,83,106,19,25,121,34,122,134

Organism: Homo sapiens (NCBI:txid9606)

Secondary structure (DSSP, 8-state):
--HHHHHHHHHH---STTTB--SS-EEEE-SSEEEEEE-B--EEEEEESSSS--HHHHHHHHHHTT--BTTB--EEEEEEETTTTEEEEEEEP--EEHHHHHHHT---HHHHHHHHHHHHHHHHHHHHTTEE-----GGGEEEE-SSSS-EEEEE---TT-EE-SS-SS-TTSS-S--S-TTS--HHHHTT-SS--TTHHHHHHHHHHHHHHHTS-SS---TTHHHHHHHH--------TTTT--HHHHHHHHTT--SSSHHHHHHHHH--SSSSSS--HHHHHHSTTTTSSSPP-SSSSTTPPP-SPPPPP-/--S-STTSHHHHTS---HHHHHHHTHHHHTTS-HHHHHHHHHHHHHHHHHHHHHTT--HHHHHHHHHHH--TTTS-TTSS-HHHHHHHHHHHHHHHTTS-PPPHHHHHHHHHHHHHHHSTTT--S-----HHHHHHHHHHHHHHTTT------THHHHHHHHHHHS--SSSHHHHHHHHHHGGGSSHHHHS-HHHHHHHHHHHHHHHTT---HHHHHH--S-SSHHHHHHHHHHHHHHHGGG--HHHHHHHHHHT--PPP-/--SS---TTS-SSTTT--SSS-----SS-TTT---HHHHHH------SSSS-SS-----S---HHHHHHHHHHHHHHHHHH-/---SGGGSSPP-----